Protein AF-A0A9Q3IML1-F1 (afdb_monomer_lite)

Organism: NCBI:txid1389203

InterPro domains:
  IPR059307 Domain of unknown function DUF8263 [PF26792] (263-450)

Structure (mmCIF, N/CA/C/O backbone):
data_AF-A0A9Q3IML1-F1
#
_entry.id   AF-A0A9Q3IML1-F1
#
loop_
_atom_site.group_PDB
_atom_site.id
_atom_site.type_symbol
_atom_site.label_atom_id
_atom_site.label_alt_id
_atom_site.label_comp_id
_atom_site.label_asym_id
_atom_site.label_entity_id
_atom_site.label_seq_id
_atom_site.pdbx_PDB_ins_code
_atom_site.Cartn_x
_atom_site.Cartn_y
_atom_site.Cartn_z
_atom_site.occupancy
_atom_site.B_iso_or_equiv
_atom_site.auth_seq_id
_atom_site.auth_comp_id
_atom_site.auth_asym_id
_atom_site.auth_atom_id
_atom_site.pdbx_PDB_model_num
ATOM 1 N N . MET A 1 1 ? -61.468 70.254 42.974 1.00 38.19 1 MET A N 1
ATOM 2 C CA . MET A 1 1 ? -60.629 69.589 43.991 1.00 38.19 1 MET A CA 1
ATOM 3 C C . MET A 1 1 ? -59.184 69.895 43.642 1.00 38.19 1 MET A C 1
ATOM 5 O O . MET A 1 1 ? -58.714 69.401 42.629 1.00 38.19 1 MET A O 1
ATOM 9 N N . SER A 1 2 ? -58.545 70.761 44.425 1.00 35.97 2 SER A N 1
ATOM 10 C CA . SER A 1 2 ? -57.135 71.150 44.307 1.00 35.97 2 SER A CA 1
ATOM 11 C C . SER A 1 2 ? -56.574 71.303 45.726 1.00 35.97 2 SER A C 1
ATOM 13 O O . SER A 1 2 ? -57.287 71.857 46.557 1.00 35.97 2 SER A O 1
ATOM 15 N N . PHE A 1 3 ? -55.372 70.738 45.934 1.00 40.06 3 PHE A N 1
ATOM 16 C CA . PHE A 1 3 ? -54.290 70.907 46.946 1.00 40.06 3 PHE A CA 1
ATOM 17 C C . PHE A 1 3 ? -54.450 71.975 48.057 1.00 40.06 3 PHE A C 1
ATOM 19 O O . PHE A 1 3 ? -55.163 72.941 47.800 1.00 40.06 3 PHE A O 1
ATOM 26 N N . PRO A 1 4 ? -53.734 71.943 49.222 1.00 53.44 4 PRO A N 1
ATOM 27 C CA . PRO A 1 4 ? -52.329 71.500 49.458 1.00 53.44 4 PRO A CA 1
ATOM 28 C C . PRO A 1 4 ? -52.099 70.728 50.799 1.00 53.44 4 PRO A C 1
ATOM 30 O O . PRO A 1 4 ? -53.018 70.613 51.599 1.00 53.44 4 PRO A O 1
ATOM 33 N N . ASN A 1 5 ? -51.020 69.956 51.007 1.00 37.47 5 ASN A N 1
ATOM 34 C CA . ASN A 1 5 ? -49.595 70.252 51.309 1.00 37.47 5 ASN A CA 1
ATOM 35 C C . ASN A 1 5 ? -49.279 70.618 52.784 1.00 37.47 5 ASN A C 1
ATOM 37 O O . ASN A 1 5 ? -50.067 71.290 53.437 1.00 37.47 5 ASN A O 1
ATOM 41 N N . ASP A 1 6 ? -48.076 70.201 53.210 1.00 36.59 6 ASP A N 1
ATOM 42 C CA . ASP A 1 6 ? -47.298 70.492 54.436 1.00 36.59 6 ASP A CA 1
ATOM 43 C C . ASP A 1 6 ? -47.338 69.461 55.585 1.00 36.59 6 ASP A C 1
ATOM 45 O O . ASP A 1 6 ? -48.346 69.235 56.244 1.00 36.59 6 ASP A O 1
ATOM 49 N N . ASN A 1 7 ? -46.281 68.650 55.731 1.00 37.94 7 ASN A N 1
ATOM 50 C CA . ASN A 1 7 ? -44.973 68.936 56.359 1.00 37.94 7 ASN A CA 1
ATOM 51 C C . ASN A 1 7 ? -45.023 68.906 57.893 1.00 37.94 7 ASN A C 1
ATOM 53 O O . ASN A 1 7 ? -45.487 69.845 58.529 1.00 37.94 7 ASN A O 1
ATOM 57 N N . ASN A 1 8 ? -44.407 67.877 58.487 1.00 34.22 8 ASN A N 1
ATOM 58 C CA . ASN A 1 8 ? -43.388 68.113 59.510 1.00 34.22 8 ASN A CA 1
ATOM 59 C C . ASN A 1 8 ? -42.542 66.864 59.782 1.00 34.22 8 ASN A C 1
ATOM 61 O O . ASN A 1 8 ? -42.963 65.911 60.433 1.00 34.22 8 ASN A O 1
ATOM 65 N N . TYR A 1 9 ? -41.307 66.939 59.296 1.00 34.50 9 TYR A N 1
ATOM 66 C CA . TYR A 1 9 ? -40.163 66.156 59.739 1.00 34.50 9 TYR A CA 1
ATOM 67 C C . TYR A 1 9 ? -39.601 66.759 61.038 1.00 34.50 9 TYR A C 1
ATOM 69 O O . TYR A 1 9 ? -39.461 67.977 61.153 1.00 34.50 9 TYR A O 1
ATOM 77 N N . ARG A 1 10 ? -39.163 65.908 61.972 1.00 32.69 10 ARG A N 1
ATOM 78 C CA . ARG A 1 10 ? -38.077 66.224 62.916 1.00 32.69 10 ARG A CA 1
ATOM 79 C C . ARG A 1 10 ? -37.003 65.130 62.822 1.00 32.69 10 ARG A C 1
ATOM 81 O O . ARG A 1 10 ? -37.369 63.957 62.826 1.00 32.69 10 ARG A O 1
ATOM 88 N N . PRO A 1 11 ? -35.708 65.487 62.740 1.00 46.69 11 PRO A N 1
ATOM 89 C CA . PRO A 1 11 ? -34.611 64.542 62.550 1.00 46.69 11 PRO A CA 1
ATOM 90 C C . PRO A 1 11 ? -33.907 64.191 63.871 1.00 46.69 11 PRO A C 1
ATOM 92 O O . PRO A 1 11 ? -33.795 65.036 64.760 1.00 46.69 11 PRO A O 1
ATOM 95 N N . ILE A 1 12 ? -33.353 62.977 63.957 1.00 36.59 12 ILE A N 1
ATOM 96 C CA . ILE A 1 12 ? -32.268 62.631 64.886 1.00 36.59 12 ILE A CA 1
ATOM 97 C C . ILE A 1 12 ? -31.167 61.903 64.111 1.00 36.59 12 ILE A C 1
ATOM 99 O O . ILE A 1 12 ? -31.418 61.075 63.240 1.00 36.59 12 ILE A O 1
ATOM 103 N N . GLN A 1 13 ? -29.953 62.327 64.439 1.00 41.16 13 GLN A N 1
ATOM 104 C CA . GLN A 1 13 ? -28.650 62.027 63.873 1.00 41.16 13 GLN A CA 1
ATOM 105 C C . GLN A 1 13 ? -28.185 60.583 64.108 1.00 41.16 13 GLN A C 1
ATOM 107 O O . GLN A 1 13 ? -28.523 59.964 65.113 1.00 41.16 13 GLN A O 1
ATOM 112 N N . GLY A 1 14 ? -27.307 60.115 63.220 1.00 33.94 14 GLY A N 1
ATOM 113 C CA . GLY A 1 14 ? -26.513 58.899 63.373 1.00 33.94 14 GLY A CA 1
ATOM 114 C C . GLY A 1 14 ? -25.362 58.881 62.370 1.00 33.94 14 GLY A C 1
ATOM 115 O O . GLY A 1 14 ? -25.514 58.422 61.247 1.00 33.94 14 GLY A O 1
ATOM 116 N N . SER A 1 15 ? -24.239 59.464 62.771 1.00 39.59 15 SER A N 1
ATOM 117 C CA . SER A 1 15 ? -22.941 59.491 62.092 1.00 39.59 15 SER A CA 1
ATOM 118 C C . SER A 1 15 ? -22.225 58.133 62.085 1.00 39.59 15 SER A C 1
ATOM 120 O O . SER A 1 15 ? -22.270 57.456 63.108 1.00 39.59 15 SER A O 1
ATOM 122 N N . SER A 1 16 ? -21.458 57.866 61.016 1.00 37.94 16 SER A N 1
ATOM 123 C CA . SER A 1 16 ? -20.074 57.314 60.966 1.00 37.94 16 SER A CA 1
ATOM 124 C C . SER A 1 16 ? -19.919 56.350 59.761 1.00 37.94 16 SER A C 1
ATOM 126 O O . SER A 1 16 ? -20.656 55.389 59.606 1.00 37.94 16 SER A O 1
ATOM 128 N N . SER A 1 17 ? -19.233 56.765 58.689 1.00 48.88 17 SER A N 1
ATOM 129 C CA . SER A 1 17 ? -17.786 56.623 58.418 1.00 48.88 17 SER A CA 1
ATOM 130 C C . SER A 1 17 ? -17.379 55.287 57.771 1.00 48.88 17 SER A C 1
ATOM 132 O O . SER A 1 17 ? -17.042 54.346 58.480 1.00 48.88 17 SER A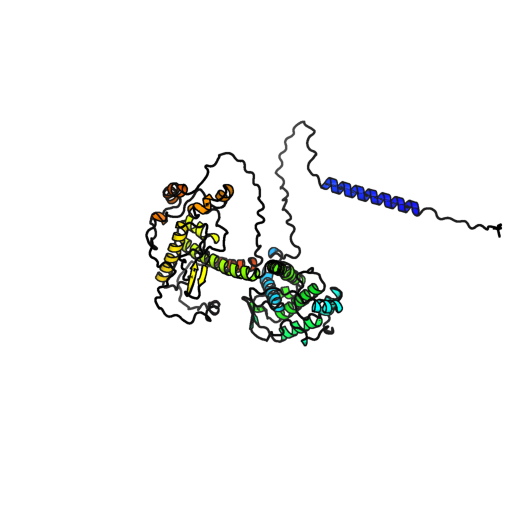 O 1
ATOM 134 N N . HIS A 1 18 ? -17.281 55.263 56.435 1.00 45.72 18 HIS A N 1
ATOM 135 C CA . HIS A 1 18 ? -16.340 54.424 55.671 1.00 45.72 18 HIS A CA 1
ATOM 136 C C . HIS A 1 18 ? -15.991 55.123 54.342 1.00 45.72 18 HIS A C 1
ATOM 138 O O . HIS A 1 18 ? -16.825 55.159 53.438 1.00 45.72 18 HIS A O 1
ATOM 144 N N . PRO A 1 19 ? -14.798 55.727 54.207 1.00 51.66 19 PRO A N 1
ATOM 145 C CA . PRO A 1 19 ? -14.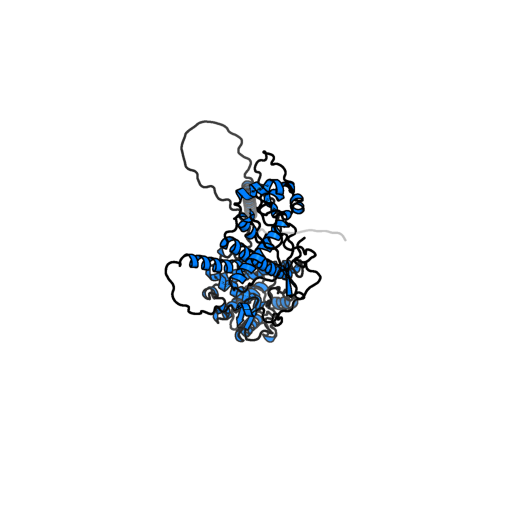236 56.083 52.913 1.00 51.66 19 PRO A CA 1
ATOM 146 C C . PRO A 1 19 ? -13.274 54.982 52.428 1.00 51.66 19 PRO A C 1
ATOM 14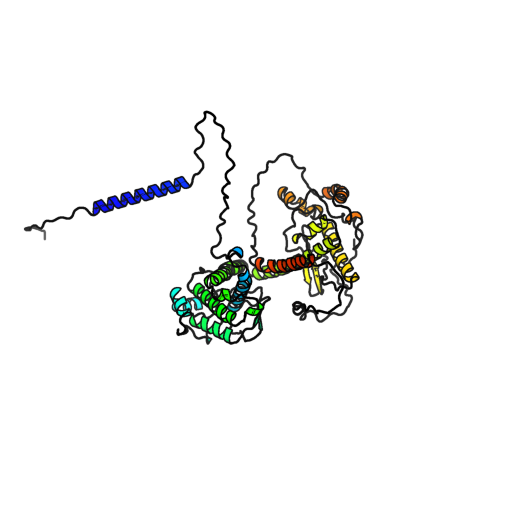8 O O . PRO A 1 19 ? -12.557 54.402 53.238 1.00 51.66 19 PRO A O 1
ATOM 151 N N . ASN A 1 20 ? -13.188 54.816 51.101 1.00 59.81 20 ASN A N 1
ATOM 152 C CA . ASN A 1 20 ? -11.983 54.402 50.352 1.00 59.81 20 ASN A CA 1
ATOM 153 C C . ASN A 1 20 ? -11.921 53.039 49.613 1.00 59.81 20 ASN A C 1
ATOM 155 O O . ASN A 1 20 ? -10.837 52.666 49.191 1.00 59.81 20 ASN A O 1
ATOM 159 N N . GLU A 1 21 ? -13.026 52.343 49.320 1.00 54.59 21 GLU A N 1
ATOM 160 C CA . GLU A 1 21 ? -12.967 51.153 48.426 1.00 54.59 21 GLU A CA 1
ATOM 161 C C . GLU A 1 21 ? -12.997 51.498 46.923 1.00 54.59 21 GLU A C 1
ATOM 163 O O . GLU A 1 21 ? -12.450 50.779 46.087 1.00 54.59 21 GLU A O 1
ATOM 168 N N . TYR A 1 22 ? -13.610 52.622 46.545 1.00 56.69 22 TYR A N 1
ATOM 169 C CA . TYR A 1 22 ? -13.810 52.954 45.128 1.00 56.69 22 TYR A CA 1
ATOM 170 C C . TYR A 1 22 ? -12.526 53.450 44.439 1.00 56.69 22 TYR A C 1
ATOM 172 O O . TYR A 1 22 ? -12.294 53.177 43.263 1.00 56.69 22 TYR A O 1
ATOM 180 N N . THR A 1 23 ? -11.662 54.144 45.182 1.00 66.25 23 THR A N 1
ATOM 181 C CA . THR A 1 23 ? -10.391 54.685 44.679 1.00 66.25 23 THR A CA 1
ATOM 182 C C . THR A 1 23 ? -9.349 53.583 44.466 1.00 66.25 23 THR A C 1
ATOM 184 O O . THR A 1 23 ? -8.604 53.609 43.489 1.00 66.25 23 THR A O 1
ATOM 187 N N . GLU A 1 24 ? -9.318 52.579 45.347 1.00 67.69 24 GLU A N 1
ATOM 188 C CA . GLU A 1 24 ? -8.410 51.431 45.228 1.00 67.69 24 GLU A CA 1
ATOM 189 C C . GLU A 1 24 ? -8.765 50.553 44.024 1.00 67.69 24 GLU A C 1
ATOM 191 O O . GLU A 1 24 ? -7.880 50.123 43.284 1.00 67.69 24 GLU A O 1
ATOM 196 N N . MET A 1 25 ? -10.062 50.376 43.756 1.00 68.25 25 MET A N 1
ATOM 197 C CA . MET A 1 25 ? -10.539 49.633 42.591 1.00 68.25 25 MET A CA 1
ATOM 198 C C . MET A 1 25 ? -10.165 50.319 41.270 1.00 68.25 25 MET A C 1
ATOM 200 O O . MET A 1 25 ? -9.746 49.648 40.328 1.00 68.25 25 MET A O 1
ATOM 204 N N . GLN A 1 26 ? -10.256 51.651 41.194 1.00 68.75 26 GLN A N 1
ATOM 205 C CA . GLN A 1 26 ? -9.860 52.384 39.986 1.00 68.75 26 GLN A CA 1
ATOM 206 C C . GLN A 1 26 ? -8.347 52.360 39.748 1.00 68.75 26 GLN A C 1
ATOM 208 O O . GLN A 1 26 ? -7.915 52.195 38.609 1.00 68.75 26 GLN A O 1
ATOM 213 N N . ASN A 1 27 ? -7.539 52.425 40.808 1.00 74.94 27 ASN A N 1
ATOM 214 C CA . ASN A 1 27 ? -6.087 52.301 40.683 1.00 74.94 27 ASN A CA 1
ATOM 215 C C . ASN A 1 27 ? -5.663 50.896 40.221 1.00 74.94 27 ASN A C 1
ATOM 217 O O . ASN A 1 27 ? -4.754 50.773 39.400 1.00 74.94 27 ASN A O 1
ATOM 221 N N . ALA A 1 28 ? -6.344 49.844 40.688 1.00 73.81 28 ALA A N 1
ATOM 222 C CA . ALA A 1 28 ? -6.086 48.473 40.249 1.00 73.81 28 ALA A CA 1
ATOM 223 C C . ALA A 1 28 ? -6.455 48.244 38.771 1.00 73.81 28 ALA A C 1
ATOM 225 O O . ALA A 1 28 ? -5.764 47.503 38.069 1.00 73.81 28 ALA A O 1
ATOM 226 N N . ILE A 1 29 ? -7.512 48.901 38.281 1.00 75.19 29 ILE A N 1
ATOM 227 C CA . ILE A 1 29 ? -7.908 48.846 36.866 1.00 75.19 29 ILE A CA 1
ATOM 228 C C . ILE A 1 29 ? -6.871 49.566 35.992 1.00 75.19 29 ILE A C 1
ATOM 230 O O . ILE A 1 29 ? -6.389 48.967 35.034 1.00 75.19 29 ILE A O 1
ATOM 234 N N . SER A 1 30 ? -6.431 50.773 36.369 1.00 81.38 30 SER A N 1
ATOM 235 C CA . SER A 1 30 ? -5.375 51.482 35.626 1.00 81.38 30 SER A CA 1
ATOM 236 C C . SER A 1 30 ? -4.058 50.702 35.568 1.00 81.38 30 SER A C 1
ATOM 238 O O . SER A 1 30 ? -3.443 50.623 34.508 1.00 81.38 30 SER A O 1
ATOM 240 N N . GLN A 1 31 ? -3.635 50.072 36.670 1.00 80.25 31 GLN A N 1
ATOM 241 C CA . GLN A 1 31 ? -2.412 49.258 36.678 1.00 80.25 31 GLN A CA 1
ATOM 242 C C . GLN A 1 31 ? -2.524 48.024 35.778 1.00 80.25 31 GLN A C 1
ATOM 244 O O . GLN A 1 31 ? -1.557 47.640 35.121 1.00 80.25 31 GLN A O 1
ATOM 249 N N . ARG A 1 32 ? -3.704 47.396 35.717 1.00 84.44 32 ARG A N 1
ATOM 250 C CA . ARG A 1 32 ? -3.949 46.269 34.812 1.00 84.44 32 ARG A CA 1
ATOM 251 C C . ARG A 1 32 ? -3.858 46.701 33.348 1.00 84.44 32 ARG A C 1
ATOM 253 O O . ARG A 1 32 ? -3.267 45.974 32.551 1.00 84.44 32 ARG A O 1
ATOM 260 N N . ASP A 1 33 ? -4.408 47.860 33.006 1.00 81.12 33 ASP A N 1
ATOM 261 C CA . ASP A 1 33 ? -4.412 48.361 31.631 1.00 81.12 33 ASP A CA 1
ATOM 262 C C . ASP A 1 33 ? -3.007 48.787 31.170 1.00 81.12 33 ASP A C 1
ATOM 264 O O . ASP A 1 33 ? -2.631 48.509 30.031 1.00 81.12 33 ASP A O 1
ATOM 268 N N . GLU A 1 34 ? -2.175 49.336 32.063 1.00 82.38 34 GLU A N 1
ATOM 269 C CA . GLU A 1 34 ? -0.752 49.597 31.784 1.00 82.38 34 GLU A CA 1
ATOM 270 C C . GLU A 1 34 ? 0.040 48.306 31.525 1.00 82.38 34 GLU A C 1
ATOM 272 O O . GLU A 1 34 ? 0.855 48.249 30.601 1.00 82.38 34 GLU A O 1
ATOM 277 N N . ILE A 1 35 ? -0.225 47.241 32.289 1.00 82.69 35 ILE A N 1
ATOM 278 C CA . ILE A 1 35 ? 0.427 45.937 32.093 1.00 82.69 35 ILE A CA 1
ATOM 279 C C . ILE A 1 35 ? -0.003 45.304 30.764 1.00 82.69 35 ILE A C 1
ATOM 281 O O . ILE A 1 35 ? 0.830 44.739 30.054 1.00 82.69 35 ILE A O 1
ATOM 285 N N . ILE A 1 36 ? -1.284 45.413 30.397 1.00 75.19 36 ILE A N 1
ATOM 286 C CA . ILE A 1 36 ? -1.789 44.921 29.109 1.00 75.19 36 ILE A CA 1
ATOM 287 C C . ILE A 1 36 ? -1.161 45.713 27.955 1.00 75.19 36 ILE A C 1
ATOM 289 O O . ILE A 1 36 ? -0.698 45.099 26.995 1.00 75.19 36 ILE A O 1
ATOM 293 N N . ALA A 1 37 ? -1.058 47.040 28.064 1.00 80.69 37 ALA A N 1
ATOM 294 C CA . ALA A 1 37 ? -0.407 47.874 27.054 1.00 80.69 37 ALA A CA 1
ATOM 295 C C . ALA A 1 37 ? 1.086 47.533 26.891 1.00 80.69 37 ALA A C 1
ATOM 297 O O . ALA A 1 37 ? 1.567 47.398 25.767 1.00 80.69 37 ALA A O 1
ATOM 298 N N . ALA A 1 38 ? 1.811 47.303 27.991 1.00 79.12 38 ALA A N 1
ATOM 299 C CA . ALA A 1 38 ? 3.219 46.905 27.952 1.00 79.12 38 ALA A CA 1
ATOM 300 C C . ALA A 1 38 ? 3.429 45.510 27.331 1.00 79.12 38 ALA A C 1
ATOM 302 O O . ALA A 1 38 ? 4.390 45.300 26.588 1.00 79.12 38 ALA A O 1
ATOM 303 N N . LEU A 1 39 ? 2.520 44.564 27.592 1.00 70.81 39 LEU A N 1
ATOM 304 C CA . LEU A 1 39 ? 2.550 43.229 26.985 1.00 70.81 39 LEU A CA 1
ATOM 305 C C . LEU A 1 39 ? 2.213 43.264 25.490 1.00 70.81 39 LEU A C 1
ATOM 307 O O . LEU A 1 39 ? 2.813 42.517 24.718 1.00 70.81 39 LEU A O 1
ATOM 311 N N . MET A 1 40 ? 1.297 44.140 25.067 1.00 73.31 40 MET A N 1
ATOM 312 C CA . MET A 1 40 ? 1.007 44.349 23.646 1.00 73.31 40 MET A CA 1
ATOM 313 C C . MET A 1 40 ? 2.191 45.002 22.923 1.00 73.31 40 MET A C 1
ATOM 315 O O . MET A 1 40 ? 2.548 44.545 21.841 1.00 73.31 40 MET A O 1
ATOM 319 N N . GLN A 1 41 ? 2.878 45.961 23.554 1.00 69.88 41 GLN A N 1
ATOM 320 C CA . GLN A 1 41 ? 4.086 46.574 22.991 1.00 69.88 41 GLN A CA 1
ATOM 321 C C . GLN A 1 41 ? 5.237 45.561 22.853 1.00 69.88 41 GLN A C 1
ATOM 323 O O . GLN A 1 41 ? 5.877 45.492 21.808 1.00 69.88 41 GLN A O 1
ATOM 328 N N . GLN A 1 42 ? 5.450 44.695 23.853 1.00 66.75 42 GLN A N 1
ATOM 329 C CA . GLN A 1 42 ? 6.433 43.605 23.755 1.00 66.75 42 GLN A CA 1
ATOM 330 C C . GLN A 1 42 ? 6.089 42.578 22.667 1.00 66.75 42 GLN A C 1
ATOM 332 O O . GLN A 1 42 ? 6.994 42.003 22.061 1.00 66.75 42 GLN A O 1
ATOM 337 N N . ALA A 1 43 ? 4.801 42.339 22.410 1.00 58.62 43 ALA A N 1
ATOM 338 C CA . ALA A 1 43 ? 4.355 41.451 21.340 1.00 58.62 43 ALA A CA 1
ATOM 339 C C . ALA A 1 43 ? 4.528 42.074 19.941 1.00 58.62 43 ALA A C 1
ATOM 341 O O . ALA A 1 43 ? 4.810 41.345 18.988 1.00 58.62 43 ALA A O 1
ATOM 342 N N . GLU A 1 44 ? 4.407 43.397 19.812 1.00 61.09 44 GLU A N 1
ATOM 343 C CA . GLU A 1 44 ? 4.680 44.125 18.566 1.00 61.09 44 GLU A CA 1
ATOM 344 C C . GLU A 1 44 ? 6.186 44.219 18.275 1.00 61.09 44 GLU A C 1
ATOM 346 O O . GLU A 1 44 ? 6.613 43.931 17.153 1.00 61.09 44 GLU A O 1
ATOM 351 N N . ASP A 1 45 ? 7.008 44.483 19.294 1.00 56.41 45 ASP A N 1
ATOM 352 C CA . ASP A 1 45 ? 8.471 44.554 19.168 1.00 56.41 45 ASP A CA 1
ATOM 353 C C . ASP A 1 45 ? 9.102 43.184 18.839 1.00 56.41 45 ASP A C 1
ATOM 355 O O . ASP A 1 45 ? 10.153 43.104 18.200 1.00 56.41 45 ASP A O 1
ATOM 359 N N . ALA A 1 46 ? 8.444 42.080 19.213 1.00 50.12 46 ALA A N 1
ATOM 360 C CA . ALA A 1 46 ? 8.883 40.722 18.886 1.00 50.12 46 ALA A CA 1
ATOM 361 C C . ALA A 1 46 ? 8.583 40.296 17.432 1.00 50.12 46 ALA A C 1
ATOM 363 O O . ALA A 1 46 ? 9.120 39.282 16.979 1.00 50.12 46 ALA A O 1
ATOM 364 N N . ASN A 1 47 ? 7.759 41.048 16.689 1.00 45.62 47 ASN A N 1
ATOM 365 C CA . ASN A 1 47 ? 7.253 40.651 15.367 1.00 45.62 47 ASN A CA 1
ATOM 366 C C . ASN A 1 47 ? 7.859 41.420 14.172 1.00 45.62 47 ASN A C 1
ATOM 368 O O . ASN A 1 47 ? 7.452 41.169 13.039 1.00 45.62 47 ASN A O 1
ATOM 372 N N . ASN A 1 48 ? 8.854 42.296 14.377 1.00 43.84 48 ASN A N 1
ATOM 373 C CA . ASN A 1 48 ? 9.495 43.067 13.296 1.00 43.84 48 ASN A CA 1
ATOM 374 C C . ASN A 1 48 ? 11.043 43.058 13.380 1.00 43.84 48 ASN A C 1
ATOM 376 O O . ASN A 1 48 ? 11.638 43.951 13.979 1.00 43.84 48 ASN A O 1
ATOM 380 N N . PRO A 1 49 ? 11.754 42.084 12.769 1.00 39.16 49 PRO A N 1
ATOM 381 C CA . PRO A 1 49 ? 13.212 41.988 12.895 1.00 39.16 49 PRO A CA 1
ATOM 382 C C . PRO A 1 49 ? 14.014 42.705 11.788 1.00 39.16 49 PRO A C 1
ATOM 384 O O . PRO A 1 49 ? 15.201 42.423 11.621 1.00 39.16 49 PRO A O 1
ATOM 387 N N . TRP A 1 50 ? 13.419 43.634 11.033 1.00 35.19 50 TRP A N 1
ATOM 388 C CA . TRP A 1 50 ? 14.094 44.314 9.920 1.00 35.19 50 TRP A CA 1
ATOM 389 C C . TRP A 1 50 ? 13.741 45.798 9.845 1.00 35.19 50 TRP A C 1
ATOM 391 O O . TRP A 1 50 ? 12.925 46.152 9.011 1.00 35.19 50 TRP A O 1
ATOM 401 N N . ASP A 1 51 ? 14.347 46.659 10.675 1.00 35.09 51 ASP A N 1
ATOM 402 C CA . ASP A 1 51 ? 14.478 48.083 10.292 1.00 35.09 51 ASP A CA 1
ATOM 403 C C . ASP A 1 51 ? 15.444 48.943 11.127 1.00 35.09 51 ASP A C 1
ATOM 405 O O . ASP A 1 51 ? 15.219 50.132 11.334 1.00 35.09 51 ASP A O 1
ATOM 409 N N . ASN A 1 52 ? 16.572 48.401 11.612 1.00 34.72 52 ASN A N 1
ATOM 410 C CA . ASN A 1 52 ? 17.551 49.292 12.252 1.00 34.72 52 ASN A CA 1
ATOM 411 C C . ASN A 1 52 ? 19.014 48.851 12.145 1.00 34.72 52 ASN A C 1
ATOM 413 O O . ASN A 1 52 ? 19.659 48.511 13.133 1.00 34.72 52 ASN A O 1
ATOM 417 N N . ARG A 1 53 ? 19.564 48.880 10.925 1.00 33.84 53 ARG A N 1
ATOM 418 C CA . ARG A 1 53 ? 21.017 49.004 10.701 1.00 33.84 53 ARG A CA 1
ATOM 419 C C . ARG A 1 53 ? 21.298 49.806 9.439 1.00 33.84 53 ARG A C 1
ATOM 421 O O . ARG A 1 53 ? 21.626 49.235 8.410 1.00 33.84 53 ARG A O 1
ATOM 428 N N . ASN A 1 54 ? 21.176 51.125 9.535 1.00 31.02 54 ASN A N 1
ATOM 429 C CA . ASN A 1 54 ? 21.846 52.068 8.638 1.00 31.02 54 ASN A CA 1
ATOM 430 C C . ASN A 1 54 ? 21.935 53.449 9.302 1.00 31.02 54 ASN A C 1
ATOM 432 O O . ASN A 1 54 ? 21.261 54.385 8.895 1.00 31.02 54 ASN A O 1
ATOM 436 N N . ASN A 1 55 ? 22.766 53.568 10.339 1.00 29.83 55 ASN A N 1
ATOM 437 C CA . ASN A 1 55 ? 23.509 54.797 10.626 1.00 29.83 55 ASN A CA 1
ATOM 438 C C . ASN A 1 55 ? 24.491 54.552 11.775 1.00 29.83 55 ASN A C 1
ATOM 440 O O . ASN A 1 55 ? 24.089 54.487 12.926 1.00 29.83 55 ASN A O 1
ATOM 444 N N . GLU A 1 56 ? 25.761 54.340 11.433 1.00 30.81 56 GLU A N 1
ATOM 445 C CA . GLU A 1 56 ? 26.914 55.102 11.942 1.00 30.81 56 GLU A CA 1
ATOM 446 C C . GLU A 1 56 ? 28.213 54.376 11.562 1.00 30.81 56 GLU A C 1
ATOM 448 O O . GLU A 1 56 ? 28.428 53.194 11.832 1.00 30.81 56 GLU A O 1
ATOM 453 N N . ARG A 1 57 ? 29.051 55.099 10.820 1.00 31.11 57 ARG A N 1
ATOM 454 C CA . ARG A 1 57 ? 30.333 54.667 10.264 1.00 31.11 57 ARG A CA 1
ATOM 455 C C . ARG A 1 57 ? 31.482 55.103 11.181 1.00 31.11 57 ARG A C 1
ATOM 457 O O . ARG A 1 57 ? 31.472 56.243 11.626 1.00 31.11 57 ARG A O 1
ATOM 464 N N . ASN A 1 58 ? 32.520 54.256 11.221 1.00 27.55 58 ASN A N 1
ATOM 465 C CA . ASN A 1 58 ? 33.949 54.542 11.481 1.00 27.55 58 ASN A CA 1
ATOM 466 C C . ASN A 1 58 ? 34.313 54.902 12.944 1.00 27.55 58 ASN A C 1
ATOM 468 O O . ASN A 1 58 ? 33.730 55.797 13.529 1.00 27.55 58 ASN A O 1
ATOM 472 N N . ASP A 1 59 ? 35.275 54.258 13.622 1.00 29.61 59 ASP A N 1
ATOM 473 C CA . ASP A 1 59 ? 36.677 54.093 13.213 1.00 29.61 59 ASP A CA 1
ATOM 474 C C . ASP A 1 59 ? 37.463 53.047 14.071 1.00 29.61 59 ASP A C 1
ATOM 476 O O . ASP A 1 59 ? 37.306 52.984 15.285 1.00 29.61 59 ASP A O 1
ATOM 480 N N . LYS A 1 60 ? 38.413 52.344 13.423 1.00 29.98 60 LYS A N 1
ATOM 481 C CA . LYS A 1 60 ? 39.730 51.834 13.912 1.00 29.98 60 LYS A CA 1
ATOM 482 C C . LYS A 1 60 ? 39.869 50.558 14.788 1.00 29.98 60 LYS A C 1
ATOM 484 O O . LYS A 1 60 ? 39.841 50.581 16.007 1.00 29.98 60 LYS A O 1
ATOM 489 N N . VAL A 1 61 ? 40.237 49.478 14.076 1.00 30.19 61 VAL A N 1
ATOM 490 C CA . VAL A 1 61 ? 41.369 48.525 14.266 1.00 30.19 61 VAL A CA 1
ATOM 491 C C . VAL A 1 61 ? 41.739 48.042 15.683 1.00 30.19 61 VAL A C 1
ATOM 493 O O . VAL A 1 61 ? 42.441 48.760 16.379 1.00 30.19 61 VAL A O 1
ATOM 496 N N . VAL A 1 62 ? 41.520 46.742 15.969 1.00 28.02 62 VAL A N 1
ATOM 497 C CA . VAL A 1 62 ? 42.513 45.799 16.558 1.00 28.02 62 VAL A CA 1
ATOM 498 C C . VAL A 1 62 ? 42.181 44.355 16.120 1.00 28.02 62 VAL A C 1
ATOM 500 O O . VAL A 1 62 ? 41.037 43.918 16.178 1.00 28.02 62 VAL A O 1
ATOM 503 N N . LYS A 1 63 ? 43.199 43.605 15.670 1.00 34.09 63 LYS A N 1
ATOM 504 C CA . LYS A 1 63 ? 43.148 42.174 15.308 1.00 34.09 63 LYS A CA 1
ATOM 505 C C . LYS A 1 63 ? 42.901 41.283 16.535 1.00 34.09 63 LYS A C 1
ATOM 507 O O . LYS A 1 63 ? 43.638 41.387 17.509 1.00 34.09 63 LYS A O 1
ATOM 512 N N . THR A 1 64 ? 42.001 40.305 16.438 1.00 26.56 64 THR A N 1
ATOM 513 C CA . THR A 1 64 ? 42.110 39.038 17.192 1.00 26.56 64 THR A CA 1
ATOM 514 C C . THR A 1 64 ? 41.325 37.920 16.503 1.00 26.56 64 THR A C 1
ATOM 516 O O . THR A 1 64 ? 40.150 38.064 16.185 1.00 26.56 64 THR A O 1
ATOM 519 N N . GLN A 1 65 ? 42.012 36.807 16.242 1.00 36.69 65 GLN A N 1
ATOM 520 C CA . GLN A 1 65 ? 41.464 35.560 15.706 1.00 36.69 65 GLN A CA 1
ATOM 521 C C . GLN A 1 65 ? 40.536 34.902 16.737 1.00 36.69 65 GLN A C 1
ATOM 523 O O . GLN A 1 65 ? 40.984 34.653 17.854 1.00 36.69 65 GLN A O 1
ATOM 528 N N . LYS A 1 66 ? 39.297 34.553 16.362 1.00 29.48 66 LYS A N 1
ATOM 529 C CA . LYS A 1 66 ? 38.479 33.542 17.055 1.00 29.48 66 LYS A CA 1
ATOM 530 C C . LYS A 1 66 ? 37.608 32.772 16.055 1.00 29.48 66 LYS A C 1
ATOM 532 O O . LYS A 1 66 ? 36.986 33.356 15.176 1.00 29.48 66 LYS A O 1
ATOM 537 N N . SER A 1 67 ? 37.651 31.454 16.211 1.00 29.23 67 SER A N 1
ATOM 538 C CA . SER A 1 67 ? 37.015 30.385 15.436 1.00 29.23 67 SER A CA 1
ATOM 539 C C . SER A 1 67 ? 35.494 30.551 15.261 1.00 29.23 67 SER A C 1
ATOM 541 O O . SER A 1 67 ? 34.859 31.186 16.104 1.00 29.23 67 SER A O 1
ATOM 543 N N . PRO A 1 68 ? 34.886 29.964 14.209 1.00 32.88 68 PRO A N 1
ATOM 544 C CA . PRO A 1 68 ? 33.467 30.151 13.923 1.00 32.88 68 PRO A CA 1
ATOM 545 C C . PRO A 1 68 ? 32.592 29.416 14.945 1.00 32.88 68 PRO A C 1
ATOM 547 O O . PRO A 1 68 ? 32.756 28.219 15.182 1.00 32.88 68 PRO A O 1
ATOM 550 N N . ALA A 1 69 ? 31.654 30.153 15.542 1.00 31.88 69 ALA A N 1
ATOM 551 C CA . ALA A 1 69 ? 30.580 29.595 16.352 1.00 31.88 69 ALA A CA 1
ATOM 552 C C . ALA A 1 69 ? 29.530 28.896 15.456 1.00 31.88 69 ALA A C 1
ATOM 554 O O . ALA A 1 69 ? 29.357 29.297 14.301 1.00 31.88 69 ALA A O 1
ATOM 555 N N . PRO A 1 70 ? 28.821 27.868 15.960 1.00 34.62 70 PRO A N 1
ATOM 556 C CA . PRO A 1 70 ? 27.856 27.105 15.175 1.00 34.62 70 PRO A CA 1
ATOM 557 C C . PRO A 1 70 ? 26.612 27.941 14.861 1.00 34.62 70 PRO A C 1
ATOM 559 O O . PRO A 1 70 ? 26.066 28.618 15.732 1.00 34.62 70 PRO A O 1
ATOM 562 N N . ILE A 1 71 ? 26.146 27.853 13.618 1.00 35.62 71 ILE A N 1
ATOM 563 C CA . ILE A 1 71 ? 24.887 28.440 13.151 1.00 35.62 71 ILE A CA 1
ATOM 564 C C . ILE A 1 71 ? 23.723 27.705 13.850 1.00 35.62 71 ILE A C 1
ATOM 566 O O . ILE A 1 71 ? 23.695 26.471 13.809 1.00 35.62 71 ILE A O 1
ATOM 570 N N . PRO A 1 72 ? 22.753 28.398 14.476 1.00 32.81 72 PRO A N 1
ATOM 571 C CA . PRO A 1 72 ? 21.550 27.753 14.987 1.00 32.81 72 PRO A CA 1
ATOM 572 C C . PRO A 1 72 ? 20.719 27.231 13.812 1.00 32.81 72 PRO A C 1
ATOM 574 O O . PRO A 1 72 ? 20.308 27.997 12.940 1.00 32.81 72 PRO A O 1
ATOM 577 N N . ASN A 1 73 ? 20.468 25.923 13.793 1.00 29.84 73 ASN A N 1
ATOM 578 C CA . ASN A 1 73 ? 19.524 25.299 12.873 1.00 29.84 73 ASN A CA 1
ATOM 579 C C . ASN A 1 73 ? 18.122 25.886 13.099 1.00 29.84 73 ASN A C 1
ATOM 581 O O . ASN A 1 73 ? 17.443 25.519 14.056 1.00 29.84 73 ASN A O 1
ATOM 585 N N . LEU A 1 74 ? 17.662 26.747 12.190 1.00 34.81 74 LEU A N 1
ATOM 586 C CA . LEU A 1 74 ? 16.235 26.966 11.970 1.00 34.81 74 LEU A CA 1
ATOM 587 C C . LEU A 1 74 ? 15.675 25.726 11.265 1.00 34.81 74 LEU A C 1
ATOM 589 O O . LEU A 1 74 ? 15.543 25.680 10.044 1.00 34.81 74 LEU A O 1
ATOM 593 N N . THR A 1 75 ? 15.370 24.683 12.033 1.00 34.19 75 THR A N 1
ATOM 594 C CA . THR A 1 75 ? 14.469 23.634 11.564 1.00 34.19 75 THR A CA 1
ATOM 595 C C . THR A 1 75 ? 13.069 24.226 11.506 1.00 34.19 75 THR A C 1
ATOM 597 O O . THR A 1 75 ? 12.495 24.614 12.522 1.00 34.19 75 THR A O 1
ATOM 600 N N . SER A 1 76 ? 12.513 24.303 10.299 1.00 34.16 76 SER A N 1
ATOM 601 C CA . SER A 1 76 ? 11.099 24.571 10.086 1.00 34.16 76 SER A CA 1
ATOM 602 C C . SER A 1 76 ? 10.273 23.581 10.914 1.00 34.16 76 SER A C 1
ATOM 604 O O . SER A 1 76 ? 10.232 22.375 10.660 1.00 34.16 76 SER A O 1
ATOM 606 N N . THR A 1 77 ? 9.621 24.080 11.957 1.00 38.44 77 THR A N 1
ATOM 607 C CA . THR A 1 77 ? 8.597 23.351 12.698 1.00 38.44 77 THR A CA 1
ATOM 608 C C . THR A 1 77 ? 7.382 23.199 11.791 1.00 38.44 77 THR A C 1
ATOM 610 O O . THR A 1 77 ? 6.422 23.962 11.852 1.00 38.44 77 THR A O 1
ATOM 613 N N . ILE A 1 78 ? 7.420 22.192 10.915 1.00 45.91 78 ILE A N 1
ATOM 614 C CA . ILE A 1 78 ? 6.212 21.648 10.297 1.00 45.91 78 ILE A CA 1
ATOM 615 C C . ILE A 1 78 ? 5.278 21.298 11.459 1.00 45.91 78 ILE A C 1
ATOM 617 O O . ILE A 1 78 ? 5.620 20.446 12.284 1.00 45.91 78 ILE A O 1
ATOM 621 N N . ARG A 1 79 ? 4.143 22.000 11.569 1.00 47.66 79 ARG A N 1
ATOM 622 C CA . ARG A 1 79 ? 3.104 21.720 12.570 1.00 47.66 79 ARG A CA 1
ATOM 623 C C . ARG A 1 79 ? 2.671 20.265 12.394 1.00 47.66 79 ARG A C 1
ATOM 625 O O . ARG A 1 79 ? 2.047 19.923 11.394 1.00 47.66 79 ARG A O 1
ATOM 632 N N . ARG A 1 80 ? 3.071 19.401 13.328 1.00 62.88 80 ARG A N 1
ATOM 633 C CA . ARG A 1 80 ? 2.738 17.972 13.307 1.00 62.88 80 ARG A CA 1
ATOM 634 C C . ARG A 1 80 ? 1.311 17.787 13.803 1.00 62.88 80 ARG A C 1
ATOM 636 O O . ARG A 1 80 ? 0.884 18.501 14.708 1.00 62.88 80 ARG A O 1
ATOM 643 N N . ASN A 1 81 ? 0.587 16.836 13.220 1.00 73.75 81 ASN A N 1
ATOM 644 C CA . ASN A 1 81 ? -0.705 16.441 13.766 1.00 73.75 81 ASN A CA 1
ATOM 645 C C . ASN A 1 81 ? -0.466 15.711 15.100 1.00 73.75 81 ASN A C 1
ATOM 647 O O . ASN A 1 81 ? 0.321 14.770 15.141 1.00 73.75 81 ASN A O 1
ATOM 651 N N . LEU A 1 82 ? -1.122 16.158 16.174 1.00 78.75 82 LEU A N 1
ATOM 652 C CA . LEU A 1 82 ? -0.930 15.641 17.537 1.00 78.75 82 LEU A CA 1
ATOM 653 C C . LEU A 1 82 ? -1.316 14.161 17.692 1.00 78.75 82 LEU A C 1
ATOM 655 O O . LEU A 1 82 ? -0.823 13.498 18.595 1.00 78.75 82 LEU A O 1
ATOM 659 N N . ILE A 1 83 ? -2.172 13.647 16.806 1.00 84.56 83 ILE A N 1
ATOM 660 C CA . ILE A 1 83 ? -2.685 12.270 16.832 1.00 84.56 83 ILE A CA 1
ATOM 661 C C . ILE A 1 83 ? -1.804 11.327 15.992 1.00 84.56 83 ILE A C 1
ATOM 663 O O . ILE A 1 83 ? -1.928 10.105 16.050 1.00 84.56 83 ILE A O 1
ATOM 667 N N . GLN A 1 84 ? -0.893 11.872 15.184 1.00 88.62 84 GLN A N 1
ATOM 668 C CA . GLN A 1 84 ? -0.030 11.062 14.338 1.00 88.62 84 GLN A CA 1
ATOM 669 C C . GLN A 1 84 ? 1.114 10.455 15.156 1.00 88.62 84 GLN A C 1
ATOM 671 O O . GLN A 1 84 ? 2.028 11.158 15.582 1.00 88.62 84 GLN A O 1
ATOM 676 N N . MET A 1 85 ? 1.102 9.131 15.295 1.00 86.38 85 MET A N 1
ATOM 677 C CA . MET A 1 85 ? 2.214 8.376 15.864 1.00 86.38 85 MET A CA 1
ATOM 678 C C . MET A 1 85 ? 3.237 8.064 14.769 1.00 86.38 85 MET A C 1
ATOM 680 O O . MET A 1 85 ? 2.906 7.408 13.781 1.00 86.38 85 MET A O 1
ATOM 684 N N . LEU A 1 86 ? 4.485 8.510 14.929 1.00 79.62 86 LEU A N 1
ATOM 685 C CA . LEU A 1 86 ? 5.576 8.130 14.030 1.00 79.62 86 LEU A CA 1
ATOM 686 C C . LEU A 1 86 ? 6.337 6.942 14.615 1.00 79.62 86 LEU A C 1
ATOM 688 O O . LEU A 1 86 ? 6.526 6.844 15.824 1.00 79.62 86 LEU A O 1
ATOM 692 N N . MET A 1 87 ? 6.859 6.066 13.757 1.00 70.56 87 MET A N 1
ATOM 693 C CA . MET A 1 87 ? 7.614 4.888 14.209 1.00 70.56 87 MET A CA 1
ATOM 694 C C . MET A 1 87 ? 8.857 5.227 15.042 1.00 70.56 87 MET A C 1
ATOM 696 O O . MET A 1 87 ? 9.273 4.418 15.862 1.00 70.56 87 MET A O 1
ATOM 700 N N . ARG A 1 88 ? 9.432 6.425 14.875 1.00 76.38 88 ARG A N 1
ATOM 701 C CA . ARG A 1 88 ? 10.547 6.912 15.706 1.00 76.38 88 ARG A CA 1
ATOM 702 C C . ARG A 1 88 ? 10.144 7.260 17.144 1.00 76.38 88 ARG A C 1
ATOM 704 O O . ARG A 1 88 ? 11.015 7.334 18.001 1.00 76.38 88 ARG A O 1
ATOM 711 N N . ASP A 1 89 ? 8.855 7.498 17.377 1.00 74.00 89 ASP A N 1
ATOM 712 C CA . ASP A 1 89 ? 8.296 7.845 18.686 1.00 74.00 89 ASP A CA 1
ATOM 713 C C . ASP A 1 89 ? 7.892 6.575 19.466 1.00 74.00 89 ASP A C 1
ATOM 715 O O . ASP A 1 89 ? 7.473 6.650 20.618 1.00 74.00 89 ASP A O 1
ATOM 719 N N . ALA A 1 90 ? 8.030 5.400 18.841 1.00 83.38 90 ALA A N 1
ATOM 720 C CA . ALA A 1 90 ? 7.680 4.102 19.395 1.00 83.38 90 ALA A CA 1
ATOM 721 C C . ALA A 1 90 ? 8.929 3.238 19.635 1.00 83.38 90 ALA A C 1
ATOM 723 O O . ALA A 1 90 ? 9.890 3.314 18.862 1.00 83.38 90 ALA A O 1
ATOM 724 N N . PRO A 1 91 ? 8.917 2.345 20.640 1.00 88.25 91 PRO A N 1
ATOM 725 C CA . PRO A 1 91 ? 9.945 1.320 20.769 1.00 88.25 91 PRO A CA 1
ATOM 726 C C . PRO A 1 91 ? 10.042 0.454 19.494 1.00 88.25 91 PRO A C 1
ATOM 728 O O . PRO A 1 91 ? 9.003 0.071 18.946 1.00 88.25 91 PRO A O 1
ATOM 731 N N . PRO A 1 92 ? 11.248 0.091 19.011 1.00 83.50 92 PRO A N 1
ATOM 732 C CA . PRO A 1 92 ? 11.407 -0.670 17.765 1.00 83.50 92 PRO A CA 1
ATOM 733 C C . PRO A 1 92 ? 10.645 -2.005 17.724 1.00 83.50 92 PRO A C 1
ATOM 735 O O . PRO A 1 92 ? 10.153 -2.420 16.675 1.00 83.50 92 PRO A O 1
ATOM 738 N N . ASP A 1 93 ? 10.511 -2.678 18.864 1.00 88.31 93 ASP A N 1
ATOM 739 C CA . ASP A 1 93 ? 9.812 -3.956 19.010 1.00 88.31 93 ASP A CA 1
ATOM 740 C C . ASP A 1 93 ? 8.291 -3.808 19.226 1.00 88.31 93 ASP A C 1
ATOM 742 O O . ASP A 1 93 ? 7.566 -4.803 19.165 1.00 88.31 93 ASP A O 1
ATOM 746 N N . PHE A 1 94 ? 7.771 -2.583 19.390 1.00 91.38 94 PHE A N 1
ATOM 747 C CA . PHE A 1 94 ? 6.328 -2.317 19.490 1.00 91.38 94 PHE A CA 1
ATOM 748 C C . PHE A 1 94 ? 5.588 -2.571 18.174 1.00 91.38 94 PHE A C 1
ATOM 750 O O . PHE A 1 94 ? 4.384 -2.837 18.177 1.00 91.38 94 PHE A O 1
ATOM 757 N N . LYS A 1 95 ? 6.298 -2.534 17.040 1.00 90.94 95 LYS A N 1
ATOM 758 C CA . LYS A 1 95 ? 5.724 -2.676 15.697 1.00 90.94 95 LYS A CA 1
ATOM 759 C C . LYS A 1 95 ? 4.730 -3.838 15.598 1.00 90.94 95 LYS A C 1
ATOM 761 O O . LYS A 1 95 ? 3.622 -3.651 15.115 1.00 90.94 95 LYS A O 1
ATOM 766 N N . TYR A 1 96 ? 5.095 -5.025 16.075 1.00 91.25 96 TYR A N 1
ATOM 767 C CA . TYR A 1 96 ? 4.237 -6.209 15.965 1.00 91.25 96 TYR A CA 1
ATOM 768 C C . TYR A 1 96 ? 2.981 -6.125 16.843 1.00 91.25 96 TYR A C 1
ATOM 770 O O . TYR A 1 96 ? 1.908 -6.567 16.433 1.00 91.25 96 TYR A O 1
ATOM 778 N N . THR A 1 97 ? 3.087 -5.520 18.028 1.00 93.56 97 THR A N 1
ATOM 779 C CA . THR A 1 97 ? 1.933 -5.256 18.901 1.00 93.56 97 THR A CA 1
ATOM 780 C C . THR A 1 97 ? 0.998 -4.228 18.271 1.00 93.56 97 THR A C 1
ATOM 782 O O . THR A 1 97 ? -0.215 -4.435 18.267 1.00 93.56 97 THR A O 1
ATOM 785 N N . LYS A 1 98 ? 1.554 -3.172 17.665 1.00 93.50 98 LYS A N 1
ATOM 786 C CA . LYS A 1 98 ? 0.807 -2.171 16.893 1.00 93.50 98 LYS A CA 1
ATOM 787 C C . LYS A 1 98 ? 0.003 -2.821 15.762 1.00 93.50 98 LYS A C 1
ATOM 789 O O . LYS A 1 98 ? -1.203 -2.613 15.667 1.00 93.50 98 LYS A O 1
ATOM 794 N N . GLU A 1 99 ? 0.639 -3.674 14.955 1.00 92.06 99 GLU A N 1
ATOM 795 C CA . GLU A 1 99 ? -0.050 -4.405 13.881 1.00 92.06 99 GLU A CA 1
ATOM 796 C C . GLU A 1 99 ? -1.178 -5.299 14.412 1.00 92.06 99 GLU A C 1
ATOM 798 O O . GLU A 1 99 ? -2.258 -5.361 13.820 1.00 92.06 99 GLU A O 1
ATOM 803 N N . ALA A 1 100 ? -0.948 -5.991 15.532 1.00 93.31 100 ALA A N 1
ATOM 804 C CA . ALA A 1 100 ? -1.961 -6.833 16.159 1.00 93.31 100 ALA A CA 1
ATOM 805 C C . ALA A 1 100 ? -3.165 -6.011 16.649 1.00 93.31 100 ALA A C 1
ATOM 807 O O . ALA A 1 100 ? -4.308 -6.426 16.445 1.00 93.31 100 ALA A O 1
ATOM 808 N N . LEU A 1 101 ? -2.927 -4.826 17.219 1.00 95.44 101 LEU A N 1
ATOM 809 C CA . LEU A 1 101 ? -3.986 -3.896 17.607 1.00 95.44 101 LEU A CA 1
ATOM 810 C C . LEU A 1 101 ? -4.795 -3.431 16.388 1.00 95.44 101 LEU A C 1
ATOM 812 O O . LEU A 1 101 ? -6.022 -3.430 16.433 1.00 95.44 101 LEU A O 1
ATOM 816 N N . TYR A 1 102 ? -4.150 -3.111 15.264 1.00 94.69 102 TYR A N 1
ATOM 817 C CA . TYR A 1 102 ? -4.856 -2.674 14.049 1.00 94.69 102 TYR A CA 1
ATOM 818 C C . TYR A 1 102 ? -5.733 -3.781 13.468 1.00 94.69 102 TYR A C 1
ATOM 820 O O . TYR A 1 102 ? -6.851 -3.542 13.013 1.00 94.69 102 TYR A O 1
ATOM 828 N N . VAL A 1 103 ? -5.237 -5.018 13.497 1.00 92.62 103 VAL A N 1
ATOM 829 C CA . VAL A 1 103 ? -6.008 -6.203 13.112 1.00 92.62 103 VAL A CA 1
ATOM 830 C C . VAL A 1 103 ? -7.207 -6.404 14.040 1.00 92.62 103 VAL A C 1
ATOM 832 O O . VAL A 1 103 ? -8.296 -6.716 13.556 1.00 92.62 103 VAL A O 1
ATOM 835 N N . HIS A 1 104 ? -7.035 -6.177 15.342 1.00 94.31 104 HIS A N 1
ATOM 836 C CA . HIS A 1 104 ? -8.127 -6.231 16.308 1.00 94.31 104 HIS A CA 1
ATOM 837 C C . HIS A 1 104 ? -9.190 -5.154 16.052 1.00 94.31 104 HIS A C 1
ATOM 839 O O . HIS A 1 104 ? -10.376 -5.464 16.020 1.00 94.31 104 HIS A O 1
ATOM 845 N N . ILE A 1 105 ? -8.780 -3.916 15.770 1.00 95.94 105 ILE A N 1
ATOM 846 C CA . ILE A 1 105 ? -9.687 -2.812 15.421 1.00 95.94 105 ILE A CA 1
ATOM 847 C C . ILE A 1 105 ? -10.497 -3.143 14.159 1.00 95.94 105 ILE A C 1
ATOM 849 O O . ILE A 1 105 ? -11.717 -2.997 14.148 1.00 95.94 105 ILE A O 1
ATOM 853 N N . LYS A 1 106 ? -9.851 -3.669 13.109 1.00 93.19 106 LYS A N 1
ATOM 854 C CA . LYS A 1 106 ? -10.553 -4.127 11.894 1.00 93.19 106 LYS A CA 1
ATOM 855 C C . LYS A 1 106 ? -11.561 -5.232 12.186 1.00 93.19 106 LYS A C 1
ATOM 857 O O . LYS A 1 106 ? -12.622 -5.256 11.568 1.00 93.19 106 LYS A O 1
ATOM 862 N N . LEU A 1 107 ? -11.229 -6.151 13.096 1.00 91.81 107 LEU A N 1
ATOM 863 C CA . LEU A 1 107 ? -12.142 -7.206 13.524 1.00 91.81 107 LEU A CA 1
ATOM 864 C C . LEU A 1 107 ? -13.384 -6.609 14.196 1.00 91.81 107 LEU A C 1
ATOM 866 O O . LEU A 1 107 ? -14.489 -6.966 13.798 1.00 91.81 107 LEU A O 1
ATOM 870 N N . LEU A 1 108 ? -13.209 -5.694 15.157 1.00 94.44 108 LEU A N 1
ATOM 871 C CA . LEU A 1 108 ? -14.323 -5.028 15.843 1.00 94.44 108 LEU A CA 1
ATOM 872 C C . LEU A 1 108 ? -15.223 -4.270 14.859 1.00 94.44 108 LEU A C 1
ATOM 874 O O . LEU A 1 108 ? -16.441 -4.366 14.954 1.00 94.44 108 LEU A O 1
ATOM 878 N N . TRP A 1 109 ? -14.637 -3.604 13.863 1.00 93.69 109 TRP A N 1
ATOM 879 C CA . TRP A 1 109 ? -15.388 -2.892 12.823 1.00 93.69 109 TRP A CA 1
ATOM 880 C C . TRP A 1 109 ? -16.020 -3.813 11.760 1.00 93.69 109 TRP A C 1
ATOM 882 O O . TRP A 1 109 ? -16.735 -3.349 10.878 1.00 93.69 109 TRP A O 1
ATOM 892 N N . GLY A 1 110 ? -15.724 -5.118 11.762 1.00 89.69 110 GLY A N 1
ATOM 893 C CA . GLY A 1 110 ? -16.178 -6.042 10.714 1.00 89.69 110 GLY A CA 1
ATOM 894 C C . GLY A 1 110 ? -15.495 -5.848 9.348 1.00 89.69 110 GLY A C 1
ATOM 895 O O . GLY A 1 110 ? -15.974 -6.350 8.330 1.00 89.69 110 GLY A O 1
ATOM 896 N N . MET A 1 111 ? -14.351 -5.162 9.297 1.00 89.88 111 MET A N 1
ATOM 897 C CA . MET A 1 111 ? -13.582 -4.885 8.077 1.00 89.88 111 MET A CA 1
ATOM 898 C C . MET A 1 111 ? -12.731 -6.095 7.651 1.00 89.88 111 MET A C 1
ATOM 900 O O . MET A 1 111 ? -11.501 -6.096 7.743 1.00 89.88 111 MET A O 1
ATOM 904 N N . LEU A 1 112 ? -13.388 -7.158 7.179 1.00 82.44 112 LEU A N 1
ATOM 905 C CA . LEU A 1 112 ? -12.729 -8.431 6.846 1.00 82.44 112 LEU A CA 1
ATOM 906 C C . LEU A 1 112 ? -12.017 -8.423 5.481 1.00 82.44 112 LEU A C 1
ATOM 908 O O . LEU A 1 112 ? -11.070 -9.186 5.262 1.00 82.44 112 LEU A O 1
ATOM 912 N N . THR A 1 113 ? -12.448 -7.557 4.561 1.00 81.75 113 THR A N 1
ATOM 913 C CA . THR A 1 113 ? -11.874 -7.437 3.212 1.00 81.75 113 THR A CA 1
ATOM 914 C C . THR A 1 113 ? -10.939 -6.230 3.091 1.00 81.75 113 THR A C 1
ATOM 916 O O . THR A 1 113 ? -11.204 -5.210 3.721 1.00 81.75 113 THR A O 1
ATOM 919 N N . PRO A 1 114 ? -9.903 -6.271 2.229 1.00 76.94 114 PRO A N 1
ATOM 920 C CA . PRO A 1 114 ? -8.961 -5.156 2.063 1.00 76.94 114 PRO A CA 1
ATOM 921 C C . PRO A 1 114 ? -9.600 -3.817 1.669 1.00 76.94 114 PRO A C 1
ATOM 923 O O . PRO A 1 114 ? -9.106 -2.774 2.075 1.00 76.94 114 PRO A O 1
ATOM 926 N N . ALA A 1 115 ? -10.693 -3.854 0.903 1.00 84.38 115 ALA A N 1
ATOM 927 C CA . ALA A 1 115 ? -11.409 -2.663 0.450 1.00 84.38 115 ALA A CA 1
ATOM 928 C C . ALA A 1 115 ? -12.569 -2.248 1.377 1.00 84.38 115 ALA A C 1
ATOM 930 O O . ALA A 1 115 ? -13.299 -1.312 1.051 1.00 84.38 115 ALA A O 1
ATOM 931 N N . ALA A 1 116 ? -12.760 -2.940 2.509 1.00 87.12 116 ALA A N 1
ATOM 932 C CA . ALA A 1 116 ? -13.781 -2.555 3.479 1.00 87.12 116 ALA A CA 1
ATOM 933 C C . ALA A 1 116 ? -13.465 -1.168 4.044 1.00 87.12 116 ALA A C 1
ATOM 935 O O . ALA A 1 116 ? -12.298 -0.819 4.226 1.00 87.12 116 ALA A O 1
ATOM 936 N N . MET A 1 117 ? -14.516 -0.408 4.335 1.00 88.00 117 MET A N 1
ATOM 937 C CA . MET A 1 117 ? -14.424 0.937 4.884 1.00 88.00 117 MET A CA 1
ATOM 938 C C . MET A 1 117 ? -15.084 1.005 6.260 1.00 88.00 117 MET A C 1
ATOM 940 O O . MET A 1 117 ? -16.044 0.265 6.491 1.00 88.00 117 MET A O 1
ATOM 944 N N . PRO A 1 118 ? -14.594 1.882 7.156 1.00 91.12 118 PRO A N 1
ATOM 945 C CA . PRO A 1 118 ? -15.277 2.184 8.404 1.00 91.12 118 PRO A CA 1
ATOM 946 C C . PRO A 1 118 ? -16.722 2.612 8.134 1.00 91.12 118 PRO A C 1
ATOM 948 O O . PRO A 1 118 ? -16.978 3.468 7.285 1.00 91.12 118 PRO A O 1
ATOM 951 N N . THR A 1 119 ? -17.668 2.010 8.845 1.00 89.44 119 THR A N 1
ATOM 952 C CA . THR A 1 119 ? -19.063 2.456 8.874 1.00 89.44 119 THR A CA 1
ATOM 953 C C . THR A 1 119 ? -19.243 3.524 9.941 1.00 89.44 119 THR A C 1
ATOM 955 O O . THR A 1 119 ? -18.752 3.349 11.056 1.00 89.44 119 THR A O 1
ATOM 958 N N . ALA A 1 120 ? -19.976 4.589 9.616 1.00 90.38 120 ALA A N 1
ATOM 959 C CA . ALA A 1 120 ? -20.381 5.587 10.598 1.00 90.38 120 ALA A CA 1
ATOM 960 C C . ALA A 1 120 ? -21.363 4.984 11.624 1.00 90.38 120 ALA A C 1
ATOM 962 O O . ALA A 1 120 ? -22.132 4.080 11.265 1.00 90.38 120 ALA A O 1
ATOM 963 N N . PRO A 1 121 ? -21.358 5.466 12.876 1.00 93.88 121 PRO A N 1
ATOM 964 C CA . PRO A 1 121 ? -22.329 5.050 13.880 1.00 93.88 121 PRO A CA 1
ATOM 965 C C . PRO A 1 121 ? -23.764 5.442 13.491 1.00 93.88 121 PRO A C 1
ATOM 967 O O . PRO A 1 121 ? -24.013 6.465 12.850 1.00 93.88 121 PRO A O 1
ATOM 970 N N . ASP A 1 122 ? -24.733 4.620 13.900 1.00 94.00 122 ASP A N 1
ATOM 971 C CA . ASP A 1 122 ? -26.148 4.939 13.717 1.00 94.00 122 ASP A CA 1
ATOM 972 C C . ASP A 1 122 ? -26.579 6.064 14.670 1.00 94.00 122 ASP A C 1
ATOM 974 O O . ASP A 1 122 ? -26.342 6.017 15.878 1.00 94.00 122 ASP A O 1
ATOM 978 N N . LYS A 1 123 ? -27.258 7.078 14.124 1.00 93.81 123 LYS A N 1
ATOM 979 C CA . LYS A 1 123 ? -27.630 8.287 14.873 1.00 93.81 123 LYS A CA 1
ATOM 980 C C . LYS A 1 123 ? -28.640 8.027 15.989 1.00 93.81 123 LYS A C 1
ATOM 982 O O . LYS A 1 123 ? -28.691 8.805 16.938 1.00 93.81 123 LYS A O 1
ATOM 987 N N . GLN A 1 124 ? -29.482 7.002 15.869 1.00 94.94 124 GLN A N 1
ATOM 988 C CA . GLN A 1 124 ? -30.445 6.647 16.907 1.00 94.94 124 GLN A CA 1
ATOM 989 C C . GLN A 1 124 ? -29.743 5.912 18.052 1.00 94.94 124 GLN A C 1
ATOM 991 O O . GLN A 1 124 ? -29.943 6.277 19.209 1.00 94.94 124 GLN A O 1
ATOM 996 N N . LEU A 1 125 ? -28.850 4.974 17.732 1.00 93.88 125 LEU A N 1
ATOM 997 C CA . LEU A 1 125 ? -28.034 4.274 18.730 1.00 93.88 125 LEU A CA 1
ATOM 998 C C . LEU A 1 125 ? -27.103 5.233 19.491 1.00 93.88 125 LEU A C 1
ATOM 1000 O O . LEU A 1 125 ? -26.950 5.102 20.702 1.00 93.88 125 LEU A O 1
ATOM 1004 N N . LEU A 1 126 ? -26.544 6.246 18.817 1.00 93.88 126 LEU A N 1
ATOM 1005 C CA . LEU A 1 126 ? -25.775 7.306 19.481 1.00 93.88 126 LEU A CA 1
ATOM 1006 C C . LEU A 1 126 ? -26.614 8.094 20.489 1.00 93.88 126 LEU A C 1
ATOM 1008 O O . LEU A 1 126 ? -26.151 8.376 21.590 1.00 93.88 126 LEU A O 1
ATOM 1012 N N . LYS A 1 127 ? -27.859 8.444 20.143 1.00 93.69 127 LYS A N 1
ATOM 1013 C CA . LYS A 1 127 ? -28.755 9.145 21.077 1.00 93.69 127 LYS A CA 1
ATOM 1014 C C . LYS A 1 127 ? -29.053 8.304 22.312 1.00 93.69 127 LYS A C 1
ATOM 1016 O O . LYS A 1 127 ? -29.096 8.855 23.405 1.00 93.69 127 LYS A O 1
ATOM 1021 N N . GLU A 1 128 ? -29.263 7.003 22.140 1.00 93.75 128 GLU A N 1
ATOM 1022 C CA . GLU A 1 128 ? -29.481 6.071 23.252 1.00 93.75 128 GLU A CA 1
ATOM 1023 C C . GLU A 1 128 ? -28.240 5.977 24.148 1.00 93.75 128 GLU A C 1
ATOM 1025 O O . GLU A 1 128 ? -28.366 6.052 25.368 1.00 93.75 128 GLU A O 1
ATOM 1030 N N . PHE A 1 129 ? -27.041 5.924 23.561 1.00 94.69 129 PHE A N 1
ATOM 1031 C CA . PHE A 1 129 ? -25.783 5.957 24.310 1.00 94.69 129 PHE A CA 1
ATOM 1032 C C . PHE A 1 129 ? -25.636 7.243 25.142 1.00 94.69 129 PHE A C 1
ATOM 1034 O O . PHE A 1 129 ? -25.397 7.181 26.348 1.00 94.69 129 PHE A O 1
ATOM 1041 N N . TYR A 1 130 ? -25.852 8.412 24.532 1.00 94.38 130 TYR A N 1
ATOM 1042 C CA . TYR A 1 130 ? -25.735 9.706 25.217 1.00 94.38 130 TYR A CA 1
ATOM 1043 C C . TYR A 1 130 ? -26.814 9.950 26.286 1.00 94.38 130 TYR A C 1
ATOM 1045 O O . TYR A 1 130 ? -26.671 10.854 27.105 1.00 94.38 130 TYR A O 1
ATOM 1053 N N . GLN A 1 131 ? -27.892 9.160 26.313 1.00 92.75 131 GLN A N 1
ATOM 1054 C CA . GLN A 1 131 ? -28.860 9.170 27.418 1.00 92.75 131 GLN A CA 1
ATOM 1055 C C . GLN A 1 131 ? -28.376 8.376 28.638 1.00 92.75 131 GLN A C 1
ATOM 1057 O O . GLN A 1 131 ? -28.880 8.596 29.738 1.00 92.75 131 GLN A O 1
ATOM 1062 N N . GLN A 1 132 ? -27.442 7.440 28.447 1.00 90.88 132 GLN A N 1
ATOM 1063 C CA . GLN A 1 132 ? -26.947 6.549 29.495 1.00 90.88 132 GLN A CA 1
ATOM 1064 C C . GLN A 1 132 ? -25.663 7.056 30.151 1.00 90.88 132 GLN A C 1
ATOM 1066 O O . GLN A 1 132 ? -25.477 6.817 31.338 1.00 90.88 132 GLN A O 1
ATOM 1071 N N . LEU A 1 133 ? -24.788 7.721 29.390 1.00 91.12 133 LEU A N 1
ATOM 1072 C CA . LEU A 1 133 ? -23.480 8.190 29.851 1.00 91.12 133 LEU A CA 1
ATOM 1073 C C . LEU A 1 133 ? -23.266 9.653 29.456 1.00 91.12 133 LEU A C 1
ATOM 1075 O O . LEU A 1 133 ? -23.507 10.037 28.312 1.00 91.12 133 LEU A O 1
ATOM 1079 N N . SER A 1 134 ? -22.790 10.462 30.403 1.00 89.94 134 SER A N 1
ATOM 1080 C CA . SER A 1 134 ? -22.672 11.921 30.264 1.00 89.94 134 SER A CA 1
ATOM 1081 C C . SER A 1 134 ? -21.238 12.454 30.353 1.00 89.94 134 SER A C 1
ATOM 1083 O O . SER A 1 134 ? -21.016 13.630 30.064 1.00 89.94 134 SER A O 1
ATOM 1085 N N . SER A 1 135 ? -20.251 11.639 30.744 1.00 92.12 135 SER A N 1
ATOM 1086 C CA . SER A 1 135 ? -18.843 12.064 30.804 1.00 92.12 135 SER A CA 1
ATOM 1087 C C . SER A 1 135 ? -17.849 10.930 30.534 1.00 92.12 135 SER A C 1
ATOM 1089 O O . SER A 1 135 ? -18.150 9.753 30.726 1.00 92.12 135 SER A O 1
ATOM 1091 N N . ALA A 1 136 ? -16.626 11.286 30.128 1.00 89.12 136 ALA A N 1
ATOM 1092 C CA . ALA A 1 136 ? -15.534 10.326 29.938 1.00 89.12 136 ALA A CA 1
ATOM 1093 C C . ALA A 1 136 ? -15.137 9.609 31.246 1.00 89.12 136 ALA A C 1
ATOM 1095 O O . ALA A 1 136 ? -14.807 8.423 31.236 1.00 89.12 136 ALA A O 1
ATOM 1096 N N . GLU A 1 137 ? -15.226 10.298 32.388 1.00 89.94 137 GLU A N 1
ATOM 1097 C CA . GLU A 1 137 ? -14.988 9.697 33.706 1.00 89.94 137 GLU A CA 1
ATOM 1098 C C . GLU A 1 137 ? -16.032 8.620 34.025 1.00 89.94 137 GLU A C 1
ATOM 1100 O O . GLU A 1 137 ? -15.695 7.550 34.531 1.00 89.94 137 GLU A O 1
ATOM 1105 N N . GLU A 1 138 ? -17.299 8.870 33.689 1.00 91.75 138 GLU A N 1
ATOM 1106 C CA . GLU A 1 138 ? -18.379 7.901 33.867 1.00 91.75 138 GLU A CA 1
ATOM 1107 C C . GLU A 1 138 ? -18.156 6.655 33.004 1.00 91.75 138 GLU A C 1
ATOM 1109 O O . GLU A 1 138 ? -18.228 5.534 33.511 1.00 91.75 138 GLU A O 1
ATOM 1114 N N . VAL A 1 139 ? -17.779 6.842 31.734 1.00 92.50 139 VAL A N 1
ATOM 1115 C CA . VAL A 1 139 ? -17.394 5.750 30.824 1.00 92.50 139 VAL A CA 1
ATOM 1116 C C . VAL A 1 139 ? -16.278 4.903 31.444 1.00 92.50 139 VAL A C 1
ATOM 1118 O O . VAL A 1 139 ? -16.376 3.673 31.487 1.00 92.50 139 VAL A O 1
ATOM 1121 N N . GLN A 1 140 ? -15.222 5.539 31.956 1.00 91.06 140 GLN A N 1
ATOM 1122 C CA . GLN A 1 140 ? -14.091 4.839 32.558 1.00 91.06 140 GLN A CA 1
ATOM 1123 C C . GLN A 1 140 ? -14.497 4.077 33.828 1.00 91.06 140 GLN A C 1
ATOM 1125 O O . GLN A 1 140 ? -14.125 2.911 33.992 1.00 91.06 140 GLN A O 1
ATOM 1130 N N . ASN A 1 141 ? -15.305 4.693 34.691 1.00 90.75 141 ASN A N 1
ATOM 1131 C CA . ASN A 1 141 ? -15.821 4.070 35.910 1.00 90.75 141 ASN A CA 1
ATOM 1132 C C . ASN A 1 141 ? -16.675 2.837 35.593 1.00 90.75 141 ASN A C 1
ATOM 1134 O O . ASN A 1 141 ? -16.478 1.771 36.186 1.00 90.75 141 ASN A O 1
ATOM 1138 N N . VAL A 1 142 ? -17.580 2.943 34.616 1.00 91.94 142 VAL A N 1
ATOM 1139 C CA . VAL A 1 142 ? -18.399 1.817 34.154 1.00 91.94 142 VAL A CA 1
ATOM 1140 C C . VAL A 1 142 ? -17.510 0.724 33.570 1.00 91.94 142 VAL A C 1
ATOM 1142 O O . VAL A 1 142 ? -17.638 -0.438 33.957 1.00 91.94 142 VAL A O 1
ATOM 1145 N N . ALA A 1 143 ? -16.546 1.062 32.712 1.00 89.75 143 ALA A N 1
ATOM 1146 C CA . ALA A 1 143 ? -15.636 0.085 32.122 1.00 89.75 143 ALA A CA 1
ATOM 1147 C C . ALA A 1 143 ? -14.824 -0.688 33.175 1.00 89.75 143 ALA A C 1
ATOM 1149 O O . ALA A 1 143 ? -14.703 -1.911 33.070 1.00 89.75 143 ALA A O 1
ATOM 1150 N N . GLN A 1 144 ? -14.339 -0.022 34.225 1.00 88.56 144 GLN A N 1
ATOM 1151 C CA . GLN A 1 144 ? -13.500 -0.631 35.264 1.00 88.56 144 GLN A CA 1
ATOM 1152 C C . GLN A 1 144 ? -14.286 -1.390 36.344 1.00 88.56 144 GLN A C 1
ATOM 1154 O O . GLN A 1 144 ? -13.745 -2.306 36.963 1.00 88.56 144 GLN A O 1
ATOM 1159 N N . ASN A 1 145 ? -15.565 -1.076 36.564 1.00 88.56 145 ASN A N 1
ATOM 1160 C CA . ASN A 1 145 ? -16.348 -1.704 37.628 1.00 88.56 145 ASN A CA 1
ATOM 1161 C C . ASN A 1 145 ? -16.725 -3.158 37.289 1.00 88.56 145 ASN A C 1
ATOM 1163 O O . ASN A 1 145 ? -17.706 -3.403 36.587 1.00 88.56 145 ASN A O 1
ATOM 1167 N N . SER A 1 146 ? -15.977 -4.143 37.785 1.00 77.00 146 SER A N 1
ATOM 1168 C CA . SER A 1 146 ? -16.233 -5.573 37.530 1.00 77.00 146 SER A CA 1
ATOM 1169 C C . SER A 1 146 ? -17.605 -6.076 38.005 1.00 77.00 146 SER A C 1
ATOM 1171 O O . SER A 1 146 ? -18.050 -7.117 37.532 1.00 77.00 146 SER A O 1
ATOM 1173 N N . GLN A 1 147 ? -18.271 -5.356 38.914 1.00 78.44 147 GLN A N 1
ATOM 1174 C CA . GLN A 1 147 ? -19.613 -5.669 39.424 1.00 78.44 147 GLN A CA 1
ATOM 1175 C C . GLN A 1 147 ? -20.705 -4.781 38.799 1.00 78.44 147 GLN A C 1
ATOM 1177 O O . GLN A 1 147 ? -21.858 -4.824 39.222 1.00 78.44 147 GLN A O 1
ATOM 1182 N N . GLY A 1 148 ? -20.348 -3.945 37.819 1.00 78.06 148 GLY A N 1
ATOM 1183 C CA . GLY A 1 148 ? -21.275 -3.028 37.164 1.00 78.06 148 GLY A CA 1
ATOM 1184 C C . GLY A 1 148 ? -22.373 -3.762 36.394 1.00 78.06 148 GLY A C 1
ATOM 1185 O O . GLY A 1 148 ? -22.117 -4.764 35.721 1.00 78.06 148 GLY A O 1
ATOM 1186 N N . VAL A 1 149 ? -23.597 -3.237 36.475 1.00 84.56 149 VAL A N 1
ATOM 1187 C CA . VAL A 1 149 ? -24.728 -3.709 35.666 1.00 84.56 149 VAL A CA 1
ATOM 1188 C C . VAL A 1 149 ? -24.456 -3.382 34.198 1.00 84.56 149 VAL A C 1
ATOM 1190 O O . VAL A 1 149 ? -23.952 -2.307 33.880 1.00 84.56 149 VAL A O 1
ATOM 1193 N N . LYS A 1 150 ? -24.779 -4.315 33.298 1.00 89.94 150 LYS A N 1
ATOM 1194 C CA . LYS A 1 150 ? -24.694 -4.064 31.856 1.00 89.94 150 LYS A CA 1
ATOM 1195 C C . LYS A 1 150 ? -25.781 -3.069 31.459 1.00 89.94 150 LYS A C 1
ATOM 1197 O O . LYS A 1 150 ? -26.947 -3.304 31.769 1.00 89.94 150 LYS A O 1
ATOM 1202 N N . LEU A 1 151 ? -25.399 -1.987 30.782 1.00 92.12 151 LEU A N 1
ATOM 1203 C CA . LEU A 1 151 ? -26.329 -0.938 30.357 1.00 92.12 151 LEU A CA 1
ATOM 1204 C C . LEU A 1 151 ? -27.332 -1.438 29.308 1.00 92.12 151 LEU A C 1
ATOM 1206 O O . LEU A 1 151 ? -28.473 -0.986 29.278 1.00 92.12 151 LEU A O 1
ATOM 1210 N N . ILE A 1 152 ? -26.926 -2.412 28.491 1.00 94.56 152 ILE A N 1
ATOM 1211 C CA . ILE A 1 152 ? -27.798 -3.118 27.546 1.00 94.56 152 ILE A CA 1
ATOM 1212 C C . ILE A 1 152 ? -27.631 -4.636 27.680 1.00 94.56 152 ILE A C 1
ATOM 1214 O O . ILE A 1 152 ? -26.674 -5.139 28.273 1.00 94.56 152 ILE A O 1
ATOM 1218 N N . SER A 1 153 ? -28.559 -5.400 27.107 1.00 92.56 153 SER A N 1
ATOM 1219 C CA . SER A 1 153 ? -28.430 -6.856 27.011 1.00 92.56 153 SER A CA 1
ATOM 1220 C C . SER A 1 153 ? -27.393 -7.246 25.953 1.00 92.56 153 SER A C 1
ATOM 1222 O O . SER A 1 153 ? -27.363 -6.674 24.866 1.00 92.56 153 SER A O 1
ATOM 1224 N N . GLU A 1 154 ? -26.597 -8.292 26.207 1.00 90.31 154 GLU A N 1
ATOM 1225 C CA . GLU A 1 154 ? -25.665 -8.844 25.205 1.00 90.31 154 GLU A CA 1
ATOM 1226 C C . GLU A 1 154 ? -26.372 -9.298 23.920 1.00 90.31 154 GLU A C 1
ATOM 1228 O O . GLU A 1 154 ? -25.781 -9.262 22.845 1.00 90.31 154 GLU A O 1
ATOM 1233 N N . ALA A 1 155 ? -27.652 -9.678 24.005 1.00 91.38 155 ALA A N 1
ATOM 1234 C CA . ALA A 1 155 ? -28.452 -10.040 22.835 1.00 91.38 155 ALA A CA 1
ATOM 1235 C C . ALA A 1 155 ? -28.714 -8.850 21.891 1.00 91.38 155 ALA A C 1
ATOM 1237 O O . ALA A 1 155 ? -29.088 -9.056 20.736 1.00 91.38 155 ALA A O 1
ATOM 1238 N N . GLN A 1 156 ? -28.540 -7.617 22.379 1.00 92.81 156 GLN A N 1
ATOM 1239 C CA . GLN A 1 156 ? -28.698 -6.388 21.602 1.00 92.81 156 GLN A CA 1
ATOM 1240 C C . GLN A 1 156 ? -27.397 -5.947 20.911 1.00 92.81 156 GLN A C 1
ATOM 1242 O O . GLN A 1 156 ? -27.448 -5.040 20.076 1.00 92.81 156 GLN A O 1
ATOM 1247 N N . VAL A 1 157 ? -26.256 -6.576 21.226 1.00 93.94 157 VAL A N 1
ATOM 1248 C CA . VAL A 1 157 ? -24.965 -6.305 20.581 1.00 93.94 157 VAL A CA 1
ATOM 1249 C C . VAL A 1 157 ? -24.938 -6.959 19.198 1.00 93.94 157 VAL A C 1
ATOM 1251 O O . VAL A 1 157 ? -25.184 -8.157 19.050 1.00 93.94 157 VAL A O 1
ATOM 1254 N N . GLN A 1 158 ? -24.645 -6.164 18.169 1.00 93.12 158 GLN A N 1
ATOM 1255 C CA . GLN A 1 158 ? -24.572 -6.617 16.776 1.00 93.12 158 GLN A CA 1
ATOM 1256 C C . GLN A 1 158 ? -23.129 -6.770 16.278 1.00 93.12 158 GLN A C 1
ATOM 1258 O O . GLN A 1 158 ? -22.883 -7.522 15.333 1.00 93.12 158 GLN A O 1
ATOM 1263 N N . THR A 1 159 ? -22.166 -6.099 16.917 1.00 91.81 159 THR A N 1
ATOM 1264 C CA . THR A 1 159 ? -20.731 -6.295 16.662 1.00 91.81 159 THR A CA 1
ATOM 1265 C C . THR A 1 159 ? -20.376 -7.768 16.785 1.00 91.81 159 THR A C 1
ATOM 1267 O O . THR A 1 159 ? -20.650 -8.363 17.817 1.00 91.81 159 THR A O 1
ATOM 1270 N N . LEU A 1 160 ? -19.759 -8.357 15.756 1.00 88.38 160 LEU A N 1
ATOM 1271 C CA . LEU A 1 160 ? -19.379 -9.778 15.738 1.00 88.38 160 LEU A CA 1
ATOM 1272 C C . LEU A 1 160 ? -20.542 -10.771 15.962 1.00 88.38 160 LEU A C 1
ATOM 1274 O O . LEU A 1 160 ? -20.287 -11.942 16.228 1.00 88.38 160 LEU A O 1
ATOM 1278 N N . ARG A 1 161 ? -21.808 -10.372 15.770 1.00 84.94 161 ARG A N 1
ATOM 1279 C CA . ARG A 1 161 ? -22.978 -11.243 16.004 1.00 84.94 161 ARG A CA 1
ATOM 1280 C C . ARG A 1 161 ? -22.962 -12.540 15.190 1.00 84.94 161 ARG A C 1
ATOM 1282 O O . ARG A 1 161 ? -23.329 -13.592 15.704 1.00 84.94 161 ARG A O 1
ATOM 1289 N N . ASP A 1 162 ? -22.505 -12.464 13.942 1.00 80.19 162 ASP A N 1
ATOM 1290 C CA . ASP A 1 162 ? -22.369 -13.623 13.046 1.00 80.19 162 ASP A CA 1
ATOM 1291 C C . ASP A 1 162 ? -20.971 -14.269 13.114 1.00 80.19 162 ASP A C 1
ATOM 1293 O O . ASP A 1 162 ? -20.646 -15.211 12.372 1.00 80.19 162 ASP A O 1
ATOM 1297 N N . ALA A 1 163 ? -20.098 -13.772 13.997 1.00 79.88 163 ALA A N 1
ATOM 1298 C CA . ALA A 1 163 ? -18.829 -14.421 14.260 1.00 79.88 163 ALA A CA 1
ATOM 1299 C C . ALA A 1 163 ? -19.088 -15.775 14.929 1.00 79.88 163 ALA A C 1
ATOM 1301 O O . ALA A 1 163 ? -19.936 -15.931 15.801 1.00 79.88 163 ALA A O 1
ATOM 1302 N N . ARG A 1 164 ? -18.336 -16.782 14.495 1.00 75.62 164 ARG A N 1
ATOM 1303 C CA . ARG A 1 164 ? -18.302 -18.094 15.135 1.00 75.62 164 ARG A CA 1
ATOM 1304 C C . ARG A 1 164 ? -16.863 -18.415 15.471 1.00 75.62 164 ARG A C 1
ATOM 1306 O O . ARG A 1 164 ? -15.960 -17.911 14.793 1.00 75.62 164 ARG A O 1
ATOM 1313 N N . SER A 1 165 ? -16.679 -19.279 16.463 1.00 75.25 165 SER A N 1
ATOM 1314 C CA . SER A 1 165 ? -15.372 -19.849 16.751 1.00 75.25 165 SER A CA 1
ATOM 1315 C C . SER A 1 165 ? -14.703 -20.430 15.513 1.00 75.25 165 SER A C 1
ATOM 1317 O O . SER A 1 165 ? -15.349 -21.004 14.632 1.00 75.25 165 SER A O 1
ATOM 1319 N N . GLY A 1 166 ? -13.383 -20.294 15.475 1.00 77.38 166 GLY A N 1
ATOM 1320 C CA . GLY A 1 166 ? -12.512 -20.832 14.448 1.00 77.38 166 GLY A CA 1
ATOM 1321 C C . GLY A 1 166 ? -11.666 -19.776 13.747 1.00 77.38 166 GLY A C 1
ATOM 1322 O O . GLY A 1 166 ? -11.605 -18.601 14.114 1.00 77.38 166 GLY A O 1
ATOM 1323 N N . LYS A 1 167 ? -10.980 -20.229 12.696 1.00 74.38 167 LYS A N 1
ATOM 1324 C CA . LYS A 1 167 ? -10.063 -19.403 11.909 1.00 74.38 167 LYS A CA 1
ATOM 1325 C C . LYS A 1 167 ? -10.838 -18.419 11.036 1.00 74.38 167 LYS A C 1
ATOM 1327 O O . LYS A 1 167 ? -11.694 -18.808 10.240 1.00 74.38 167 LYS A O 1
ATOM 1332 N N . ARG A 1 168 ? -10.504 -17.138 11.154 1.00 75.62 168 ARG A N 1
ATOM 1333 C CA . ARG A 1 168 ? -11.101 -16.037 10.396 1.00 75.62 168 ARG A CA 1
ATOM 1334 C C . ARG A 1 168 ? -10.008 -15.225 9.728 1.00 75.62 168 ARG A C 1
ATOM 1336 O O . ARG A 1 168 ? -9.044 -14.815 10.368 1.00 75.62 168 ARG A O 1
ATOM 1343 N N . LYS A 1 169 ? -10.155 -15.028 8.420 1.00 77.25 169 LYS A N 1
ATOM 1344 C CA . LYS A 1 169 ? -9.201 -14.277 7.610 1.00 77.25 169 LYS A CA 1
ATOM 1345 C C . LYS A 1 169 ? -9.562 -12.795 7.621 1.00 77.25 169 LYS A C 1
ATOM 1347 O O . LYS A 1 169 ? -10.696 -12.444 7.315 1.00 77.25 169 LYS A O 1
ATOM 1352 N N . ILE A 1 170 ? -8.588 -11.952 7.945 1.00 75.44 170 ILE A N 1
ATOM 1353 C CA . ILE A 1 170 ? -8.680 -10.491 7.916 1.00 75.44 170 ILE A CA 1
ATOM 1354 C C . ILE A 1 170 ? -7.525 -9.976 7.065 1.00 75.44 170 ILE A C 1
ATOM 1356 O O . ILE A 1 170 ? -6.370 -9.935 7.499 1.00 75.44 170 ILE A O 1
ATOM 1360 N N . GLY A 1 171 ? -7.820 -9.633 5.811 1.00 72.81 171 GLY A N 1
ATOM 1361 C CA . GLY A 1 171 ? -6.785 -9.326 4.824 1.00 72.81 171 GLY A CA 1
ATOM 1362 C C . GLY A 1 171 ? -5.801 -10.493 4.651 1.00 72.81 171 GLY A C 1
ATOM 1363 O O . GLY A 1 171 ? -6.175 -11.558 4.157 1.00 72.81 171 GLY A O 1
ATOM 1364 N N . LYS A 1 172 ? -4.538 -10.292 5.049 1.00 71.69 172 LYS A N 1
ATOM 1365 C CA . LYS A 1 172 ? -3.483 -11.324 5.015 1.00 71.69 172 LYS A CA 1
ATOM 1366 C C . LYS A 1 172 ? -3.410 -12.168 6.298 1.00 71.69 172 LYS A C 1
ATOM 1368 O O . LYS A 1 172 ? -2.796 -13.226 6.278 1.00 71.69 172 LYS A O 1
ATOM 1373 N N . ASN A 1 173 ? -4.041 -11.727 7.387 1.00 77.25 173 ASN A N 1
ATOM 1374 C CA . ASN A 1 173 ? -3.905 -12.334 8.711 1.00 77.25 173 ASN A CA 1
ATOM 1375 C C . ASN A 1 173 ? -5.023 -13.346 8.984 1.00 77.25 173 ASN A C 1
ATOM 1377 O O . ASN A 1 173 ? -6.140 -13.189 8.489 1.00 77.25 173 ASN A O 1
ATOM 1381 N N . ILE A 1 174 ? -4.737 -14.376 9.781 1.00 75.38 174 ILE A N 1
ATOM 1382 C CA . ILE A 1 174 ? -5.725 -15.366 10.224 1.00 75.38 174 ILE A CA 1
ATOM 1383 C C . ILE A 1 174 ? -5.796 -15.317 11.746 1.00 75.38 174 ILE A C 1
ATOM 1385 O O . ILE A 1 174 ? -4.862 -15.729 12.424 1.00 75.38 174 ILE A O 1
ATOM 1389 N N . ILE A 1 175 ? -6.922 -14.854 12.282 1.00 75.81 175 ILE A N 1
ATOM 1390 C CA . ILE A 1 175 ? -7.187 -14.880 13.720 1.00 75.81 175 ILE A CA 1
ATOM 1391 C C . ILE A 1 175 ? -7.937 -16.167 14.040 1.00 75.81 175 ILE A C 1
ATOM 1393 O O . ILE A 1 175 ? -8.964 -16.462 13.426 1.00 75.81 175 ILE A O 1
ATOM 1397 N N . ASN A 1 176 ? -7.444 -16.932 15.008 1.00 78.00 176 ASN A N 1
ATOM 1398 C CA . ASN A 1 176 ? -8.214 -18.024 15.588 1.00 78.00 176 ASN A CA 1
ATOM 1399 C C . ASN A 1 176 ? -9.146 -17.454 16.661 1.00 78.00 176 ASN A C 1
ATOM 1401 O O . ASN A 1 176 ? -8.696 -17.198 17.773 1.00 78.00 176 ASN A O 1
ATOM 1405 N N . MET A 1 177 ? -10.413 -17.206 16.328 1.00 78.62 177 MET A N 1
ATOM 1406 C CA . MET A 1 177 ? -11.376 -16.687 17.295 1.00 78.62 177 MET A CA 1
ATOM 1407 C C . MET A 1 177 ? -11.909 -17.816 18.171 1.00 78.62 177 MET A C 1
ATOM 1409 O O . MET A 1 177 ? -12.465 -18.778 17.655 1.00 78.62 177 MET A O 1
ATOM 1413 N N . GLN A 1 178 ? -11.746 -17.699 19.486 1.00 82.81 178 GLN A N 1
ATOM 1414 C CA . GLN A 1 178 ? -12.359 -18.609 20.453 1.00 82.81 178 GLN A CA 1
ATOM 1415 C C . GLN A 1 178 ? -13.691 -18.026 20.950 1.00 82.81 178 GLN A C 1
ATOM 1417 O O . GLN A 1 178 ? -13.855 -16.806 20.964 1.00 82.81 178 GLN A O 1
ATOM 1422 N N . ASP A 1 179 ? -14.628 -18.869 21.397 1.00 85.38 179 ASP A N 1
ATOM 1423 C CA . ASP A 1 179 ? -15.974 -18.430 21.819 1.00 85.38 179 ASP A CA 1
ATOM 1424 C C . ASP A 1 179 ? -15.913 -17.391 22.943 1.00 85.38 179 ASP A C 1
ATOM 1426 O O . ASP A 1 179 ? -16.695 -16.436 22.982 1.00 85.38 179 ASP A O 1
ATOM 1430 N N . PHE A 1 180 ? -14.925 -17.521 23.830 1.00 86.94 180 PHE A N 1
ATOM 1431 C CA . PHE A 1 180 ? -14.738 -16.562 24.908 1.00 86.94 180 PHE A CA 1
ATOM 1432 C C . PHE A 1 180 ? -14.306 -15.173 24.414 1.00 86.94 180 PHE A C 1
ATOM 1434 O O . PHE A 1 180 ? -14.567 -14.199 25.110 1.00 86.94 180 PHE A O 1
ATOM 1441 N N . TYR A 1 181 ? -13.695 -15.038 23.227 1.00 89.06 181 TYR A N 1
ATOM 1442 C CA . TYR A 1 181 ? -13.369 -13.725 22.647 1.00 89.06 181 TYR A CA 1
ATOM 1443 C C . TYR A 1 181 ? -14.632 -12.965 22.296 1.00 89.06 181 TYR A C 1
ATOM 1445 O O . TYR A 1 181 ? -14.788 -11.814 22.690 1.00 89.06 181 TYR A O 1
ATOM 1453 N N . ILE A 1 182 ? -15.533 -13.634 21.577 1.00 90.00 182 ILE A N 1
ATOM 1454 C CA . ILE A 1 182 ? -16.809 -13.060 21.153 1.00 90.00 182 ILE A CA 1
ATOM 1455 C C . ILE A 1 182 ? -17.614 -12.691 22.400 1.00 90.00 182 ILE A C 1
ATOM 1457 O O . ILE A 1 182 ? -18.059 -11.555 22.531 1.00 90.00 182 ILE A O 1
ATOM 1461 N N . THR A 1 183 ? -17.685 -13.610 23.367 1.00 91.88 183 THR A N 1
ATOM 1462 C CA . THR A 1 183 ? -18.372 -13.386 24.647 1.00 91.88 183 THR A CA 1
ATOM 1463 C C . THR A 1 183 ? -17.787 -12.195 25.410 1.00 91.88 183 THR A C 1
ATOM 1465 O O . THR A 1 183 ? -18.532 -11.354 25.899 1.00 91.88 183 THR A O 1
ATOM 1468 N N . TYR A 1 184 ? -16.457 -12.070 25.484 1.00 93.25 184 TYR A N 1
ATOM 1469 C CA . TYR A 1 184 ? -15.810 -10.958 26.185 1.00 93.25 184 TYR A CA 1
ATOM 1470 C C . TYR A 1 184 ? -16.049 -9.611 25.491 1.00 93.25 184 TYR A C 1
ATOM 1472 O O . TYR A 1 184 ? -16.353 -8.624 26.158 1.00 93.25 184 TYR A O 1
ATOM 1480 N N . VAL A 1 185 ? -15.971 -9.567 24.156 1.00 94.38 185 VAL A N 1
ATOM 1481 C CA . VAL A 1 185 ? -16.291 -8.362 23.374 1.00 94.38 185 VAL A CA 1
ATOM 1482 C C . VAL A 1 185 ? -17.752 -7.959 23.581 1.00 94.38 185 VAL A C 1
ATOM 1484 O O . VAL A 1 185 ? -18.022 -6.797 23.875 1.00 94.38 185 VAL A O 1
ATOM 1487 N N . HIS A 1 186 ? -18.687 -8.910 23.498 1.00 94.62 186 HIS A N 1
ATOM 1488 C CA . HIS A 1 186 ? -20.111 -8.653 23.723 1.00 94.62 186 HIS A CA 1
ATOM 1489 C C . HIS A 1 186 ? -20.375 -8.153 25.143 1.00 94.62 186 HIS A C 1
ATOM 1491 O O . HIS A 1 186 ? -21.097 -7.175 25.313 1.00 94.62 186 HIS A O 1
ATOM 1497 N N . ALA A 1 187 ? -19.755 -8.764 26.155 1.00 94.06 187 ALA A N 1
ATOM 1498 C CA . ALA A 1 187 ? -19.884 -8.329 27.539 1.00 94.06 187 ALA A CA 1
ATOM 1499 C C . ALA A 1 187 ? -19.371 -6.894 27.738 1.00 94.06 187 ALA A C 1
ATOM 1501 O O . ALA A 1 187 ? -20.041 -6.105 28.400 1.00 94.06 187 ALA A O 1
ATOM 1502 N N . MET A 1 188 ? -18.227 -6.535 27.144 1.00 95.00 188 MET A N 1
ATOM 1503 C CA . MET A 1 188 ? -17.661 -5.182 27.228 1.00 95.00 188 MET A CA 1
ATOM 1504 C C . MET A 1 188 ? -18.524 -4.135 26.518 1.00 95.00 188 MET A C 1
ATOM 1506 O O . MET A 1 188 ? -18.764 -3.064 27.071 1.00 95.00 188 MET A O 1
ATOM 1510 N N . LEU A 1 189 ? -19.024 -4.449 25.324 1.00 96.50 189 LEU A N 1
ATOM 1511 C CA . LEU A 1 189 ? -19.929 -3.578 24.572 1.00 96.50 189 LEU A CA 1
ATOM 1512 C C . LEU A 1 189 ? -21.258 -3.381 25.305 1.00 96.50 189 LEU A C 1
ATOM 1514 O O . LEU A 1 189 ? -21.698 -2.249 25.491 1.00 96.50 189 LEU A O 1
ATOM 1518 N N . ALA A 1 190 ? -21.846 -4.470 25.805 1.00 95.44 190 ALA A N 1
ATOM 1519 C CA . ALA A 1 190 ? -23.085 -4.434 26.571 1.00 95.44 190 ALA A CA 1
ATOM 1520 C C . ALA A 1 190 ? -22.940 -3.632 27.871 1.00 95.44 190 ALA A C 1
ATOM 1522 O O . ALA A 1 190 ? -23.852 -2.915 28.282 1.00 95.44 190 ALA A O 1
ATOM 1523 N N . LYS A 1 191 ? -21.767 -3.722 28.507 1.00 94.56 191 LYS A N 1
ATOM 1524 C CA . LYS A 1 191 ? -21.432 -2.950 29.702 1.00 94.56 191 LYS A CA 1
ATOM 1525 C C . LYS A 1 191 ? -21.432 -1.448 29.446 1.00 94.56 191 LYS A C 1
ATOM 1527 O O . LYS A 1 191 ? -21.896 -0.710 30.300 1.00 94.56 191 LYS A O 1
ATOM 1532 N N . LEU A 1 192 ? -20.945 -1.018 28.286 1.00 94.94 192 LEU A N 1
ATOM 1533 C CA . LEU A 1 192 ? -20.861 0.393 27.902 1.00 94.94 192 LEU A CA 1
ATOM 1534 C C . LEU A 1 192 ? -22.060 0.885 27.079 1.00 94.94 192 LEU A C 1
ATOM 1536 O O . LEU A 1 192 ? -22.034 2.012 26.604 1.00 94.94 192 LEU A O 1
ATOM 1540 N N . GLY A 1 193 ? -23.103 0.070 26.901 1.00 95.12 193 GLY A N 1
ATOM 1541 C CA . GLY A 1 193 ? -24.295 0.483 26.153 1.00 95.12 193 GLY A CA 1
ATOM 1542 C C . GLY A 1 193 ? -24.084 0.579 24.638 1.00 95.12 193 GLY A C 1
ATOM 1543 O O . GLY A 1 193 ? -24.867 1.214 23.940 1.00 95.12 193 GLY A O 1
ATOM 1544 N N . ILE A 1 194 ? -23.030 -0.043 24.102 1.00 96.12 194 ILE A N 1
ATOM 1545 C CA . ILE A 1 194 ? -22.684 0.042 22.680 1.00 96.12 194 ILE A CA 1
ATOM 1546 C C . ILE A 1 194 ? -23.276 -1.156 21.935 1.00 96.12 194 ILE A C 1
ATOM 1548 O O . ILE A 1 194 ? -22.855 -2.298 22.106 1.00 96.12 194 ILE A O 1
ATOM 1552 N N . HIS A 1 195 ? -24.230 -0.891 21.049 1.00 95.25 195 HIS A N 1
ATOM 1553 C CA . HIS A 1 195 ? -24.848 -1.918 20.207 1.00 95.25 195 HIS A CA 1
ATOM 1554 C C . HIS A 1 195 ? -23.946 -2.357 19.046 1.00 95.25 195 HIS A C 1
ATOM 1556 O O . HIS A 1 195 ? -23.853 -3.547 18.741 1.00 95.25 195 HIS A O 1
ATOM 1562 N N . ILE A 1 196 ? -23.291 -1.398 18.388 1.00 95.12 196 ILE A N 1
ATOM 1563 C CA . ILE A 1 196 ? -22.407 -1.611 17.238 1.00 95.12 196 ILE A CA 1
ATOM 1564 C C . ILE A 1 196 ? -21.131 -0.822 17.494 1.00 95.12 196 ILE A C 1
ATOM 1566 O O . ILE A 1 196 ? -21.191 0.374 17.753 1.00 95.12 196 ILE A O 1
ATOM 1570 N N . TRP A 1 197 ? -19.979 -1.482 17.430 1.00 96.88 197 TRP A N 1
ATOM 1571 C CA . TRP A 1 197 ? -18.693 -0.828 17.597 1.00 96.88 197 TRP A CA 1
ATOM 1572 C C . TRP A 1 197 ? -18.343 -0.110 16.296 1.00 96.88 197 TRP A C 1
ATOM 1574 O O . TRP A 1 197 ? -18.010 -0.739 15.291 1.00 96.88 197 TRP A O 1
ATOM 1584 N N . ALA A 1 198 ? -18.486 1.207 16.317 1.00 96.06 198 ALA A N 1
ATOM 1585 C CA . ALA A 1 198 ? -18.213 2.080 15.190 1.00 96.06 198 ALA A CA 1
ATOM 1586 C C . ALA A 1 198 ? -17.862 3.465 15.742 1.00 96.06 198 ALA A C 1
ATOM 1588 O O . ALA A 1 198 ? -18.789 4.235 15.985 1.00 96.06 198 ALA A O 1
ATOM 1589 N N . PRO A 1 199 ? -16.574 3.759 16.009 1.00 97.19 199 PRO A N 1
ATOM 1590 C CA . PRO A 1 199 ? -16.136 5.096 16.394 1.00 97.19 199 PRO A CA 1
ATOM 1591 C C . PRO A 1 199 ? -16.675 6.173 15.447 1.00 97.19 199 PRO A C 1
ATOM 1593 O O . PRO A 1 199 ? -16.750 5.965 14.231 1.00 97.19 199 PRO A O 1
ATOM 1596 N N . ASP A 1 200 ? -17.028 7.327 16.002 1.00 96.12 200 ASP A N 1
ATOM 1597 C CA . ASP A 1 200 ? -17.473 8.477 15.231 1.00 96.12 200 ASP A CA 1
ATOM 1598 C C . ASP A 1 200 ? -16.256 9.223 14.667 1.00 96.12 200 ASP A C 1
ATOM 1600 O O . ASP A 1 200 ? -15.508 9.886 15.387 1.00 96.12 200 ASP A O 1
ATOM 1604 N N . LEU A 1 201 ? -16.039 9.080 13.360 1.00 95.19 201 LEU A N 1
ATOM 1605 C CA . LEU A 1 201 ? -14.923 9.709 12.650 1.00 95.19 201 LEU A CA 1
ATOM 1606 C C . LEU A 1 201 ? -15.192 11.180 12.285 1.00 95.19 201 LEU A C 1
ATOM 1608 O O . LEU A 1 201 ? -14.300 11.828 11.732 1.00 95.19 201 LEU A O 1
ATOM 1612 N N . GLU A 1 202 ? -16.398 11.692 12.545 1.00 92.19 202 GLU A N 1
ATOM 1613 C CA . GLU A 1 202 ? -16.780 13.095 12.345 1.00 92.19 202 GLU A CA 1
ATOM 1614 C C . GLU A 1 202 ? -16.658 13.919 13.641 1.00 92.19 202 GLU A C 1
ATOM 1616 O O . GLU A 1 202 ? -16.502 15.140 13.576 1.00 92.19 202 GLU A O 1
ATOM 1621 N N . GLU A 1 203 ? -16.677 13.267 14.807 1.00 92.75 203 GLU A N 1
ATOM 1622 C CA . GLU A 1 203 ? -16.422 13.887 16.110 1.00 92.75 203 GLU A CA 1
ATOM 1623 C C . GLU A 1 203 ? -14.931 13.912 16.490 1.00 92.75 203 GLU A C 1
ATOM 1625 O O . GLU A 1 203 ? -14.070 13.271 15.880 1.00 92.75 203 GLU A O 1
ATOM 1630 N N . ALA A 1 204 ? -14.613 14.679 17.537 1.00 91.94 204 ALA A N 1
ATOM 1631 C CA . ALA A 1 204 ? -13.273 14.713 18.104 1.00 91.94 204 ALA A CA 1
ATOM 1632 C C . ALA A 1 204 ? -12.896 13.351 18.740 1.00 91.94 204 ALA A C 1
ATOM 1634 O O . ALA A 1 204 ? -13.774 12.653 19.258 1.00 91.94 204 ALA A O 1
ATOM 1635 N N . PRO A 1 205 ? -11.607 12.955 18.733 1.00 92.44 205 PRO A N 1
ATOM 1636 C CA . PRO A 1 205 ? -11.158 11.683 19.320 1.00 92.44 205 PRO A CA 1
ATOM 1637 C C . PRO A 1 205 ? -11.478 11.527 20.811 1.00 92.44 205 PRO A C 1
ATOM 1639 O O . PRO A 1 205 ? -11.621 10.413 21.298 1.00 92.44 205 PRO A O 1
ATOM 1642 N N . ASP A 1 206 ? -11.580 12.643 21.529 1.00 91.56 206 ASP A N 1
ATOM 1643 C CA . ASP A 1 206 ? -11.892 12.737 22.955 1.00 91.56 206 ASP A CA 1
ATOM 1644 C C . ASP A 1 206 ? -13.393 12.916 23.243 1.00 91.56 206 ASP A C 1
ATOM 1646 O O . ASP A 1 206 ? -13.775 13.171 24.388 1.00 91.56 206 ASP A O 1
ATOM 1650 N N . SER A 1 207 ? -14.267 12.767 22.238 1.00 94.81 207 SER A N 1
ATOM 1651 C CA . SER A 1 207 ? -15.707 12.715 22.490 1.00 94.81 207 SER A CA 1
ATOM 1652 C C . SER A 1 207 ? -16.059 11.502 23.359 1.00 94.81 207 SER A C 1
ATOM 1654 O O . SER A 1 207 ? -15.393 10.467 23.322 1.00 94.81 207 SER A O 1
ATOM 1656 N N . ILE A 1 208 ? -17.124 11.614 24.158 1.00 95.75 208 ILE A N 1
ATOM 1657 C CA . ILE A 1 208 ? -17.494 10.595 25.159 1.00 95.75 208 ILE A CA 1
ATOM 1658 C C . ILE A 1 208 ? -17.694 9.220 24.504 1.00 95.75 208 ILE A C 1
ATOM 1660 O O . ILE A 1 208 ? -17.245 8.200 25.032 1.00 95.75 208 ILE A O 1
ATOM 1664 N N . TYR A 1 209 ? -18.345 9.184 23.339 1.00 96.62 209 TYR A N 1
ATOM 1665 C CA . TYR A 1 209 ? -18.581 7.943 22.608 1.00 96.62 209 TYR A CA 1
ATOM 1666 C C . TYR A 1 209 ? -17.292 7.364 22.004 1.00 96.62 209 TYR A C 1
ATOM 1668 O O . TYR A 1 209 ? -17.065 6.151 22.068 1.00 96.62 209 TYR A O 1
ATOM 1676 N N . ASN A 1 210 ? -16.408 8.216 21.477 1.00 96.50 210 ASN A N 1
ATOM 1677 C CA . ASN A 1 210 ? -15.105 7.793 20.966 1.00 96.50 210 ASN A CA 1
ATOM 1678 C C . ASN A 1 210 ? -14.184 7.268 22.073 1.00 96.50 210 ASN A C 1
ATOM 1680 O O . ASN A 1 210 ? -13.532 6.238 21.883 1.00 96.50 210 ASN A O 1
ATOM 1684 N N . GLU A 1 211 ? -14.212 7.880 23.257 1.00 95.62 211 GLU A N 1
ATOM 1685 C CA . GLU A 1 211 ? -13.497 7.388 24.436 1.00 95.62 211 GLU A CA 1
ATOM 1686 C C . GLU A 1 211 ? -14.017 6.006 24.859 1.00 95.62 211 GLU A C 1
ATOM 1688 O O . GLU A 1 211 ? -13.231 5.091 25.115 1.00 95.62 211 GLU A O 1
ATOM 1693 N N . ALA A 1 212 ? -15.340 5.800 24.849 1.00 96.75 212 ALA A N 1
ATOM 1694 C CA . ALA A 1 212 ? -15.938 4.494 25.119 1.00 96.75 212 ALA A CA 1
ATOM 1695 C C . ALA A 1 212 ? -15.500 3.441 24.089 1.00 96.75 212 ALA A C 1
ATOM 1697 O O . ALA A 1 212 ? -15.118 2.327 24.463 1.00 96.75 212 ALA A O 1
ATOM 1698 N N . CYS A 1 213 ? -15.476 3.791 22.801 1.00 97.56 213 CYS A N 1
ATOM 1699 C CA . CYS A 1 213 ? -14.990 2.904 21.746 1.00 97.56 213 CYS A CA 1
ATOM 1700 C C . CYS A 1 213 ? -13.503 2.559 21.907 1.00 97.56 213 CYS A C 1
ATOM 1702 O O . CYS A 1 213 ? -13.138 1.389 21.742 1.00 97.56 213 CYS A O 1
ATOM 1704 N N . CYS A 1 214 ? -12.670 3.541 22.266 1.00 97.06 214 CYS A N 1
ATOM 1705 C CA . CYS A 1 214 ? -11.251 3.359 22.562 1.00 97.06 214 CYS A CA 1
ATOM 1706 C C . CYS A 1 214 ? -11.063 2.384 23.729 1.00 97.06 214 CYS A C 1
ATOM 1708 O O . CYS A 1 214 ? -10.375 1.371 23.592 1.00 97.06 214 CYS A O 1
ATOM 1710 N N . ILE A 1 215 ? -11.762 2.604 24.846 1.00 95.94 215 ILE A N 1
ATOM 1711 C CA . ILE A 1 215 ? -11.711 1.721 26.017 1.00 95.94 215 ILE A CA 1
ATOM 1712 C C . ILE A 1 215 ? -12.111 0.288 25.651 1.00 95.94 215 ILE A C 1
ATOM 1714 O O . ILE A 1 215 ? -11.405 -0.650 26.033 1.00 95.94 215 ILE A O 1
ATOM 1718 N N . VAL A 1 216 ? -13.190 0.092 24.880 1.00 97.12 216 VAL A N 1
ATOM 1719 C CA . VAL A 1 216 ? -13.575 -1.245 24.393 1.00 97.12 216 VAL A CA 1
ATOM 1720 C C . VAL A 1 216 ? -12.437 -1.875 23.602 1.00 97.12 216 VAL A C 1
ATOM 1722 O O . VAL A 1 216 ? -12.043 -3.000 23.918 1.00 97.12 216 VAL A O 1
ATOM 1725 N N . ALA A 1 217 ? -11.892 -1.169 22.609 1.00 97.69 217 ALA A N 1
ATOM 1726 C CA . ALA A 1 217 ? -10.844 -1.696 21.741 1.00 97.69 217 ALA A CA 1
ATOM 1727 C C . ALA A 1 217 ? -9.590 -2.088 22.531 1.00 97.69 217 ALA A C 1
ATOM 1729 O O . ALA A 1 217 ? -9.056 -3.179 22.338 1.00 97.69 217 ALA A O 1
ATOM 1730 N N . LEU A 1 218 ? -9.148 -1.246 23.467 1.00 97.06 218 LEU A N 1
ATOM 1731 C CA . LEU A 1 218 ? -7.950 -1.506 24.261 1.00 97.06 218 LEU A CA 1
ATOM 1732 C C . LEU A 1 218 ? -8.155 -2.639 25.272 1.00 97.06 218 LEU A C 1
ATOM 1734 O O . LEU A 1 218 ? -7.302 -3.519 25.387 1.00 97.06 218 LEU A O 1
ATOM 1738 N N . MET A 1 219 ? -9.274 -2.663 25.999 1.00 95.19 219 MET A N 1
ATOM 1739 C CA . MET A 1 219 ? -9.528 -3.707 27.002 1.00 95.19 219 MET A CA 1
ATOM 1740 C C . MET A 1 219 ? -9.711 -5.081 26.356 1.00 95.19 219 MET A C 1
ATOM 1742 O O . MET A 1 219 ? -9.129 -6.069 26.811 1.00 95.19 219 MET A O 1
ATOM 1746 N N . THR A 1 220 ? -10.471 -5.147 25.262 1.00 95.44 220 THR A N 1
ATOM 1747 C CA . THR A 1 220 ? -10.681 -6.398 24.524 1.00 95.44 220 THR A CA 1
ATOM 1748 C C . THR A 1 220 ? -9.406 -6.864 23.830 1.00 95.44 220 THR A C 1
ATOM 1750 O O . THR A 1 220 ? -9.070 -8.045 23.949 1.00 95.44 220 THR A O 1
ATOM 1753 N N . PHE A 1 221 ? -8.617 -5.959 23.240 1.00 95.38 221 PHE A N 1
ATOM 1754 C CA . PHE A 1 221 ? -7.303 -6.296 22.692 1.00 95.38 221 PHE A CA 1
ATOM 1755 C C . PHE A 1 221 ? -6.401 -6.939 23.743 1.00 95.38 221 PHE A C 1
ATOM 1757 O O . PHE A 1 221 ? -5.875 -8.021 23.498 1.00 95.38 221 PHE A O 1
ATOM 1764 N N . ARG A 1 222 ? -6.254 -6.318 24.919 1.00 94.31 222 ARG A N 1
ATOM 1765 C CA . ARG A 1 222 ? -5.389 -6.822 25.998 1.00 94.31 222 ARG A CA 1
ATOM 1766 C C . ARG A 1 222 ? -5.793 -8.215 26.448 1.00 94.31 222 ARG A C 1
ATOM 1768 O O . ARG A 1 222 ? -4.954 -9.111 26.484 1.00 94.31 222 ARG A O 1
ATOM 1775 N N . GLN A 1 223 ? -7.075 -8.409 26.754 1.00 91.94 223 GLN A N 1
ATOM 1776 C CA . GLN A 1 223 ? -7.571 -9.695 27.237 1.00 91.94 223 GLN A CA 1
ATOM 1777 C C . GLN A 1 223 ? -7.337 -10.805 26.204 1.00 91.94 223 GLN A C 1
ATOM 1779 O O . GLN A 1 223 ? -6.894 -11.906 26.534 1.00 91.94 223 GLN A O 1
ATOM 1784 N N . ILE A 1 224 ? -7.599 -10.500 24.935 1.00 91.25 224 ILE A N 1
ATOM 1785 C CA . ILE A 1 224 ? -7.469 -11.447 23.830 1.00 91.25 224 ILE A CA 1
ATOM 1786 C C . ILE A 1 224 ? -5.987 -11.699 23.503 1.00 91.25 224 ILE A C 1
ATOM 1788 O O . ILE A 1 224 ? -5.592 -12.848 23.297 1.00 91.25 224 ILE A O 1
ATOM 1792 N N . ALA A 1 225 ? -5.133 -10.676 23.536 1.00 91.06 225 ALA A N 1
ATOM 1793 C CA . ALA A 1 225 ? -3.692 -10.807 23.337 1.00 91.06 225 ALA A CA 1
ATOM 1794 C C . ALA A 1 225 ? -3.037 -11.672 24.419 1.00 91.06 225 ALA A C 1
ATOM 1796 O O . ALA A 1 225 ? -2.319 -12.613 24.080 1.00 91.06 225 ALA A O 1
ATOM 1797 N N . CYS A 1 226 ? -3.356 -11.434 25.695 1.00 88.62 226 CYS A N 1
ATOM 1798 C CA . CYS A 1 226 ? -2.855 -12.225 26.824 1.00 88.62 226 CYS A CA 1
ATOM 1799 C C . CYS A 1 226 ? -3.250 -13.705 26.746 1.00 88.62 226 CYS A C 1
ATOM 1801 O O . CYS A 1 226 ? -2.561 -14.558 27.295 1.00 88.62 226 CYS A O 1
ATOM 1803 N N . SER A 1 227 ? -4.330 -14.031 26.036 1.00 86.81 227 SER A N 1
ATOM 1804 C CA . SER A 1 227 ? -4.739 -15.419 25.809 1.00 86.81 227 SER A CA 1
ATOM 1805 C C . SER A 1 227 ? -4.036 -16.125 24.639 1.00 86.81 227 SER A C 1
ATOM 1807 O O . SER A 1 227 ? -4.340 -17.280 24.345 1.00 86.81 227 SER A O 1
ATOM 1809 N N . GLY A 1 228 ? -3.134 -15.434 23.935 1.00 86.75 228 GLY A N 1
ATOM 1810 C CA . GLY A 1 228 ? -2.356 -15.990 22.825 1.00 86.75 228 GLY A CA 1
ATOM 1811 C C . GLY A 1 228 ? -2.970 -15.821 21.431 1.00 86.75 228 GLY A C 1
ATOM 1812 O O . GLY A 1 228 ? -2.388 -16.304 20.460 1.00 86.75 228 GLY A O 1
ATOM 1813 N N . ALA A 1 229 ? -4.089 -15.098 21.275 1.00 86.00 229 ALA A N 1
ATOM 1814 C CA . ALA A 1 229 ? -4.771 -14.933 19.980 1.00 86.00 229 ALA A CA 1
ATOM 1815 C C . ALA A 1 229 ? -3.873 -14.369 18.865 1.00 86.00 229 ALA A C 1
ATOM 1817 O O . ALA A 1 229 ? -4.051 -14.693 17.692 1.00 86.00 229 ALA A O 1
ATOM 1818 N N . TYR A 1 230 ? -2.915 -13.516 19.242 1.00 88.75 230 TYR A N 1
ATOM 1819 C CA . TYR A 1 230 ? -2.013 -12.802 18.334 1.00 88.75 230 TYR A CA 1
ATOM 1820 C C . TYR A 1 230 ? -0.575 -13.331 18.371 1.00 88.75 230 TYR A C 1
ATOM 1822 O O . TYR A 1 230 ? 0.332 -12.680 17.855 1.00 88.75 230 TYR A O 1
ATOM 1830 N N . GLN A 1 231 ? -0.335 -14.517 18.944 1.00 86.38 231 GLN A N 1
ATOM 1831 C CA . GLN A 1 231 ? 1.016 -15.083 19.048 1.00 86.38 231 GLN A CA 1
ATOM 1832 C C . GLN A 1 231 ? 1.673 -15.277 17.670 1.00 86.38 231 GLN A C 1
ATOM 1834 O O . GLN A 1 231 ? 2.863 -15.017 17.507 1.00 86.38 231 GLN A O 1
ATOM 1839 N N . TYR A 1 232 ? 0.888 -15.641 16.649 1.00 85.88 232 TYR A N 1
ATOM 1840 C CA . TYR A 1 232 ? 1.361 -15.773 15.264 1.00 85.88 232 TYR A CA 1
ATOM 1841 C C . TYR A 1 232 ? 1.867 -14.450 14.661 1.00 85.88 232 TYR A C 1
ATOM 1843 O O . TYR A 1 232 ? 2.693 -14.468 13.753 1.00 85.88 232 TYR A O 1
ATOM 1851 N N . MET A 1 233 ? 1.405 -13.305 15.178 1.00 89.44 233 MET A N 1
ATOM 1852 C CA . MET A 1 233 ? 1.845 -11.970 14.756 1.00 89.44 233 MET A CA 1
ATOM 1853 C C . MET A 1 233 ? 3.099 -11.498 15.494 1.00 89.44 233 MET A C 1
ATOM 1855 O O . MET A 1 233 ? 3.574 -10.402 15.214 1.00 89.44 233 MET A O 1
ATOM 1859 N N . ARG A 1 234 ? 3.637 -12.300 16.427 1.00 90.06 234 ARG A N 1
ATOM 1860 C CA . ARG A 1 234 ? 4.782 -11.942 17.280 1.00 90.06 234 ARG A CA 1
ATOM 1861 C C . ARG A 1 234 ? 4.536 -10.675 18.110 1.00 90.06 234 ARG A C 1
ATOM 1863 O O . ARG A 1 234 ? 5.469 -9.924 18.379 1.00 90.06 234 ARG A O 1
ATOM 1870 N N . ALA A 1 235 ? 3.283 -10.431 18.504 1.00 89.19 235 ALA A N 1
ATOM 1871 C CA . ALA A 1 235 ? 2.935 -9.308 19.368 1.00 89.19 235 ALA A CA 1
ATOM 1872 C C . ALA A 1 235 ? 3.688 -9.416 20.703 1.00 89.19 235 ALA A C 1
ATOM 1874 O O . ALA A 1 235 ? 3.613 -10.444 21.382 1.00 89.19 235 ALA A O 1
ATOM 1875 N N . ASN A 1 236 ? 4.404 -8.356 21.082 1.00 90.12 236 ASN A N 1
ATOM 1876 C CA . ASN A 1 236 ? 5.072 -8.291 22.371 1.00 90.12 236 ASN A CA 1
ATOM 1877 C C . ASN A 1 236 ? 4.042 -7.941 23.457 1.00 90.12 236 ASN A C 1
ATOM 1879 O O . ASN A 1 236 ? 3.477 -6.842 23.481 1.00 90.12 236 ASN A O 1
ATOM 1883 N N . LEU A 1 237 ? 3.789 -8.906 24.344 1.00 88.50 237 LEU A N 1
ATOM 1884 C CA . LEU A 1 237 ? 2.779 -8.809 25.396 1.00 88.50 237 LEU A CA 1
ATOM 1885 C C . LEU A 1 237 ? 3.172 -7.846 26.525 1.00 88.50 237 LEU A C 1
ATOM 1887 O O . LEU A 1 237 ? 2.291 -7.427 27.270 1.00 88.50 237 LEU A O 1
ATOM 1891 N N . THR A 1 238 ? 4.441 -7.436 26.645 1.00 91.19 238 THR A N 1
ATOM 1892 C CA . THR A 1 238 ? 4.851 -6.437 27.653 1.00 91.19 238 THR A CA 1
ATOM 1893 C C . THR A 1 238 ? 4.126 -5.107 27.448 1.00 91.19 238 THR A C 1
ATOM 1895 O O . THR A 1 238 ? 3.694 -4.477 28.412 1.00 91.19 238 THR A O 1
ATOM 1898 N N . TYR A 1 239 ? 3.888 -4.736 26.188 1.00 91.69 239 TYR A N 1
ATOM 1899 C CA . TYR A 1 239 ? 3.146 -3.534 25.814 1.00 91.69 239 TYR A CA 1
ATOM 1900 C C . TYR A 1 239 ? 1.640 -3.645 26.048 1.00 91.69 239 TYR A C 1
ATOM 1902 O O . TYR A 1 239 ? 0.950 -2.633 26.017 1.00 91.69 239 TYR A O 1
ATOM 1910 N N . CYS A 1 240 ? 1.103 -4.836 26.347 1.00 88.06 240 CYS A N 1
ATOM 1911 C CA . CYS A 1 240 ? -0.307 -4.959 26.720 1.00 88.06 240 CYS A CA 1
ATOM 1912 C C . CYS A 1 240 ? -0.617 -4.236 28.037 1.00 88.06 240 CYS A C 1
ATOM 1914 O O . CYS A 1 240 ? -1.776 -3.940 28.295 1.00 88.06 240 CYS A O 1
ATOM 1916 N N . SER A 1 241 ? 0.373 -3.939 28.879 1.00 88.44 241 SER A N 1
ATOM 1917 C CA . SER A 1 241 ? 0.168 -3.163 30.110 1.00 88.44 241 SER A CA 1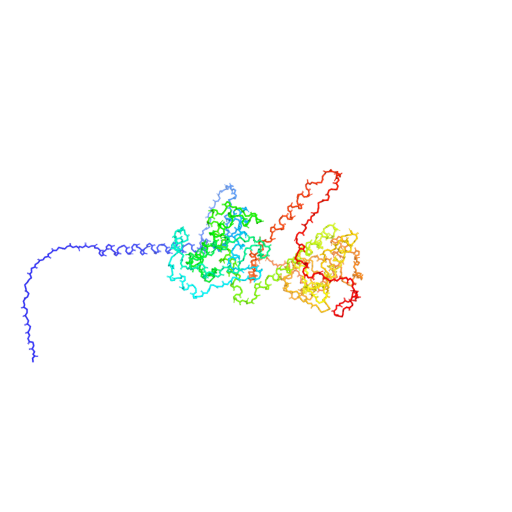
ATOM 1918 C C . SER A 1 241 ? 0.339 -1.654 29.918 1.00 88.44 241 SER A C 1
ATOM 1920 O O . SER A 1 241 ? -0.101 -0.892 30.775 1.00 88.44 241 SER A O 1
ATOM 1922 N N . ASP A 1 242 ? 0.927 -1.217 28.802 1.00 92.81 242 ASP A N 1
ATOM 1923 C CA . ASP A 1 242 ? 1.146 0.195 28.488 1.00 92.81 242 ASP A CA 1
ATOM 1924 C C . ASP A 1 242 ? -0.064 0.774 27.742 1.00 92.81 242 ASP A C 1
ATOM 1926 O O . ASP A 1 242 ? -0.125 0.823 26.511 1.00 92.81 242 ASP A O 1
ATOM 1930 N N . LEU A 1 243 ? -1.074 1.187 28.510 1.00 91.56 243 LEU A N 1
ATOM 1931 C CA . LEU A 1 243 ? -2.298 1.766 27.953 1.00 91.56 243 LEU A CA 1
ATOM 1932 C C . LEU A 1 243 ? -2.055 3.088 27.223 1.00 91.56 243 LEU A C 1
ATOM 1934 O O . LEU A 1 243 ? -2.795 3.383 26.289 1.00 91.56 243 LEU A O 1
ATOM 1938 N N . GLY A 1 244 ? -1.039 3.861 27.616 1.00 92.75 244 GLY A N 1
ATOM 1939 C CA . GLY A 1 244 ? -0.706 5.123 26.958 1.00 92.75 244 GLY A CA 1
ATOM 1940 C C . GLY A 1 244 ? -0.215 4.881 25.535 1.00 92.75 244 GLY A C 1
ATOM 1941 O O . GLY A 1 244 ? -0.762 5.440 24.588 1.00 92.75 244 GLY A O 1
ATOM 1942 N N . LEU A 1 245 ? 0.744 3.966 25.374 1.00 93.31 245 LEU A N 1
ATOM 1943 C CA . LEU A 1 245 ? 1.281 3.601 24.064 1.00 93.31 245 LEU A CA 1
ATOM 1944 C C . LEU A 1 245 ? 0.223 2.948 23.164 1.00 93.31 245 LEU A C 1
ATOM 1946 O O . LEU A 1 245 ? 0.128 3.270 21.978 1.00 93.31 245 LEU A O 1
ATOM 1950 N N . LEU A 1 246 ? -0.602 2.053 23.720 1.00 94.94 246 LEU A N 1
ATOM 1951 C CA . LEU A 1 246 ? -1.710 1.447 22.978 1.00 94.94 246 LEU A CA 1
ATOM 1952 C C . LEU A 1 246 ? -2.761 2.482 22.562 1.00 94.94 246 LEU A C 1
ATOM 1954 O O . LEU A 1 246 ? -3.275 2.392 21.448 1.00 94.94 246 LEU A O 1
ATOM 1958 N N . ARG A 1 247 ? -3.059 3.468 23.416 1.00 95.12 247 ARG A N 1
ATOM 1959 C CA . ARG A 1 247 ? -3.969 4.568 23.086 1.00 95.12 247 ARG A CA 1
ATOM 1960 C C . ARG A 1 247 ? -3.407 5.439 21.968 1.00 95.12 247 ARG A C 1
ATOM 1962 O O . ARG A 1 247 ? -4.113 5.666 20.998 1.00 95.12 247 ARG A O 1
ATOM 1969 N N . SER A 1 248 ? -2.130 5.822 22.016 1.00 94.38 248 SER A N 1
ATOM 1970 C CA . SER A 1 248 ? -1.498 6.563 20.912 1.00 94.38 248 SER A CA 1
ATOM 1971 C C . SER A 1 248 ? -1.554 5.796 19.586 1.00 94.38 248 SER A C 1
ATOM 1973 O O . SER A 1 248 ? -1.829 6.384 18.540 1.00 94.38 248 SER A O 1
ATOM 1975 N N . ALA A 1 249 ? -1.348 4.476 19.617 1.00 95.38 249 ALA A N 1
ATOM 1976 C CA . ALA A 1 249 ? -1.487 3.630 18.434 1.00 95.38 249 ALA A CA 1
ATOM 1977 C C . ALA A 1 249 ? -2.941 3.550 17.937 1.00 95.38 249 ALA A C 1
ATOM 1979 O O . ALA A 1 249 ? -3.178 3.594 16.729 1.00 95.38 249 ALA A O 1
ATOM 1980 N N . TYR A 1 250 ? -3.910 3.447 18.850 1.00 96.69 250 TYR A N 1
ATOM 1981 C CA . TYR A 1 250 ? -5.335 3.486 18.529 1.00 96.69 250 TYR A CA 1
ATOM 1982 C C . TYR A 1 250 ? -5.724 4.819 17.882 1.00 96.69 250 TYR A C 1
ATOM 1984 O O . TYR A 1 250 ? -6.288 4.810 16.788 1.00 96.69 250 TYR A O 1
ATOM 1992 N N . ASP A 1 251 ? -5.374 5.947 18.505 1.00 95.44 251 ASP A N 1
ATOM 1993 C CA . ASP A 1 251 ? -5.738 7.285 18.036 1.00 95.44 251 ASP A CA 1
ATOM 1994 C C . ASP A 1 251 ? -5.142 7.544 16.648 1.00 95.44 251 ASP A C 1
ATOM 1996 O O . ASP A 1 251 ? -5.847 7.965 15.727 1.00 95.44 251 ASP A O 1
ATOM 2000 N N . HIS A 1 252 ? -3.870 7.184 16.449 1.00 94.56 252 HIS A N 1
ATOM 2001 C CA . HIS A 1 252 ? -3.230 7.250 15.141 1.00 94.56 252 HIS A CA 1
ATOM 2002 C C . HIS A 1 252 ? -3.971 6.404 14.095 1.00 94.56 252 HIS A C 1
ATOM 2004 O O . HIS A 1 252 ? -4.203 6.854 12.971 1.00 94.56 252 HIS A O 1
ATOM 2010 N N . TYR A 1 253 ? -4.377 5.182 14.431 1.00 95.69 253 TYR A N 1
ATOM 2011 C CA . TYR A 1 253 ? -5.022 4.312 13.456 1.00 95.69 253 TYR A CA 1
ATOM 2012 C C . TYR A 1 253 ? -6.458 4.725 13.132 1.00 95.69 253 TYR A C 1
ATOM 2014 O O . TYR A 1 253 ? -6.822 4.833 11.962 1.00 95.69 253 TYR A O 1
ATOM 2022 N N . VAL A 1 254 ? -7.279 4.969 14.149 1.00 96.25 254 VAL A N 1
ATOM 2023 C CA . VAL A 1 254 ? -8.705 5.273 13.990 1.00 96.25 254 VAL A CA 1
ATOM 2024 C C . VAL A 1 254 ? -8.903 6.713 13.534 1.00 96.25 254 VAL A C 1
ATOM 2026 O O . VAL A 1 254 ? -9.511 6.958 12.492 1.00 96.25 254 VAL A O 1
ATOM 2029 N N . HIS A 1 255 ? -8.344 7.670 14.271 1.00 95.25 255 HIS A N 1
ATOM 2030 C CA . HIS A 1 255 ? -8.651 9.087 14.095 1.00 95.25 255 HIS A CA 1
ATOM 2031 C C . HIS A 1 255 ? -7.703 9.820 13.144 1.00 95.25 255 HIS A C 1
ATOM 2033 O O . HIS A 1 255 ? -8.010 10.945 12.749 1.00 95.25 255 HIS A O 1
ATOM 2039 N N . TYR A 1 256 ? -6.605 9.196 12.709 1.00 93.19 256 TYR A N 1
ATOM 2040 C CA . TYR A 1 256 ? -5.743 9.738 11.655 1.00 93.19 256 TYR A CA 1
ATOM 2041 C C . TYR A 1 256 ? -5.773 8.890 10.371 1.00 93.19 256 TYR A C 1
ATOM 2043 O O . TYR A 1 256 ? -6.167 9.398 9.323 1.00 93.19 256 TYR A O 1
ATOM 2051 N N . VAL A 1 257 ? -5.439 7.593 10.422 1.00 93.25 257 VAL A N 1
ATOM 2052 C CA . VAL A 1 257 ? -5.388 6.751 9.206 1.00 93.25 257 VAL A CA 1
ATOM 2053 C C . VAL A 1 257 ? -6.786 6.457 8.644 1.00 93.25 257 VAL A C 1
ATOM 2055 O O . VAL A 1 257 ? -7.041 6.676 7.456 1.00 93.25 257 VAL A O 1
ATOM 2058 N N . LEU A 1 258 ? -7.697 5.921 9.461 1.00 93.69 258 LEU A N 1
ATOM 2059 C CA . LEU A 1 258 ? -9.031 5.519 9.004 1.00 93.69 258 LEU A CA 1
ATOM 2060 C C . LEU A 1 258 ? -9.944 6.720 8.743 1.00 93.69 258 LEU A C 1
ATOM 2062 O O . LEU A 1 258 ? -10.689 6.686 7.764 1.00 93.69 258 LEU A O 1
ATOM 2066 N N . SER A 1 259 ? -9.851 7.788 9.538 1.00 93.12 259 SER A N 1
ATOM 2067 C CA . SER A 1 259 ? -10.587 9.038 9.300 1.00 93.12 259 SER A CA 1
ATOM 2068 C C . SER A 1 259 ? -10.223 9.679 7.955 1.00 93.12 259 SER A C 1
ATOM 2070 O O . SER A 1 259 ? -11.110 10.112 7.217 1.00 93.12 259 SER A O 1
ATOM 2072 N N . GLU A 1 260 ? -8.943 9.677 7.563 1.00 92.06 260 GLU A N 1
ATOM 2073 C CA . GLU A 1 260 ? -8.528 10.215 6.268 1.00 92.06 260 GLU A CA 1
ATOM 2074 C C . GLU A 1 260 ? -9.083 9.374 5.113 1.00 92.06 260 GLU A C 1
ATOM 2076 O O . GLU A 1 260 ? -9.612 9.931 4.144 1.00 92.06 260 GLU A O 1
ATOM 2081 N N . LYS A 1 261 ? -9.016 8.041 5.228 1.00 91.50 261 LYS A N 1
ATOM 2082 C CA . LYS A 1 261 ? -9.619 7.125 4.248 1.00 91.50 261 LYS A CA 1
ATOM 2083 C C . LYS A 1 261 ? -11.127 7.341 4.152 1.00 91.50 261 LYS A C 1
ATOM 2085 O O . LYS A 1 261 ? -11.645 7.478 3.047 1.00 91.50 261 LYS A O 1
ATOM 2090 N N . PHE A 1 262 ? -11.814 7.426 5.290 1.00 92.75 262 PHE A N 1
ATOM 2091 C CA . PHE A 1 262 ? -13.252 7.677 5.365 1.00 92.75 262 PHE A CA 1
ATOM 2092 C C . PHE A 1 262 ? -13.618 8.998 4.686 1.00 92.75 262 PHE A C 1
ATOM 2094 O O . PHE A 1 262 ? -14.460 9.019 3.796 1.00 92.75 262 PHE A O 1
ATOM 2101 N N . ARG A 1 263 ? -12.905 10.087 4.991 1.00 92.88 263 ARG A N 1
ATOM 2102 C CA . ARG A 1 263 ? -13.123 11.398 4.367 1.00 92.88 263 ARG A CA 1
ATOM 2103 C C . ARG A 1 263 ? -12.933 11.368 2.847 1.00 92.88 263 ARG A C 1
ATOM 2105 O O . ARG A 1 263 ? -13.666 12.053 2.131 1.00 92.88 263 ARG A O 1
ATOM 2112 N N . LYS A 1 264 ? -11.943 10.622 2.342 1.00 93.06 264 LYS A N 1
ATOM 2113 C CA . LYS A 1 264 ? -11.721 10.460 0.894 1.00 93.06 264 LYS A CA 1
ATOM 2114 C C . LYS A 1 264 ? -12.856 9.669 0.241 1.00 93.06 264 LYS A C 1
ATOM 2116 O O . LYS A 1 264 ? -13.381 10.127 -0.766 1.00 93.06 264 LYS A O 1
ATOM 2121 N N . GLU A 1 265 ? -13.296 8.571 0.851 1.00 92.88 265 GLU A N 1
ATOM 2122 C CA . GLU A 1 265 ? -14.428 7.765 0.369 1.00 92.88 265 GLU A CA 1
ATOM 2123 C C . GLU A 1 265 ? -15.759 8.537 0.393 1.00 92.88 265 GLU A C 1
ATOM 2125 O O . GLU A 1 265 ? -16.546 8.443 -0.548 1.00 92.88 265 GLU A O 1
ATOM 2130 N N . THR A 1 266 ? -15.999 9.353 1.423 1.00 91.38 266 THR A N 1
ATOM 2131 C CA . THR A 1 266 ? -17.191 10.212 1.516 1.00 91.38 266 THR A CA 1
ATOM 2132 C C . THR A 1 266 ? -17.192 11.297 0.439 1.00 91.38 266 THR A C 1
ATOM 2134 O O . THR A 1 266 ? -18.245 11.638 -0.096 1.00 91.38 266 THR A O 1
ATOM 2137 N N . ARG A 1 267 ? -16.017 11.835 0.084 1.00 93.56 267 ARG A N 1
ATOM 2138 C CA . ARG A 1 267 ? -15.876 12.812 -1.007 1.00 93.56 267 ARG A CA 1
ATOM 2139 C C . ARG A 1 267 ? -16.037 12.165 -2.380 1.00 93.56 267 ARG A C 1
ATOM 2141 O O . ARG A 1 267 ? -16.649 12.756 -3.264 1.00 93.56 267 ARG A O 1
ATOM 2148 N N . GLU A 1 268 ? -15.458 10.987 -2.566 1.00 93.12 268 GLU A N 1
ATOM 2149 C CA . GLU A 1 268 ? -15.440 10.272 -3.833 1.00 93.12 268 GLU A CA 1
ATOM 2150 C C . GLU A 1 268 ? -15.735 8.787 -3.597 1.00 93.12 268 GLU A C 1
ATOM 2152 O O . GLU A 1 268 ? -14.866 7.999 -3.223 1.00 93.12 268 GLU A O 1
ATOM 2157 N N . ARG A 1 269 ? -16.986 8.390 -3.840 1.00 92.50 269 ARG A N 1
ATOM 2158 C CA . ARG A 1 269 ? -17.427 7.007 -3.638 1.00 92.50 269 ARG A CA 1
ATOM 2159 C C . ARG A 1 269 ? -16.611 6.035 -4.499 1.00 92.50 269 ARG A C 1
ATOM 2161 O O . ARG A 1 269 ? -16.414 6.256 -5.693 1.00 92.50 269 ARG A O 1
ATOM 2168 N N . GLY A 1 270 ? -16.178 4.926 -3.907 1.00 91.00 270 GLY A N 1
ATOM 2169 C CA . GLY A 1 270 ? -15.328 3.924 -4.546 1.00 91.00 270 GLY A CA 1
ATOM 2170 C C . GLY A 1 270 ? -13.862 4.346 -4.672 1.00 91.00 270 GLY A C 1
ATOM 2171 O O . GLY A 1 270 ? -13.123 3.738 -5.452 1.00 91.00 270 GLY A O 1
ATOM 2172 N N . TRP A 1 271 ? -13.427 5.389 -3.959 1.00 92.12 271 TRP A N 1
ATOM 2173 C CA . TRP A 1 271 ? -12.024 5.801 -3.918 1.00 92.12 271 TRP A CA 1
ATOM 2174 C C . TRP A 1 271 ? -11.145 4.712 -3.299 1.00 92.12 271 TRP A C 1
ATOM 2176 O O . TRP A 1 271 ? -10.147 4.329 -3.905 1.00 92.12 271 TRP A O 1
ATOM 2186 N N . ASN A 1 272 ? -11.540 4.138 -2.158 1.00 89.88 272 ASN A N 1
ATOM 2187 C CA . ASN A 1 272 ? -10.734 3.129 -1.465 1.00 89.88 272 ASN A CA 1
ATOM 2188 C C . ASN A 1 272 ? -10.573 1.851 -2.299 1.00 89.88 272 ASN A C 1
ATOM 2190 O O . ASN A 1 272 ? -9.487 1.285 -2.362 1.00 89.88 272 ASN A O 1
ATOM 2194 N N . VAL A 1 273 ? -11.636 1.419 -2.988 1.00 90.44 273 VAL A N 1
ATOM 2195 C CA . VAL A 1 273 ? -11.577 0.262 -3.898 1.00 90.44 273 VAL A CA 1
ATOM 2196 C C . VAL A 1 273 ? -10.549 0.509 -5.003 1.00 90.44 273 VAL A C 1
ATOM 2198 O O . VAL A 1 273 ? -9.652 -0.312 -5.192 1.00 90.44 273 VAL A O 1
ATOM 2201 N N . ARG A 1 274 ? -10.622 1.666 -5.674 1.00 90.38 274 ARG A N 1
ATOM 2202 C CA . ARG A 1 274 ? -9.668 2.037 -6.730 1.00 90.38 274 ARG A CA 1
ATOM 2203 C C . ARG A 1 274 ? -8.243 2.178 -6.207 1.00 90.38 274 ARG A C 1
ATOM 2205 O O . ARG A 1 274 ? -7.318 1.748 -6.888 1.00 90.38 274 ARG A O 1
ATOM 2212 N N . ASP A 1 275 ? -8.045 2.743 -5.017 1.00 90.44 275 ASP A N 1
ATOM 2213 C CA . ASP A 1 275 ? -6.716 2.854 -4.404 1.00 90.44 275 ASP A CA 1
ATOM 2214 C C . ASP A 1 275 ? -6.118 1.471 -4.109 1.00 90.44 275 ASP A C 1
ATOM 2216 O O . ASP A 1 275 ? -4.972 1.192 -4.471 1.00 90.44 275 ASP A O 1
ATOM 2220 N N . VAL A 1 276 ? -6.911 0.560 -3.537 1.00 89.19 276 VAL A N 1
ATOM 2221 C CA . VAL A 1 276 ? -6.499 -0.826 -3.275 1.00 89.19 276 VAL A CA 1
ATOM 2222 C C . VAL A 1 276 ? -6.142 -1.551 -4.576 1.00 89.19 276 VAL A C 1
ATOM 2224 O O . VAL A 1 276 ? -5.084 -2.182 -4.655 1.00 89.19 276 VAL A O 1
ATOM 2227 N N . GLU A 1 277 ? -6.969 -1.442 -5.616 1.00 89.88 277 GLU A N 1
ATOM 2228 C CA . GLU A 1 277 ? -6.698 -2.033 -6.934 1.00 89.88 277 GLU A CA 1
ATOM 2229 C C . GLU A 1 277 ? -5.428 -1.446 -7.565 1.00 89.88 277 GLU A C 1
ATOM 2231 O O . GLU A 1 277 ? -4.542 -2.183 -8.011 1.00 89.88 277 GLU A O 1
ATOM 2236 N N . ARG A 1 278 ? -5.268 -0.121 -7.511 1.00 90.50 278 ARG A N 1
ATOM 2237 C CA . ARG A 1 278 ? -4.073 0.582 -7.989 1.00 90.50 278 ARG A CA 1
ATOM 2238 C C . ARG A 1 278 ? -2.814 0.121 -7.257 1.00 90.50 278 ARG A C 1
ATOM 2240 O O . ARG A 1 278 ? -1.789 -0.109 -7.901 1.00 90.50 278 ARG A O 1
ATOM 2247 N N . LYS A 1 279 ? -2.868 -0.078 -5.937 1.00 90.88 279 LYS A N 1
ATOM 2248 C CA . LYS A 1 279 ? -1.749 -0.599 -5.129 1.00 90.88 279 LYS A CA 1
ATOM 2249 C C . LYS A 1 279 ? -1.340 -2.011 -5.543 1.00 90.88 279 LYS A C 1
ATOM 2251 O O . LYS A 1 279 ? -0.143 -2.302 -5.617 1.00 90.88 279 LYS A O 1
ATOM 2256 N N . VAL A 1 280 ? -2.297 -2.882 -5.870 1.00 90.12 280 VAL A N 1
ATOM 2257 C CA . VAL A 1 280 ? -2.007 -4.232 -6.390 1.00 90.12 280 VAL A CA 1
ATOM 2258 C C . VAL A 1 280 ? -1.220 -4.150 -7.697 1.00 90.12 280 VAL A C 1
ATOM 2260 O O . VAL A 1 280 ? -0.205 -4.839 -7.855 1.00 90.12 280 VAL A O 1
ATOM 2263 N N . VAL A 1 281 ? -1.638 -3.272 -8.610 1.00 91.12 281 VAL A N 1
ATOM 2264 C CA . VAL A 1 281 ? -0.938 -3.049 -9.879 1.00 91.12 281 VAL A CA 1
ATOM 2265 C C . VAL A 1 281 ? 0.450 -2.444 -9.641 1.00 91.12 281 VAL A C 1
ATOM 2267 O O . VAL A 1 281 ? 1.439 -2.933 -10.189 1.00 91.12 281 VAL A O 1
ATOM 2270 N N . GLN A 1 282 ? 0.572 -1.455 -8.754 1.00 92.94 282 GLN A N 1
ATOM 2271 C CA . GLN A 1 282 ? 1.854 -0.836 -8.404 1.00 92.94 282 GLN A CA 1
ATOM 2272 C C . GLN A 1 282 ? 2.853 -1.856 -7.834 1.00 92.94 282 GLN A C 1
ATOM 2274 O O . GLN A 1 282 ? 4.014 -1.885 -8.248 1.00 92.94 282 GLN A O 1
ATOM 2279 N N . ARG A 1 283 ? 2.410 -2.754 -6.946 1.00 92.25 283 ARG A N 1
ATOM 2280 C CA . ARG A 1 283 ? 3.229 -3.867 -6.431 1.00 92.25 283 ARG A CA 1
ATOM 2281 C C . ARG A 1 283 ? 3.681 -4.808 -7.547 1.00 92.25 283 ARG A C 1
ATOM 2283 O O . ARG A 1 283 ? 4.824 -5.263 -7.541 1.00 92.25 283 ARG A O 1
ATOM 2290 N N . ALA A 1 284 ? 2.818 -5.109 -8.518 1.00 91.19 284 ALA A N 1
ATOM 2291 C CA . ALA A 1 284 ? 3.196 -5.926 -9.671 1.00 91.19 284 ALA A CA 1
ATOM 2292 C C . ALA A 1 284 ? 4.286 -5.248 -10.524 1.00 91.19 284 ALA A C 1
ATOM 2294 O O . ALA A 1 284 ? 5.256 -5.908 -10.905 1.00 91.19 284 ALA A O 1
ATOM 2295 N N . ARG A 1 285 ? 4.191 -3.928 -10.744 1.00 93.50 285 ARG A N 1
ATOM 2296 C CA . ARG A 1 285 ? 5.234 -3.137 -11.426 1.00 93.50 285 ARG A CA 1
ATOM 2297 C C . ARG A 1 285 ? 6.565 -3.174 -10.675 1.00 93.50 285 ARG A C 1
ATOM 2299 O O . ARG A 1 285 ? 7.600 -3.375 -11.303 1.00 93.50 285 ARG A O 1
ATOM 2306 N N . GLN A 1 286 ? 6.543 -3.033 -9.347 1.00 95.12 286 GLN A N 1
ATOM 2307 C CA . GLN A 1 286 ? 7.745 -3.110 -8.506 1.00 95.12 286 GLN A CA 1
ATOM 2308 C C . GLN A 1 286 ? 8.436 -4.473 -8.620 1.00 95.12 286 GLN A C 1
ATOM 2310 O O . GLN A 1 286 ? 9.639 -4.518 -8.859 1.00 95.12 286 GLN A O 1
ATOM 2315 N N . ARG A 1 287 ? 7.682 -5.578 -8.542 1.00 93.19 287 ARG A N 1
ATOM 2316 C CA . ARG A 1 287 ? 8.244 -6.929 -8.721 1.00 93.19 287 ARG A CA 1
ATOM 2317 C C . ARG A 1 287 ? 8.873 -7.101 -10.100 1.00 93.19 287 ARG A C 1
ATOM 2319 O O . ARG A 1 287 ? 9.980 -7.616 -10.213 1.00 93.19 287 ARG A O 1
ATOM 2326 N N . LEU A 1 288 ? 8.194 -6.637 -11.151 1.00 93.12 288 LEU A N 1
ATOM 2327 C CA . LEU A 1 288 ? 8.722 -6.686 -12.514 1.00 93.12 288 LEU A CA 1
ATOM 2328 C C . LEU A 1 288 ? 10.020 -5.878 -12.655 1.00 93.12 288 LEU A C 1
ATOM 2330 O O . LEU A 1 288 ? 10.961 -6.340 -13.303 1.00 93.12 288 LEU A O 1
ATOM 2334 N N . ARG A 1 289 ? 10.068 -4.685 -12.053 1.00 95.50 289 ARG A N 1
ATOM 2335 C CA . ARG A 1 289 ? 11.277 -3.864 -11.955 1.00 95.50 289 ARG A CA 1
ATOM 2336 C C . ARG A 1 289 ? 12.403 -4.637 -11.279 1.00 95.50 289 ARG A C 1
ATOM 2338 O O . ARG A 1 289 ? 13.460 -4.786 -11.880 1.00 95.50 289 ARG A O 1
ATOM 2345 N N . ASP A 1 290 ? 12.166 -5.190 -10.093 1.00 95.38 290 ASP A N 1
ATOM 2346 C CA . ASP A 1 290 ? 13.188 -5.925 -9.337 1.00 95.38 290 ASP A CA 1
ATOM 2347 C C . ASP A 1 290 ? 13.727 -7.130 -10.107 1.00 95.38 290 ASP A C 1
ATOM 2349 O O . ASP A 1 290 ? 14.941 -7.327 -10.182 1.00 95.38 290 ASP A O 1
ATOM 2353 N N . CYS A 1 291 ? 12.848 -7.902 -10.753 1.00 93.44 291 CYS A N 1
ATOM 2354 C CA . CYS A 1 291 ? 13.260 -9.031 -11.580 1.00 93.44 291 CYS A CA 1
ATOM 2355 C C . CYS A 1 291 ? 14.150 -8.593 -12.750 1.00 93.44 291 CYS A C 1
ATOM 2357 O O . CYS A 1 291 ? 15.208 -9.189 -12.963 1.00 93.44 291 CYS A O 1
ATOM 2359 N N . ARG A 1 292 ? 13.745 -7.559 -13.498 1.00 95.38 292 ARG A N 1
ATOM 2360 C CA . ARG A 1 292 ? 14.504 -7.045 -14.649 1.00 95.38 292 ARG A CA 1
ATOM 2361 C C . ARG A 1 292 ? 15.831 -6.430 -14.221 1.00 95.38 292 ARG A C 1
ATOM 2363 O O . ARG A 1 292 ? 16.860 -6.771 -14.794 1.00 95.38 292 ARG A O 1
ATOM 2370 N N . TYR A 1 293 ? 15.824 -5.576 -13.201 1.00 96.94 293 TYR A N 1
ATOM 2371 C CA . TYR A 1 293 ? 17.033 -4.953 -12.670 1.00 96.94 293 TYR A CA 1
ATOM 2372 C C . TYR A 1 293 ? 18.036 -6.006 -12.193 1.00 96.94 293 TYR A C 1
ATOM 2374 O O . TYR A 1 293 ? 19.190 -5.999 -12.621 1.00 96.94 293 TYR A O 1
ATOM 2382 N N . ARG A 1 294 ? 17.584 -6.982 -11.392 1.00 96.06 294 ARG A N 1
ATOM 2383 C CA . ARG A 1 294 ? 18.431 -8.090 -10.930 1.00 96.06 294 ARG A CA 1
ATOM 2384 C C . ARG A 1 294 ? 19.035 -8.853 -12.103 1.00 96.06 294 ARG A C 1
ATOM 2386 O O . ARG A 1 294 ? 20.233 -9.114 -12.099 1.00 96.06 294 ARG A O 1
ATOM 2393 N N . PHE A 1 295 ? 18.235 -9.169 -13.121 1.00 94.81 295 PHE A N 1
ATOM 2394 C CA . PHE A 1 295 ? 18.724 -9.863 -14.309 1.00 94.81 295 PHE A CA 1
ATOM 2395 C C . PHE A 1 295 ? 19.823 -9.073 -15.032 1.00 94.81 295 PHE A C 1
ATOM 2397 O O . PHE A 1 295 ? 20.863 -9.649 -15.353 1.00 94.81 295 PHE A O 1
ATOM 2404 N N . LEU A 1 296 ? 19.619 -7.769 -15.249 1.00 95.31 296 LEU A N 1
ATOM 2405 C CA . LEU A 1 296 ? 20.588 -6.892 -15.913 1.00 95.31 296 LEU A CA 1
ATOM 2406 C C . LEU A 1 296 ? 21.913 -6.819 -15.145 1.00 95.31 296 LEU A C 1
ATOM 2408 O O . LEU A 1 296 ? 22.976 -6.909 -15.759 1.00 95.31 296 LEU A O 1
ATOM 2412 N N . VAL A 1 297 ? 21.856 -6.711 -13.814 1.00 95.94 297 VAL A N 1
ATOM 2413 C CA . VAL A 1 297 ? 23.043 -6.708 -12.945 1.00 95.94 297 VAL A CA 1
ATOM 2414 C C . VAL A 1 297 ? 23.780 -8.046 -13.023 1.00 95.94 297 VAL A C 1
ATOM 2416 O O . VAL A 1 297 ? 24.983 -8.069 -13.277 1.00 95.94 297 VAL A O 1
ATOM 2419 N N . THR A 1 298 ? 23.070 -9.168 -12.861 1.00 95.44 298 THR A N 1
ATOM 2420 C CA . THR A 1 298 ? 23.662 -10.516 -12.904 1.00 95.44 298 THR A CA 1
ATOM 2421 C C . THR A 1 298 ? 24.351 -10.800 -14.238 1.00 95.44 298 THR A C 1
ATOM 2423 O O . THR A 1 298 ? 25.434 -11.378 -14.260 1.00 95.44 298 THR A O 1
ATOM 2426 N N . HIS A 1 299 ? 23.760 -10.352 -15.347 1.00 92.31 299 HIS A N 1
ATOM 2427 C CA . HIS A 1 299 ? 24.292 -10.567 -16.694 1.00 92.31 299 HIS A CA 1
ATOM 2428 C C . HIS A 1 299 ? 25.191 -9.423 -17.185 1.00 92.31 299 HIS A C 1
ATOM 2430 O O . HIS A 1 299 ? 25.543 -9.394 -18.361 1.00 92.31 299 HIS A O 1
ATOM 2436 N N . LYS A 1 300 ? 25.587 -8.500 -16.294 1.00 93.12 300 LYS A N 1
ATOM 2437 C CA . LYS A 1 300 ? 26.543 -7.414 -16.565 1.00 93.12 300 LYS A CA 1
ATOM 2438 C C . LYS A 1 300 ? 26.158 -6.525 -17.755 1.00 93.12 300 LYS A C 1
ATOM 2440 O O . LYS A 1 300 ? 27.023 -6.092 -18.512 1.00 93.12 300 LYS A O 1
ATOM 2445 N N . TYR A 1 301 ? 24.869 -6.229 -17.911 1.00 92.94 301 TYR A N 1
ATOM 2446 C CA . TYR A 1 301 ? 24.420 -5.256 -18.909 1.00 92.94 301 TYR A CA 1
ATOM 2447 C C . TYR A 1 301 ? 25.002 -3.863 -18.615 1.00 92.94 301 TYR A C 1
ATOM 2449 O O . TYR A 1 301 ? 25.250 -3.550 -17.445 1.00 92.94 301 TYR A O 1
ATOM 2457 N N . PRO A 1 302 ? 25.179 -2.999 -19.632 1.00 93.44 302 PRO A N 1
ATOM 2458 C CA . PRO A 1 302 ? 25.643 -1.627 -19.433 1.00 93.44 302 PRO A CA 1
ATOM 2459 C C . PRO A 1 302 ? 24.842 -0.836 -18.389 1.00 93.44 302 PRO A C 1
ATOM 2461 O O . PRO A 1 302 ? 23.633 -1.040 -18.227 1.00 93.44 302 PRO A O 1
ATOM 2464 N N . LYS A 1 303 ? 25.511 0.102 -17.699 1.00 92.00 303 LYS A N 1
ATOM 2465 C CA . LYS A 1 303 ? 24.924 0.866 -16.584 1.00 92.00 303 LYS A CA 1
ATOM 2466 C C . LYS A 1 303 ? 23.700 1.672 -17.009 1.00 92.00 303 LYS A C 1
ATOM 2468 O O . LYS A 1 303 ? 22.723 1.684 -16.265 1.00 92.00 303 LYS A O 1
ATOM 2473 N N . ARG A 1 304 ? 23.700 2.238 -18.220 1.00 93.31 304 ARG A N 1
ATOM 2474 C CA . ARG A 1 304 ? 22.544 2.956 -18.789 1.00 93.31 304 ARG A CA 1
ATOM 2475 C C . ARG A 1 304 ? 21.230 2.163 -18.709 1.00 93.31 304 ARG A C 1
ATOM 2477 O O . ARG A 1 304 ? 20.206 2.702 -18.299 1.00 93.31 304 ARG A O 1
ATOM 2484 N N . TYR A 1 305 ? 21.252 0.854 -18.986 1.00 95.00 305 TYR A N 1
ATOM 2485 C CA . TYR A 1 305 ? 20.055 0.008 -18.875 1.00 95.00 305 TYR A CA 1
ATOM 2486 C C . TYR A 1 305 ? 19.673 -0.303 -17.429 1.00 95.00 305 TYR A C 1
ATOM 2488 O O . TYR A 1 305 ? 18.487 -0.409 -17.119 1.00 95.00 305 TYR A O 1
ATOM 2496 N N . GLN A 1 306 ? 20.662 -0.451 -16.546 1.00 94.56 306 GLN A N 1
ATOM 2497 C CA . GLN A 1 306 ? 20.422 -0.681 -15.122 1.00 94.56 306 GLN A CA 1
ATOM 2498 C C . GLN A 1 306 ? 19.746 0.534 -14.476 1.00 94.56 306 GLN A C 1
ATOM 2500 O O . GLN A 1 306 ? 18.793 0.352 -13.725 1.00 94.56 306 GLN A O 1
ATOM 2505 N N . ILE A 1 307 ? 20.183 1.753 -14.819 1.00 94.19 307 ILE A N 1
ATOM 2506 C CA . ILE A 1 307 ? 19.572 3.008 -14.353 1.00 94.19 307 ILE A CA 1
ATOM 2507 C C . ILE A 1 307 ? 18.101 3.055 -14.773 1.00 94.19 307 ILE A C 1
ATOM 2509 O O . ILE A 1 307 ? 17.226 3.154 -13.914 1.00 94.19 307 ILE A O 1
ATOM 2513 N N . ILE A 1 308 ? 17.809 2.859 -16.063 1.00 96.00 308 ILE A N 1
ATOM 2514 C CA . ILE A 1 308 ? 16.431 2.862 -16.578 1.00 96.00 308 ILE A CA 1
ATOM 2515 C C . ILE A 1 308 ? 15.567 1.790 -15.896 1.00 96.00 308 ILE A C 1
ATOM 2517 O O . ILE A 1 308 ? 14.441 2.069 -15.495 1.00 96.00 308 ILE A O 1
ATOM 2521 N N . ALA A 1 309 ? 16.073 0.563 -15.741 1.00 96.19 309 ALA A N 1
ATOM 2522 C CA . ALA A 1 309 ? 15.322 -0.538 -15.134 1.00 96.19 309 ALA A CA 1
ATOM 2523 C C . ALA A 1 309 ? 15.201 -0.449 -13.602 1.00 96.19 309 ALA A C 1
ATOM 2525 O O . ALA A 1 309 ? 14.482 -1.249 -13.006 1.00 96.19 309 ALA A O 1
ATOM 2526 N N . SER A 1 310 ? 15.922 0.468 -12.953 1.00 95.62 310 SER A N 1
ATOM 2527 C CA . SER A 1 310 ? 15.838 0.681 -11.505 1.00 95.62 310 SER A CA 1
ATOM 2528 C C . SER A 1 310 ? 14.655 1.568 -11.099 1.00 95.62 310 SER A C 1
ATOM 2530 O O . SER A 1 310 ? 14.189 1.488 -9.961 1.00 95.62 310 SER A O 1
ATOM 2532 N N . ASP A 1 311 ? 14.116 2.366 -12.023 1.00 95.75 311 ASP A N 1
ATOM 2533 C CA . ASP A 1 311 ? 12.959 3.223 -11.770 1.00 95.75 311 ASP A CA 1
ATOM 2534 C C . ASP A 1 311 ? 11.658 2.473 -12.080 1.00 95.75 311 ASP A C 1
ATOM 2536 O O . ASP A 1 311 ? 11.420 2.052 -13.209 1.00 95.75 311 ASP A O 1
ATOM 2540 N N . VAL A 1 312 ? 10.765 2.341 -11.093 1.00 95.69 312 VAL A N 1
ATOM 2541 C CA . VAL A 1 312 ? 9.461 1.674 -11.265 1.00 95.69 312 VAL A CA 1
ATOM 2542 C C . VAL A 1 312 ? 8.601 2.324 -12.355 1.00 95.69 312 VAL A C 1
ATOM 2544 O O . VAL A 1 312 ? 7.830 1.632 -13.024 1.00 95.69 312 VAL A O 1
ATOM 2547 N N . ASN A 1 313 ? 8.752 3.630 -12.580 1.00 95.50 313 ASN A N 1
ATOM 2548 C CA . ASN A 1 313 ? 7.996 4.360 -13.586 1.00 95.50 313 ASN A CA 1
ATOM 2549 C C . ASN A 1 313 ? 8.410 3.972 -15.011 1.00 95.50 313 ASN A C 1
ATOM 2551 O O . ASN A 1 313 ? 7.602 4.078 -15.923 1.00 95.50 313 ASN A O 1
ATOM 2555 N N . ALA A 1 314 ? 9.596 3.393 -15.223 1.00 95.31 314 ALA A N 1
ATOM 2556 C CA . ALA A 1 314 ? 9.975 2.871 -16.536 1.00 95.31 314 ALA A CA 1
ATOM 2557 C C . ALA A 1 314 ? 9.185 1.603 -16.945 1.00 95.31 314 ALA A C 1
ATOM 2559 O O . ALA A 1 314 ? 9.143 1.220 -18.125 1.00 95.31 314 ALA A O 1
ATOM 2560 N N . HIS A 1 315 ? 8.532 0.939 -15.983 1.00 94.94 315 HIS A N 1
ATOM 2561 C CA . HIS A 1 315 ? 7.871 -0.348 -16.170 1.00 94.94 315 HIS A CA 1
ATOM 2562 C C . HIS A 1 315 ? 6.368 -0.188 -16.397 1.00 94.94 315 HIS A C 1
ATOM 2564 O O . HIS A 1 315 ? 5.659 0.453 -15.620 1.00 94.94 315 HIS A O 1
ATOM 2570 N N . SER A 1 316 ? 5.874 -0.833 -17.458 1.00 91.44 316 SER A N 1
ATOM 2571 C CA . SER A 1 316 ? 4.436 -0.937 -17.718 1.00 91.44 316 SER A CA 1
ATOM 2572 C C . SER A 1 316 ? 3.753 -1.815 -16.679 1.00 91.44 316 SER A C 1
ATOM 2574 O O . SER A 1 316 ? 4.245 -2.904 -16.363 1.00 91.44 316 SER A O 1
ATOM 2576 N N . ASP A 1 317 ? 2.585 -1.370 -16.247 1.00 92.06 317 ASP A N 1
ATOM 2577 C CA . ASP A 1 317 ? 1.546 -2.181 -15.635 1.00 92.06 317 ASP A CA 1
ATOM 2578 C C . ASP A 1 317 ? 0.905 -3.165 -16.620 1.00 92.06 317 ASP A C 1
ATOM 2580 O O . ASP A 1 317 ? 1.085 -3.105 -17.846 1.00 92.06 317 ASP A O 1
ATOM 2584 N N . ASP A 1 318 ? 0.197 -4.131 -16.049 1.00 88.44 318 ASP A N 1
ATOM 2585 C CA . ASP A 1 318 ? -0.581 -5.110 -16.776 1.00 88.44 318 ASP A CA 1
ATOM 2586 C C . ASP A 1 318 ? -1.872 -5.495 -16.050 1.00 88.44 318 ASP A C 1
ATOM 2588 O O . ASP A 1 318 ? -1.960 -5.460 -14.824 1.00 88.44 318 ASP A O 1
ATOM 2592 N N . GLU A 1 319 ? -2.876 -5.888 -16.829 1.00 86.25 319 GLU A N 1
ATOM 2593 C CA . GLU A 1 319 ? -4.173 -6.348 -16.330 1.00 86.25 319 GLU A CA 1
ATOM 2594 C C . GLU A 1 319 ? -4.479 -7.748 -16.840 1.00 86.25 319 GLU A C 1
ATOM 2596 O O . GLU A 1 319 ? -4.222 -8.072 -18.001 1.00 86.25 319 GLU A O 1
ATOM 2601 N N . TYR A 1 320 ? -5.031 -8.596 -15.976 1.00 88.75 320 TYR A N 1
ATOM 2602 C CA . TYR A 1 320 ? -5.377 -9.957 -16.359 1.00 88.75 320 TYR A CA 1
ATOM 2603 C C . TYR A 1 320 ? -6.645 -9.981 -17.216 1.00 88.75 320 TYR A C 1
ATOM 2605 O O . TYR A 1 320 ? -7.703 -9.516 -16.796 1.00 88.75 320 TYR A O 1
ATOM 2613 N N . ASN A 1 321 ? -6.561 -10.581 -18.401 1.00 86.69 321 ASN A N 1
ATOM 2614 C CA . ASN A 1 321 ? -7.712 -10.866 -19.242 1.00 86.69 321 ASN A CA 1
ATOM 2615 C C . ASN A 1 321 ? -8.090 -12.345 -19.113 1.00 86.69 321 ASN A C 1
ATOM 2617 O O . ASN A 1 321 ? -7.487 -13.209 -19.752 1.00 86.69 321 ASN A O 1
ATOM 2621 N N . ALA A 1 322 ? -9.139 -12.618 -18.336 1.00 85.75 322 ALA A N 1
ATOM 2622 C CA . ALA A 1 322 ? -9.627 -13.974 -18.085 1.00 85.75 322 ALA A CA 1
ATOM 2623 C C . ALA A 1 322 ? -10.085 -14.711 -19.355 1.00 85.75 322 ALA A C 1
ATOM 2625 O O . ALA A 1 322 ? -9.904 -15.920 -19.455 1.00 85.75 322 ALA A O 1
ATOM 2626 N N . LYS A 1 323 ? -10.635 -14.004 -20.354 1.00 86.31 323 LYS A N 1
ATOM 2627 C CA . LYS A 1 323 ? -11.094 -14.632 -21.608 1.00 86.31 323 LYS A CA 1
ATOM 2628 C C . LYS A 1 323 ? -9.932 -15.188 -22.425 1.00 86.31 323 LYS A C 1
ATOM 2630 O O . LYS A 1 323 ? -10.082 -16.205 -23.089 1.00 86.31 323 LYS A O 1
ATOM 2635 N N . ALA A 1 324 ? -8.800 -14.492 -22.398 1.00 82.31 324 ALA A N 1
ATOM 2636 C CA . ALA A 1 324 ? -7.611 -14.867 -23.151 1.00 82.31 324 ALA A CA 1
ATOM 2637 C C . ALA A 1 324 ? -6.571 -15.618 -22.299 1.00 82.31 324 ALA A C 1
ATOM 2639 O O . ALA A 1 324 ? -5.601 -16.124 -22.852 1.00 82.31 324 ALA A O 1
ATOM 2640 N N . GLY A 1 325 ? -6.751 -15.689 -20.975 1.00 86.81 325 GLY A N 1
ATOM 2641 C CA . GLY A 1 325 ? -5.805 -16.326 -20.054 1.00 86.81 325 GLY A CA 1
ATOM 2642 C C . GLY A 1 325 ? -4.434 -15.641 -20.007 1.00 86.81 325 GLY A C 1
ATOM 2643 O O . GLY A 1 325 ? -3.437 -16.282 -19.684 1.00 86.81 325 GLY A O 1
ATOM 2644 N N . ILE A 1 326 ? -4.359 -14.355 -20.362 1.00 88.69 326 ILE A N 1
ATOM 2645 C CA . ILE A 1 326 ? -3.107 -13.595 -20.505 1.00 88.69 326 ILE A CA 1
ATOM 2646 C C . ILE A 1 326 ? -3.203 -12.237 -19.822 1.00 88.69 326 ILE A C 1
ATOM 2648 O O . ILE A 1 326 ? -4.287 -11.679 -19.658 1.00 88.69 326 ILE A O 1
ATOM 2652 N N . TYR A 1 327 ? -2.050 -11.669 -19.488 1.00 90.81 327 TYR A N 1
ATOM 2653 C CA . TYR A 1 327 ? -1.948 -10.296 -19.010 1.00 90.81 327 TYR A CA 1
ATOM 2654 C C . TYR A 1 327 ? -1.777 -9.326 -20.184 1.00 90.81 327 TYR A C 1
ATOM 2656 O O . TYR A 1 327 ? -0.924 -9.519 -21.054 1.00 90.81 327 TYR A O 1
ATOM 2664 N N . ILE A 1 328 ? -2.579 -8.268 -20.218 1.00 90.62 328 ILE A N 1
ATOM 2665 C CA . ILE A 1 328 ? -2.512 -7.206 -21.219 1.00 90.62 328 ILE A CA 1
ATOM 2666 C C . ILE A 1 328 ? -1.595 -6.109 -20.700 1.00 90.62 328 ILE A C 1
ATOM 2668 O O . ILE A 1 328 ? -1.831 -5.549 -19.636 1.00 90.62 328 ILE A O 1
ATOM 2672 N N . ILE A 1 329 ? -0.558 -5.782 -21.465 1.00 91.88 329 ILE A N 1
ATOM 2673 C CA . ILE A 1 329 ? 0.374 -4.709 -21.114 1.00 91.88 329 ILE A CA 1
ATOM 2674 C C . ILE A 1 329 ? -0.204 -3.364 -21.520 1.00 91.88 329 ILE A C 1
ATOM 2676 O O . ILE A 1 329 ? -0.431 -3.119 -22.711 1.00 91.88 329 ILE A O 1
ATOM 2680 N N . LYS A 1 330 ? -0.346 -2.479 -20.534 1.00 92.94 330 LYS A N 1
ATOM 2681 C CA . LYS A 1 330 ? -0.703 -1.086 -20.766 1.00 92.94 330 LYS A CA 1
ATOM 2682 C C . LYS A 1 330 ? 0.510 -0.284 -21.251 1.00 92.94 330 LYS A C 1
ATOM 2684 O O . LYS A 1 330 ? 1.681 -0.558 -20.954 1.00 92.94 330 LYS A O 1
ATOM 2689 N N . THR A 1 331 ? 0.220 0.689 -22.098 1.00 91.88 331 THR A N 1
ATOM 2690 C CA . THR A 1 331 ? 1.188 1.538 -22.781 1.00 91.88 331 THR A CA 1
ATOM 2691 C C . THR A 1 331 ? 1.438 2.774 -21.933 1.00 91.88 331 THR A C 1
ATOM 2693 O O . THR A 1 331 ? 0.510 3.512 -21.615 1.00 91.88 331 THR A O 1
ATOM 2696 N N . LEU A 1 332 ? 2.704 3.010 -21.594 1.00 94.44 332 LEU A N 1
ATOM 2697 C CA . LEU A 1 332 ? 3.135 4.281 -21.020 1.00 94.44 332 LEU A CA 1
ATOM 2698 C C . LEU A 1 332 ? 3.150 5.314 -22.149 1.00 94.44 332 LEU A C 1
ATOM 2700 O O . LEU A 1 332 ? 3.900 5.144 -23.114 1.00 94.44 332 LEU A O 1
ATOM 2704 N N . SER A 1 333 ? 2.316 6.348 -22.048 1.00 92.88 333 SER A N 1
ATOM 2705 C CA . SER A 1 333 ? 2.131 7.364 -23.097 1.00 92.88 333 SER A CA 1
ATOM 2706 C C . SER A 1 333 ? 3.429 8.095 -23.451 1.00 92.88 333 SER A C 1
ATOM 2708 O O . SER A 1 333 ? 3.653 8.425 -24.610 1.00 92.88 333 SER A O 1
ATOM 2710 N N . TYR A 1 334 ? 4.315 8.267 -22.473 1.00 94.38 334 TYR A N 1
ATOM 2711 C CA . TYR A 1 334 ? 5.597 8.949 -22.617 1.00 94.38 334 TYR A CA 1
ATOM 2712 C C . TYR A 1 334 ? 6.734 8.069 -23.155 1.00 94.38 334 TYR A C 1
ATOM 2714 O O . TYR A 1 334 ? 7.744 8.606 -23.598 1.00 94.38 334 TYR A O 1
ATOM 2722 N N . ARG A 1 335 ? 6.623 6.731 -23.123 1.00 95.19 335 ARG A N 1
ATOM 2723 C CA . ARG A 1 335 ? 7.752 5.827 -23.423 1.00 95.19 335 ARG A CA 1
ATOM 2724 C C . ARG A 1 335 ? 7.938 5.605 -24.925 1.00 95.19 335 ARG A C 1
ATOM 2726 O O . ARG A 1 335 ? 6.989 5.220 -25.619 1.00 95.19 335 ARG A O 1
ATOM 2733 N N . SER A 1 336 ? 9.168 5.763 -25.409 1.00 94.75 336 SER A N 1
ATOM 2734 C CA . SER A 1 336 ? 9.568 5.583 -26.807 1.00 94.75 336 SER A CA 1
ATOM 2735 C C . SER A 1 336 ? 9.364 4.146 -27.303 1.00 94.75 336 SER A C 1
ATOM 2737 O O . SER A 1 336 ? 9.243 3.178 -26.534 1.00 94.75 336 SER A O 1
ATOM 2739 N N . ASN A 1 337 ? 9.302 3.989 -28.627 1.00 91.62 337 ASN A N 1
ATOM 2740 C CA . ASN A 1 337 ? 9.207 2.667 -29.248 1.00 91.62 337 ASN A CA 1
ATOM 2741 C C . ASN A 1 337 ? 10.503 1.865 -29.038 1.00 91.62 337 ASN A C 1
ATOM 2743 O O . ASN A 1 337 ? 10.424 0.671 -28.754 1.00 91.62 337 ASN A O 1
ATOM 2747 N N . SER A 1 338 ? 11.670 2.519 -29.065 1.00 92.50 338 SER A N 1
ATOM 2748 C CA . SER A 1 338 ? 12.971 1.897 -28.786 1.00 92.50 338 SER A CA 1
ATOM 2749 C C . SER A 1 338 ? 13.043 1.339 -27.360 1.00 92.50 338 SER A C 1
ATOM 2751 O O . SER A 1 338 ? 13.366 0.164 -27.174 1.00 92.50 338 SER A O 1
ATOM 2753 N N . ALA A 1 339 ? 12.624 2.118 -26.355 1.00 94.44 339 ALA A N 1
ATOM 2754 C CA . ALA A 1 339 ? 12.549 1.662 -24.965 1.00 94.44 339 ALA A CA 1
ATOM 2755 C C . ALA A 1 339 ? 11.542 0.515 -24.782 1.00 94.44 339 ALA A C 1
ATOM 2757 O O . ALA A 1 339 ? 11.791 -0.457 -24.063 1.00 94.44 339 ALA A O 1
ATOM 2758 N N . THR A 1 340 ? 10.398 0.595 -25.468 1.00 92.06 340 THR A N 1
ATOM 2759 C CA . THR A 1 340 ? 9.403 -0.485 -25.470 1.00 92.06 340 THR A CA 1
ATOM 2760 C C . THR A 1 340 ? 9.984 -1.766 -26.071 1.00 92.06 340 THR A C 1
ATOM 2762 O O . THR A 1 340 ? 9.847 -2.829 -25.466 1.00 92.06 340 THR A O 1
ATOM 2765 N N . SER A 1 341 ? 10.674 -1.675 -27.209 1.00 90.44 341 SER A N 1
ATOM 2766 C CA . SER A 1 341 ? 11.336 -2.808 -27.862 1.00 90.44 341 SER A CA 1
ATOM 2767 C C . SER A 1 341 ? 12.407 -3.431 -26.967 1.00 90.44 341 SER A C 1
ATOM 2769 O O . SER A 1 341 ? 12.472 -4.655 -26.849 1.00 90.44 341 SER A O 1
ATOM 2771 N N . PHE A 1 342 ? 13.212 -2.611 -26.288 1.00 92.81 342 PHE A N 1
ATOM 2772 C CA . PHE A 1 342 ? 14.228 -3.086 -25.351 1.00 92.81 342 PHE A CA 1
ATOM 2773 C C . PHE A 1 342 ? 13.625 -3.936 -24.227 1.00 92.81 342 PHE A C 1
ATOM 2775 O O . PHE A 1 342 ? 14.027 -5.085 -24.049 1.00 92.81 342 PHE A O 1
ATOM 2782 N N . PHE A 1 343 ? 12.615 -3.428 -23.508 1.00 93.12 343 PHE A N 1
ATOM 2783 C CA . PHE A 1 343 ? 11.998 -4.187 -22.414 1.00 93.12 343 PHE A CA 1
ATOM 2784 C C . PHE A 1 343 ? 11.347 -5.490 -22.886 1.00 93.12 343 PHE A C 1
ATOM 2786 O O . PHE A 1 343 ? 11.304 -6.456 -22.129 1.00 93.12 343 PHE A O 1
ATOM 2793 N N . ARG A 1 344 ? 10.860 -5.540 -24.130 1.00 89.44 344 ARG A N 1
ATOM 2794 C CA . ARG A 1 344 ? 10.324 -6.770 -24.725 1.00 89.44 344 ARG A CA 1
ATOM 2795 C C . ARG A 1 344 ? 11.406 -7.798 -24.997 1.00 89.44 344 ARG A C 1
ATOM 2797 O O . ARG A 1 344 ? 11.250 -8.946 -24.592 1.00 89.44 344 ARG A O 1
ATOM 2804 N N . ARG A 1 345 ? 12.505 -7.391 -25.635 1.00 90.69 345 ARG A N 1
ATOM 2805 C CA . ARG A 1 345 ? 13.650 -8.284 -25.847 1.00 90.69 345 ARG A CA 1
ATOM 2806 C C . ARG A 1 345 ? 14.231 -8.769 -24.523 1.00 90.69 345 ARG A C 1
ATOM 2808 O O . ARG A 1 345 ? 14.584 -9.938 -24.421 1.00 90.69 345 ARG A O 1
ATOM 2815 N N . LEU A 1 346 ? 14.267 -7.903 -23.509 1.00 91.50 346 LEU A N 1
ATOM 2816 C CA . LEU A 1 346 ? 14.700 -8.266 -22.163 1.00 91.50 346 LEU A CA 1
ATOM 2817 C C . LEU A 1 346 ? 13.808 -9.356 -21.558 1.00 91.50 346 LEU A C 1
ATOM 2819 O O . LEU A 1 346 ? 14.332 -10.372 -21.118 1.00 91.50 346 LEU A O 1
ATOM 2823 N N . ASP A 1 347 ? 12.482 -9.190 -21.587 1.00 91.44 347 ASP A N 1
ATOM 2824 C CA . ASP A 1 347 ? 11.549 -10.203 -21.071 1.00 91.44 347 ASP A CA 1
ATOM 2825 C C . ASP A 1 347 ? 11.706 -11.550 -21.801 1.00 91.44 347 ASP A C 1
ATOM 2827 O O . ASP A 1 347 ? 11.710 -12.603 -21.164 1.00 91.44 347 ASP A O 1
ATOM 2831 N N . ILE A 1 348 ? 11.877 -11.539 -23.130 1.00 89.88 348 ILE A N 1
ATOM 2832 C CA . ILE A 1 348 ? 12.116 -12.768 -23.907 1.00 89.88 348 ILE A CA 1
ATOM 2833 C C . ILE A 1 348 ? 13.426 -13.422 -23.465 1.00 89.88 348 ILE A C 1
ATOM 2835 O O . ILE A 1 348 ? 13.439 -14.600 -23.123 1.00 89.88 348 ILE A O 1
ATOM 2839 N N . LYS A 1 349 ? 14.509 -12.642 -23.373 1.00 90.06 349 LYS A N 1
ATOM 2840 C CA . LYS A 1 349 ? 15.819 -13.146 -22.958 1.00 90.06 349 LYS A CA 1
ATOM 2841 C C . LYS A 1 349 ? 15.795 -13.734 -21.546 1.00 90.06 349 LYS A C 1
ATOM 2843 O O . LYS A 1 349 ? 16.442 -14.750 -21.309 1.00 90.06 349 LYS A O 1
ATOM 2848 N N . MET A 1 350 ? 15.056 -13.120 -20.622 1.00 91.31 350 MET A N 1
ATOM 2849 C CA . MET A 1 350 ? 14.867 -13.650 -19.269 1.00 91.31 350 MET A CA 1
ATOM 2850 C C . MET A 1 350 ? 14.185 -15.022 -19.301 1.00 91.31 350 MET A C 1
ATOM 2852 O O . MET A 1 350 ? 14.664 -15.950 -18.654 1.00 91.31 350 MET A O 1
ATOM 2856 N N . ASN A 1 351 ? 13.120 -15.169 -20.095 1.00 89.62 351 ASN A N 1
ATOM 2857 C CA . ASN A 1 351 ? 12.420 -16.445 -20.244 1.00 89.62 351 ASN A CA 1
ATOM 2858 C C . ASN A 1 351 ? 13.282 -17.516 -20.926 1.00 89.62 351 ASN A C 1
ATOM 2860 O O . ASN A 1 351 ? 13.263 -18.667 -20.496 1.00 89.62 351 ASN A O 1
ATOM 2864 N N . ASP A 1 352 ? 14.070 -17.143 -21.936 1.00 89.31 352 ASP A N 1
ATOM 2865 C CA . ASP A 1 352 ? 14.999 -18.058 -22.606 1.00 89.31 352 ASP A CA 1
ATOM 2866 C C . ASP A 1 352 ? 16.057 -18.589 -21.632 1.00 89.31 352 ASP A C 1
ATOM 2868 O O . ASP A 1 352 ? 16.347 -19.783 -21.624 1.00 89.31 352 ASP A O 1
ATOM 2872 N N . VAL A 1 353 ? 16.618 -17.720 -20.783 1.00 89.56 353 VAL A N 1
ATOM 2873 C CA . VAL A 1 353 ? 17.604 -18.122 -19.767 1.00 89.56 353 VAL A CA 1
ATOM 2874 C C . VAL A 1 353 ? 16.977 -19.045 -18.724 1.00 89.56 353 VAL A C 1
ATOM 2876 O O . VAL A 1 353 ? 17.578 -20.065 -18.393 1.00 89.56 353 VAL A O 1
ATOM 2879 N N . ASP A 1 354 ? 15.771 -18.742 -18.237 1.00 89.25 354 ASP A N 1
ATOM 2880 C CA . ASP A 1 354 ? 15.068 -19.628 -17.302 1.00 89.25 354 ASP A CA 1
ATOM 2881 C C . ASP A 1 354 ? 14.810 -21.007 -17.930 1.00 89.25 354 ASP A C 1
ATOM 2883 O O . ASP A 1 354 ? 15.095 -22.031 -17.304 1.00 89.25 354 ASP A O 1
ATOM 2887 N N . ALA A 1 355 ? 14.374 -21.045 -19.195 1.00 88.31 355 ALA A N 1
ATOM 2888 C CA . ALA A 1 355 ? 14.163 -22.285 -19.938 1.00 88.31 355 ALA A CA 1
ATOM 2889 C C . ALA A 1 355 ? 15.463 -23.084 -20.135 1.00 88.31 355 ALA A C 1
ATOM 2891 O O . ALA A 1 355 ? 15.473 -24.295 -19.914 1.00 88.31 355 ALA A O 1
ATOM 2892 N N . MET A 1 356 ? 16.569 -22.421 -20.494 1.00 88.56 356 MET A N 1
ATOM 2893 C CA . MET A 1 356 ? 17.891 -23.051 -20.626 1.00 88.56 356 MET A CA 1
ATOM 2894 C C . MET A 1 356 ? 18.382 -23.650 -19.305 1.00 88.56 356 MET A C 1
ATOM 2896 O O . MET A 1 356 ? 19.011 -24.704 -19.301 1.00 88.56 356 MET A O 1
ATOM 2900 N N . MET A 1 357 ? 18.070 -23.004 -18.182 1.00 87.88 357 MET A N 1
ATOM 2901 C CA . MET A 1 357 ? 18.429 -23.466 -16.839 1.00 87.88 357 MET A CA 1
ATOM 2902 C C . MET A 1 357 ? 17.462 -24.526 -16.283 1.00 87.88 357 MET A C 1
ATOM 2904 O O . MET A 1 357 ? 17.578 -24.899 -15.116 1.00 87.88 357 MET A O 1
ATOM 2908 N N . GLY A 1 358 ? 16.477 -24.978 -17.069 1.00 86.25 358 GLY A N 1
ATOM 2909 C CA . GLY A 1 358 ? 15.442 -25.915 -16.622 1.00 86.25 358 GLY A CA 1
ATOM 2910 C C . GLY A 1 358 ? 14.537 -25.354 -15.520 1.00 86.25 358 GLY A C 1
ATOM 2911 O O . GLY A 1 358 ? 13.847 -26.110 -14.836 1.00 86.25 358 GLY A O 1
ATOM 2912 N N . ARG A 1 359 ? 14.540 -24.033 -15.315 1.00 86.88 359 ARG A N 1
ATOM 2913 C CA . ARG A 1 359 ? 13.717 -23.362 -14.310 1.00 86.88 359 ARG A CA 1
ATOM 2914 C C . ARG A 1 359 ? 12.345 -23.089 -14.899 1.00 86.88 359 ARG A C 1
ATOM 2916 O O . ARG A 1 359 ? 12.205 -22.626 -16.030 1.00 86.88 359 ARG A O 1
ATOM 2923 N N . ARG A 1 360 ? 11.304 -23.334 -14.106 1.00 79.00 360 ARG A N 1
ATOM 2924 C CA . ARG A 1 360 ? 9.961 -22.878 -14.463 1.00 79.00 360 ARG A CA 1
ATOM 2925 C C . ARG A 1 360 ? 9.943 -21.353 -14.371 1.00 79.00 360 ARG A C 1
ATOM 2927 O O . ARG A 1 360 ? 10.171 -20.807 -13.294 1.00 79.00 360 ARG A O 1
ATOM 2934 N N . SER A 1 361 ? 9.672 -20.677 -15.488 1.00 74.56 361 SER A N 1
ATOM 2935 C CA . SER A 1 361 ? 9.450 -19.231 -15.462 1.00 74.56 361 SER A CA 1
ATOM 2936 C C . SER A 1 361 ? 8.193 -18.938 -14.644 1.00 74.56 361 SER A C 1
ATOM 2938 O O . SER A 1 361 ? 7.104 -19.419 -14.960 1.00 74.56 361 SER A O 1
ATOM 2940 N N . ASN A 1 362 ? 8.359 -18.140 -13.591 1.00 74.00 362 ASN A N 1
ATOM 2941 C CA . ASN A 1 362 ? 7.254 -17.577 -12.813 1.00 74.00 362 ASN A CA 1
ATOM 2942 C C . ASN A 1 362 ? 6.786 -16.232 -13.398 1.00 74.00 362 ASN A C 1
ATOM 2944 O O . ASN A 1 362 ? 6.023 -15.503 -12.759 1.00 74.00 362 ASN A O 1
ATOM 2948 N N . GLN A 1 363 ? 7.266 -15.858 -14.590 1.00 80.31 363 GLN A N 1
ATOM 2949 C CA . GLN A 1 363 ? 6.814 -14.644 -15.249 1.00 80.31 363 GLN A CA 1
ATOM 2950 C C . GLN A 1 363 ? 5.397 -14.824 -15.785 1.00 80.31 363 GLN A C 1
ATOM 2952 O O . GLN A 1 363 ? 5.034 -15.849 -16.360 1.00 80.31 363 GLN A O 1
ATOM 2957 N N . ARG A 1 364 ? 4.596 -13.771 -15.635 1.00 84.50 364 ARG A N 1
ATOM 2958 C CA . ARG A 1 364 ? 3.280 -13.693 -16.264 1.00 84.50 364 ARG A CA 1
ATOM 2959 C C . ARG A 1 364 ? 3.439 -13.726 -17.782 1.00 84.50 364 ARG A C 1
ATOM 2961 O O . ARG A 1 364 ? 4.310 -13.051 -18.331 1.00 84.50 364 ARG A O 1
ATOM 2968 N N . ILE A 1 365 ? 2.552 -14.441 -18.470 1.00 83.50 365 ILE A N 1
ATOM 2969 C CA . ILE A 1 365 ? 2.451 -14.367 -19.930 1.00 83.50 365 ILE A CA 1
ATOM 2970 C C . ILE A 1 365 ? 1.772 -13.045 -20.281 1.00 83.50 365 ILE A C 1
ATOM 2972 O O . ILE A 1 365 ? 0.596 -12.841 -19.968 1.00 83.50 365 ILE A O 1
ATOM 2976 N N . ARG A 1 366 ? 2.520 -12.136 -20.915 1.00 87.94 366 ARG A N 1
ATOM 2977 C CA . ARG A 1 366 ? 2.081 -10.757 -21.147 1.00 87.94 366 ARG A CA 1
ATOM 2978 C C . ARG A 1 366 ? 2.079 -10.381 -22.627 1.00 87.94 366 ARG A C 1
ATOM 2980 O O . ARG A 1 366 ? 3.117 -10.427 -23.287 1.00 87.94 366 ARG A O 1
ATOM 2987 N N . ARG A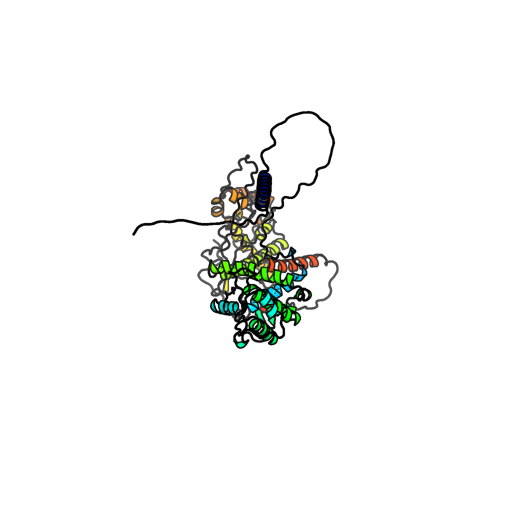 1 367 ? 0.949 -9.901 -23.149 1.00 86.44 367 ARG A N 1
ATOM 2988 C CA . ARG A 1 367 ? 0.782 -9.507 -24.561 1.00 86.44 367 ARG A CA 1
ATOM 2989 C C . ARG A 1 367 ? 0.423 -8.034 -24.704 1.00 86.44 367 ARG A C 1
ATOM 2991 O O . ARG A 1 367 ? -0.200 -7.437 -23.829 1.00 86.44 367 ARG A O 1
ATOM 2998 N N . ARG A 1 368 ? 0.867 -7.424 -25.805 1.00 85.12 368 ARG A N 1
ATOM 2999 C CA . ARG A 1 368 ? 0.446 -6.073 -26.185 1.00 85.12 368 ARG A CA 1
ATOM 3000 C C . ARG A 1 368 ? -0.878 -6.178 -26.952 1.00 85.12 368 ARG A C 1
ATOM 3002 O O . ARG A 1 368 ? -0.975 -7.023 -27.840 1.00 85.12 368 ARG A O 1
ATOM 3009 N N . PRO A 1 369 ? -1.885 -5.359 -26.633 1.00 87.50 369 PRO A N 1
ATOM 3010 C CA . PRO A 1 369 ? -3.086 -5.282 -27.455 1.00 87.50 369 PRO A CA 1
ATOM 3011 C C . PRO A 1 369 ? -2.780 -4.559 -28.779 1.00 87.50 369 PRO A C 1
ATOM 3013 O O . PRO A 1 369 ? -1.948 -3.651 -28.793 1.00 87.50 369 PRO A O 1
ATOM 3016 N N . LYS A 1 370 ? -3.478 -4.916 -29.873 1.00 85.69 370 LYS A N 1
ATOM 3017 C CA . LYS A 1 370 ? -3.356 -4.215 -31.175 1.00 85.69 370 LYS A CA 1
ATOM 3018 C C . LYS A 1 370 ? -3.625 -2.718 -31.042 1.00 85.69 370 LYS A C 1
ATOM 3020 O O . LYS A 1 370 ? -2.911 -1.889 -31.592 1.00 85.69 370 LYS A O 1
ATOM 3025 N N . LYS A 1 371 ? -4.677 -2.373 -30.296 1.00 87.88 371 LYS A N 1
ATOM 3026 C CA . LYS A 1 371 ? -4.980 -0.991 -29.924 1.00 87.88 371 LYS A CA 1
ATOM 3027 C C . LYS A 1 371 ? -4.324 -0.704 -28.574 1.00 87.88 371 LYS A C 1
ATOM 3029 O O . LYS A 1 371 ? -4.667 -1.392 -27.612 1.00 87.88 371 LYS A O 1
ATOM 3034 N N . PRO A 1 372 ? -3.397 0.266 -28.482 1.00 88.38 372 PRO A N 1
ATOM 3035 C CA . PRO A 1 372 ? -2.768 0.620 -27.219 1.00 88.38 372 PRO A CA 1
ATOM 3036 C C . PRO A 1 372 ? -3.814 0.987 -26.164 1.00 88.38 372 PRO A C 1
ATOM 3038 O O . PRO A 1 372 ? -4.651 1.855 -26.392 1.00 88.38 372 PRO A O 1
ATOM 3041 N N . ILE A 1 373 ? -3.742 0.335 -25.006 1.00 91.25 373 ILE A N 1
ATOM 3042 C CA . ILE A 1 373 ? -4.474 0.738 -23.801 1.00 91.25 373 ILE A CA 1
ATOM 3043 C C . ILE A 1 373 ? -3.503 1.567 -22.971 1.00 91.25 373 ILE A C 1
ATOM 3045 O O . ILE A 1 373 ? -2.402 1.088 -22.700 1.00 91.25 373 ILE A O 1
ATOM 3049 N N . ILE A 1 374 ? -3.860 2.802 -22.631 1.00 92.50 374 ILE A N 1
ATOM 3050 C CA . ILE A 1 374 ? -2.985 3.711 -21.881 1.00 92.50 374 ILE A CA 1
ATOM 3051 C C . ILE A 1 374 ? -2.953 3.304 -20.403 1.00 92.50 374 ILE A C 1
ATOM 3053 O O . ILE A 1 374 ? -3.939 2.805 -19.870 1.00 92.50 374 ILE A O 1
ATOM 3057 N N . SER A 1 375 ? -1.784 3.445 -19.780 1.00 92.75 375 SER A N 1
ATOM 3058 C CA . SER A 1 375 ? -1.584 3.214 -18.347 1.00 92.75 375 SER A CA 1
ATOM 3059 C C . SER A 1 375 ? -2.255 4.293 -17.504 1.00 92.75 375 SER A C 1
ATOM 3061 O O . SER A 1 375 ? -2.141 5.472 -17.830 1.00 92.75 375 SER A O 1
ATOM 3063 N N . ASP A 1 376 ? -2.842 3.900 -16.374 1.00 88.12 376 ASP A N 1
ATOM 3064 C CA . ASP A 1 376 ? -3.353 4.838 -15.361 1.00 88.12 376 ASP A CA 1
ATOM 3065 C C . ASP A 1 376 ? -2.210 5.452 -14.517 1.00 88.12 376 ASP A C 1
ATOM 3067 O O . ASP A 1 376 ? -2.420 6.312 -13.659 1.00 88.12 376 ASP A O 1
ATOM 3071 N N . PHE A 1 377 ? -0.967 4.999 -14.729 1.00 90.25 377 PHE A N 1
ATOM 3072 C CA . PHE A 1 377 ? 0.225 5.529 -14.076 1.00 90.25 377 PHE A CA 1
ATOM 3073 C C . PHE A 1 377 ? 0.926 6.561 -14.961 1.00 90.25 377 PHE A C 1
ATOM 3075 O O . PHE A 1 377 ? 1.783 6.240 -15.783 1.00 90.25 377 PHE A O 1
ATOM 3082 N N . GLU A 1 378 ? 0.601 7.827 -14.723 1.00 90.62 378 GLU A N 1
ATOM 3083 C CA . GLU A 1 378 ? 1.103 8.954 -15.518 1.00 90.62 378 GLU A CA 1
ATOM 3084 C C . GLU A 1 378 ? 2.471 9.482 -15.065 1.00 90.62 378 GLU A C 1
ATOM 3086 O O . GLU A 1 378 ? 3.156 10.159 -15.830 1.00 90.62 378 GLU A O 1
ATOM 3091 N N . LYS A 1 379 ? 2.897 9.161 -13.833 1.00 92.38 379 LYS A N 1
ATOM 3092 C CA . LYS A 1 379 ? 4.203 9.588 -13.309 1.00 92.38 379 LYS A CA 1
ATOM 3093 C C . LYS A 1 379 ? 5.321 9.035 -14.193 1.00 92.38 379 LYS A C 1
ATOM 3095 O O . LYS A 1 379 ? 5.391 7.825 -14.428 1.00 92.38 379 LYS A O 1
ATOM 3100 N N . THR A 1 380 ? 6.192 9.923 -14.662 1.00 93.00 380 THR A N 1
ATOM 3101 C CA . THR A 1 380 ? 7.349 9.562 -15.480 1.00 93.00 380 THR A CA 1
ATOM 3102 C C . THR A 1 380 ? 8.563 9.266 -14.606 1.00 93.00 380 THR A C 1
ATOM 3104 O O . THR A 1 380 ? 8.672 9.814 -13.503 1.00 93.00 380 THR A O 1
ATOM 3107 N N . PRO A 1 381 ? 9.497 8.426 -15.084 1.00 94.25 381 PRO A N 1
ATOM 3108 C CA . PRO A 1 381 ? 10.840 8.411 -14.519 1.00 94.25 381 PRO A CA 1
ATOM 3109 C C . PRO A 1 381 ? 11.484 9.804 -14.631 1.00 94.25 381 PRO A C 1
ATOM 3111 O O . PRO A 1 381 ? 10.980 10.678 -15.343 1.00 94.25 381 PRO A O 1
ATOM 3114 N N . LYS A 1 382 ? 12.556 10.039 -13.876 1.00 92.75 382 LYS A N 1
ATOM 3115 C CA . LYS A 1 382 ? 13.307 11.303 -13.899 1.00 92.75 382 LYS A CA 1
ATOM 3116 C C . LYS A 1 382 ? 14.787 11.024 -14.085 1.00 92.75 382 LYS A C 1
ATOM 3118 O O . LYS A 1 382 ? 15.272 10.012 -13.586 1.00 92.75 382 LYS A O 1
ATOM 3123 N N . ASN A 1 383 ? 15.488 11.947 -14.740 1.00 90.06 383 ASN A N 1
ATOM 3124 C CA . ASN A 1 383 ? 16.936 11.873 -14.935 1.00 90.06 383 ASN A CA 1
ATOM 3125 C C . ASN A 1 383 ? 17.384 10.543 -15.576 1.00 90.06 383 ASN A C 1
ATOM 3127 O O . ASN A 1 383 ? 18.303 9.876 -15.100 1.00 90.06 383 ASN A O 1
ATOM 3131 N N . ILE A 1 384 ? 16.665 10.124 -16.621 1.00 93.56 384 ILE A N 1
ATOM 3132 C CA . ILE A 1 384 ? 17.039 8.982 -17.461 1.00 93.56 384 ILE A CA 1
ATOM 3133 C C . ILE A 1 384 ? 17.264 9.447 -18.908 1.00 93.56 384 ILE A C 1
ATOM 3135 O O . ILE A 1 384 ? 16.709 10.486 -19.280 1.00 93.56 384 ILE A O 1
ATOM 3139 N N . PRO A 1 385 ? 18.025 8.688 -19.721 1.00 95.06 385 PRO A N 1
ATOM 3140 C CA . PRO A 1 385 ? 18.395 9.063 -21.086 1.00 95.06 385 PRO A CA 1
ATOM 3141 C C . PRO A 1 385 ? 17.216 9.534 -21.942 1.00 95.06 385 PRO A C 1
ATOM 3143 O O . PRO A 1 385 ? 16.137 8.931 -21.917 1.00 95.06 385 PRO A O 1
ATOM 3146 N N . ILE A 1 386 ? 17.425 10.608 -22.706 1.00 95.00 386 ILE A N 1
ATOM 3147 C CA . ILE A 1 386 ? 16.364 11.313 -23.442 1.00 95.00 386 ILE A CA 1
ATOM 3148 C C . ILE A 1 386 ? 15.586 10.411 -24.407 1.00 95.00 386 ILE A C 1
ATOM 3150 O O . ILE A 1 386 ? 14.368 10.535 -24.554 1.00 95.00 386 ILE A O 1
ATOM 3154 N N . ASP A 1 387 ? 16.266 9.433 -24.999 1.00 94.94 387 ASP A N 1
ATOM 3155 C CA . ASP A 1 387 ? 15.708 8.489 -25.965 1.00 94.94 387 ASP A CA 1
ATOM 3156 C C . ASP A 1 387 ? 14.798 7.415 -25.347 1.00 94.94 387 ASP A C 1
ATOM 3158 O O . ASP A 1 387 ? 14.179 6.605 -26.054 1.00 94.94 387 ASP A O 1
ATOM 3162 N N . PHE A 1 388 ? 14.639 7.436 -24.022 1.00 96.25 388 PHE A N 1
ATOM 3163 C CA . PHE A 1 388 ? 13.538 6.767 -23.346 1.00 96.25 388 PHE A CA 1
ATOM 3164 C C . PHE A 1 388 ? 12.184 7.405 -23.668 1.00 96.25 388 PHE A C 1
ATOM 3166 O O . PHE A 1 388 ? 11.178 6.691 -23.738 1.00 96.25 388 PHE A O 1
ATOM 3173 N N . TYR A 1 389 ? 12.133 8.723 -23.854 1.00 95.88 389 TYR A N 1
ATOM 3174 C CA . TYR A 1 389 ? 10.890 9.462 -24.051 1.00 95.88 389 TYR A CA 1
ATOM 3175 C C . TYR A 1 389 ? 10.519 9.555 -25.527 1.00 95.88 389 TYR A C 1
ATOM 3177 O O . TYR A 1 389 ? 11.385 9.636 -26.395 1.00 95.88 389 TYR A O 1
ATOM 3185 N N . ARG A 1 390 ? 9.219 9.545 -25.836 1.00 94.50 390 ARG A N 1
ATOM 3186 C CA . ARG A 1 390 ? 8.736 9.846 -27.191 1.00 94.50 390 ARG A CA 1
ATOM 3187 C C . ARG A 1 390 ? 9.049 11.304 -27.533 1.00 94.50 390 ARG A C 1
ATOM 3189 O O . ARG A 1 390 ? 8.689 12.159 -26.720 1.00 94.50 390 ARG A O 1
ATOM 3196 N N . PRO A 1 391 ? 9.628 11.594 -28.710 1.00 94.44 391 PRO A N 1
ATOM 3197 C CA . PRO A 1 391 ? 9.877 12.966 -29.141 1.00 94.44 391 PRO A CA 1
ATOM 3198 C C . PRO A 1 391 ? 8.624 13.844 -29.070 1.00 94.44 391 PRO A C 1
ATOM 3200 O O . PRO A 1 391 ? 8.661 14.925 -28.491 1.00 94.44 391 PRO A O 1
ATOM 3203 N N . GLU A 1 392 ? 7.472 13.344 -29.533 1.00 93.62 392 GLU A N 1
ATOM 3204 C CA . GLU A 1 392 ? 6.224 14.116 -29.547 1.00 93.62 392 GLU A CA 1
ATOM 3205 C C . GLU A 1 392 ? 5.737 14.456 -28.137 1.00 93.62 392 GLU A C 1
ATOM 3207 O O . GLU A 1 392 ? 5.204 15.536 -27.906 1.00 93.62 392 GLU A O 1
ATOM 3212 N N . TRP A 1 393 ? 5.927 13.540 -27.185 1.00 94.31 393 TRP A N 1
ATOM 3213 C CA . TRP A 1 393 ? 5.551 13.766 -25.791 1.00 94.31 393 TRP A CA 1
ATOM 3214 C C . TRP A 1 393 ? 6.522 14.723 -25.091 1.00 94.31 393 TRP A C 1
ATOM 3216 O O . TRP A 1 393 ? 6.095 15.575 -24.314 1.00 94.31 393 TRP A O 1
ATOM 3226 N N . PHE A 1 394 ? 7.822 14.586 -25.360 1.00 94.31 394 PHE A N 1
ATOM 3227 C CA . PHE A 1 394 ? 8.866 15.399 -24.743 1.00 94.31 394 PHE A CA 1
ATOM 3228 C C . PHE A 1 394 ? 8.834 16.846 -25.245 1.00 94.31 394 PHE A C 1
ATOM 3230 O O . PHE A 1 394 ? 8.927 17.779 -24.449 1.00 94.31 394 PHE A O 1
ATOM 3237 N N . ASN A 1 395 ? 8.644 17.052 -26.550 1.00 94.19 395 ASN A N 1
ATOM 3238 C CA . ASN A 1 395 ? 8.666 18.384 -27.157 1.00 94.19 395 ASN A CA 1
ATOM 3239 C C . ASN A 1 395 ? 7.500 19.267 -26.681 1.00 94.19 395 ASN A C 1
ATOM 3241 O O . ASN A 1 395 ? 7.665 20.478 -26.594 1.00 94.19 395 ASN A O 1
ATOM 3245 N N . GLN A 1 396 ? 6.376 18.668 -26.266 1.00 93.69 396 GLN A N 1
ATOM 3246 C CA . GLN A 1 396 ? 5.228 19.372 -25.673 1.00 93.69 396 GLN A CA 1
ATOM 3247 C C . GLN A 1 396 ? 5.495 19.952 -24.273 1.00 93.69 396 GLN A C 1
ATOM 3249 O O . GLN A 1 396 ? 4.669 20.710 -23.763 1.00 93.69 396 GLN A O 1
ATOM 3254 N N . LYS A 1 397 ? 6.597 19.574 -23.616 1.00 91.31 397 LYS A N 1
ATOM 3255 C CA . LYS A 1 397 ? 6.946 20.051 -22.271 1.00 91.31 397 LYS A CA 1
ATOM 3256 C C . LYS A 1 397 ? 7.597 21.427 -22.310 1.00 91.31 397 LYS A C 1
ATOM 3258 O O . LYS A 1 397 ? 8.267 21.784 -23.279 1.00 91.31 397 LYS A O 1
ATOM 3263 N N . ASN A 1 398 ? 7.429 22.195 -21.235 1.00 90.19 398 ASN A N 1
ATOM 3264 C CA . ASN A 1 398 ? 8.153 23.458 -21.097 1.00 90.19 398 ASN A CA 1
ATOM 3265 C C . ASN A 1 398 ? 9.644 23.209 -20.787 1.00 90.19 398 ASN A C 1
ATOM 3267 O O . ASN A 1 398 ? 10.044 22.100 -20.432 1.00 90.19 398 ASN A O 1
ATOM 3271 N N . HIS A 1 399 ? 10.477 24.242 -20.925 1.00 86.75 399 HIS A N 1
ATOM 3272 C CA . HIS A 1 399 ? 11.931 24.125 -20.774 1.00 86.75 399 HIS A CA 1
ATOM 3273 C C . HIS A 1 399 ? 12.355 23.542 -19.410 1.00 86.75 399 HIS A C 1
ATOM 3275 O O . HIS A 1 399 ? 13.147 22.603 -19.347 1.00 86.75 399 HIS A O 1
ATOM 3281 N N . SER A 1 400 ? 11.777 24.037 -18.313 1.00 86.81 400 SER A N 1
ATOM 3282 C CA . SER A 1 400 ? 12.091 23.555 -16.962 1.00 86.81 400 SER A CA 1
ATOM 3283 C C . SER A 1 400 ? 11.673 22.096 -16.751 1.00 86.81 400 SER A C 1
ATOM 3285 O O . SER A 1 400 ? 12.405 21.318 -16.146 1.00 86.81 400 SER A O 1
ATOM 3287 N N . GLU A 1 401 ? 10.520 21.686 -17.281 1.00 87.50 401 GLU A N 1
ATOM 3288 C CA . GLU A 1 401 ? 10.069 20.292 -17.241 1.00 87.50 401 GLU A CA 1
ATOM 3289 C C . GLU A 1 401 ? 10.998 19.371 -18.035 1.00 87.50 401 GLU A C 1
ATOM 3291 O O . GLU A 1 401 ? 11.325 18.285 -17.557 1.00 87.50 401 GLU A O 1
ATOM 3296 N N . LYS A 1 402 ? 11.454 19.805 -19.218 1.00 89.56 402 LYS A N 1
ATOM 3297 C CA . LYS A 1 402 ? 12.397 19.049 -20.055 1.00 89.56 402 LYS A CA 1
ATOM 3298 C C . LYS A 1 402 ? 13.685 18.724 -19.289 1.00 89.56 402 LYS A C 1
ATOM 3300 O O . LYS A 1 402 ? 14.096 17.565 -19.288 1.00 89.56 402 LYS A O 1
ATOM 3305 N N . GLN A 1 403 ? 14.251 19.706 -18.580 1.00 86.06 403 GLN A N 1
ATOM 3306 C CA . GLN A 1 403 ? 15.461 19.537 -17.759 1.00 86.06 403 GLN A CA 1
ATOM 3307 C C . GLN A 1 403 ? 15.255 18.620 -16.542 1.00 86.06 403 GLN A C 1
ATOM 3309 O O . GLN A 1 403 ? 16.169 17.909 -16.138 1.00 86.06 403 GLN A O 1
ATOM 3314 N N . ILE A 1 404 ? 14.059 18.615 -15.943 1.00 86.69 404 ILE A N 1
ATOM 3315 C CA . ILE A 1 404 ? 13.756 17.764 -14.778 1.00 86.69 404 ILE A CA 1
ATOM 3316 C C . ILE A 1 404 ? 13.516 16.305 -15.191 1.00 86.69 404 ILE A C 1
ATOM 3318 O O . ILE A 1 404 ? 13.830 15.372 -14.444 1.00 86.69 404 ILE A O 1
ATOM 3322 N N . VAL A 1 405 ? 12.879 16.091 -16.342 1.00 87.62 405 VAL A N 1
ATOM 3323 C CA . VAL A 1 405 ? 12.379 14.774 -16.752 1.00 87.62 405 VAL A CA 1
ATOM 3324 C C . VAL A 1 405 ? 13.476 13.908 -17.369 1.00 87.62 405 VAL A C 1
ATOM 3326 O O . VAL A 1 405 ? 13.555 12.715 -17.052 1.00 87.62 405 VAL A O 1
ATOM 3329 N N . ALA A 1 406 ? 14.319 14.470 -18.233 1.00 89.88 406 ALA A N 1
ATOM 3330 C CA . ALA A 1 406 ? 15.278 13.704 -19.020 1.00 89.88 406 ALA A CA 1
ATOM 3331 C C . ALA A 1 406 ? 16.723 14.132 -18.769 1.00 89.88 406 ALA A C 1
ATOM 3333 O O . ALA A 1 406 ? 17.011 15.309 -18.576 1.00 89.88 406 ALA A O 1
ATOM 3334 N N . ASP A 1 407 ? 17.629 13.163 -18.850 1.00 90.81 407 ASP A N 1
ATOM 3335 C CA . ASP A 1 407 ? 19.051 13.431 -19.017 1.00 90.81 407 ASP A CA 1
ATOM 3336 C C . ASP A 1 407 ? 19.307 13.815 -20.482 1.00 90.81 407 ASP A C 1
ATOM 3338 O O . ASP A 1 407 ? 19.166 12.995 -21.394 1.00 90.81 407 ASP A O 1
ATOM 3342 N N . LEU A 1 408 ? 19.655 15.086 -20.694 1.00 88.88 408 LEU A N 1
ATOM 3343 C CA . LEU A 1 408 ? 19.930 15.677 -22.006 1.00 88.88 408 LEU A CA 1
ATOM 3344 C C . LEU A 1 408 ? 21.387 15.492 -22.451 1.00 88.88 408 LEU A C 1
ATOM 3346 O O . LEU A 1 408 ? 21.820 16.169 -23.380 1.00 88.88 408 LEU A O 1
ATOM 3350 N N . SER A 1 409 ? 22.154 14.618 -21.800 1.00 88.38 409 SER A N 1
ATOM 3351 C CA . SER A 1 409 ? 23.547 14.328 -22.151 1.00 88.38 409 SER A CA 1
ATOM 3352 C C . SER A 1 409 ? 23.780 12.895 -22.643 1.00 88.38 409 SER A C 1
ATOM 3354 O O . SER A 1 409 ? 24.807 12.625 -23.276 1.00 88.38 409 SER A O 1
ATOM 3356 N N . GLU A 1 410 ? 22.824 11.987 -22.410 1.00 91.19 410 GLU A N 1
ATOM 3357 C CA . GLU A 1 410 ? 22.963 10.559 -22.707 1.00 91.19 410 GLU A CA 1
ATOM 3358 C C . GLU A 1 410 ? 21.809 9.975 -23.543 1.00 91.19 410 GLU A C 1
ATOM 3360 O O . GLU A 1 410 ? 20.633 10.298 -23.355 1.00 91.19 410 GLU A O 1
ATOM 3365 N N . VAL A 1 411 ? 22.152 9.048 -24.446 1.00 93.81 411 VAL A N 1
ATOM 3366 C CA . VAL A 1 411 ? 21.219 8.126 -25.121 1.00 93.81 411 VAL A CA 1
ATOM 3367 C C . VAL A 1 411 ? 21.517 6.673 -24.748 1.00 93.81 411 VAL A C 1
ATOM 3369 O O . VAL A 1 411 ? 22.674 6.295 -24.547 1.00 93.81 411 VAL A O 1
ATOM 3372 N N . ALA A 1 412 ? 20.485 5.828 -24.685 1.00 94.50 412 ALA A N 1
ATOM 3373 C CA . ALA A 1 412 ? 20.598 4.444 -24.228 1.00 94.50 412 ALA A CA 1
ATOM 3374 C C . ALA A 1 412 ? 20.202 3.362 -25.235 1.00 94.50 412 ALA A C 1
ATOM 3376 O O . ALA A 1 412 ? 20.680 2.223 -25.133 1.00 94.50 412 ALA A O 1
ATOM 3377 N N . PHE A 1 413 ? 19.325 3.660 -26.183 1.00 94.69 413 PHE A N 1
ATOM 3378 C CA . PHE A 1 413 ? 18.689 2.681 -27.048 1.00 94.69 413 PHE A CA 1
ATOM 3379 C C . PHE A 1 413 ? 19.190 2.777 -28.480 1.00 94.69 413 PHE A C 1
ATOM 3381 O O . PHE A 1 413 ? 19.318 3.848 -29.066 1.00 94.69 413 PHE A O 1
ATOM 3388 N N . VAL A 1 414 ? 19.436 1.609 -29.074 1.00 91.88 414 VAL A N 1
ATOM 3389 C CA . VAL A 1 414 ? 19.660 1.524 -30.517 1.00 91.88 414 VAL A CA 1
ATOM 3390 C C . VAL A 1 414 ? 18.345 1.925 -31.203 1.00 91.88 414 VAL A C 1
ATOM 3392 O O . VAL A 1 414 ? 17.290 1.407 -30.807 1.00 91.88 414 VAL A O 1
ATOM 3395 N N . PRO A 1 415 ? 18.370 2.838 -32.192 1.00 89.44 415 PRO A N 1
ATOM 3396 C CA . PRO A 1 415 ? 17.176 3.251 -32.915 1.00 89.44 415 PRO A CA 1
ATOM 3397 C C . PRO A 1 415 ? 16.430 2.048 -33.486 1.00 89.44 415 PRO A C 1
ATOM 3399 O O . PRO A 1 415 ? 17.038 1.110 -33.994 1.00 89.44 415 PRO A O 1
ATOM 3402 N N . ILE A 1 416 ? 15.098 2.072 -33.429 1.00 85.88 416 ILE A N 1
ATOM 3403 C CA . ILE A 1 416 ? 14.283 0.901 -33.786 1.00 85.88 416 ILE A CA 1
ATOM 3404 C C . ILE A 1 416 ? 14.516 0.396 -35.215 1.00 85.88 416 ILE A C 1
ATOM 3406 O O . ILE A 1 416 ? 14.502 -0.808 -35.440 1.00 85.88 416 ILE A O 1
ATOM 3410 N N . ARG A 1 417 ? 14.807 1.308 -36.148 1.00 85.62 417 ARG A N 1
ATOM 3411 C CA . ARG A 1 417 ? 15.159 1.019 -37.548 1.00 85.62 417 ARG A CA 1
ATOM 3412 C C . ARG A 1 417 ? 16.441 0.188 -37.706 1.00 85.62 417 ARG A C 1
ATOM 3414 O O . ARG A 1 417 ? 16.587 -0.512 -38.698 1.00 85.62 417 ARG A O 1
ATOM 3421 N N . ASP A 1 418 ? 17.343 0.278 -36.731 1.00 86.50 418 ASP A N 1
ATOM 3422 C CA . ASP A 1 418 ? 18.650 -0.380 -36.737 1.00 86.50 418 ASP A CA 1
ATOM 3423 C C . ASP A 1 418 ? 18.608 -1.691 -35.924 1.00 86.50 418 ASP A C 1
ATOM 3425 O O . ASP A 1 418 ? 19.568 -2.463 -35.902 1.00 86.50 418 ASP A O 1
ATOM 3429 N N . LEU A 1 419 ? 17.493 -1.973 -35.236 1.00 85.19 419 LEU A N 1
ATOM 3430 C CA . LEU A 1 419 ? 17.332 -3.183 -34.440 1.00 85.19 419 LEU A CA 1
ATOM 3431 C C . LEU A 1 419 ? 17.061 -4.402 -35.334 1.00 85.19 419 LEU A C 1
ATOM 3433 O O . LEU A 1 419 ? 16.258 -4.329 -36.264 1.00 85.19 419 LEU A O 1
ATOM 3437 N N . PRO A 1 420 ? 17.679 -5.561 -35.039 1.00 81.56 420 PRO A N 1
ATOM 3438 C CA . PRO A 1 420 ? 17.389 -6.780 -35.777 1.00 81.56 420 PRO A CA 1
ATOM 3439 C C . PRO A 1 420 ? 15.948 -7.243 -35.503 1.00 81.56 420 PRO A C 1
ATOM 3441 O O . PRO A 1 420 ? 15.428 -7.025 -34.403 1.00 81.56 420 PRO A O 1
ATOM 3444 N N . PRO A 1 421 ? 15.310 -7.950 -36.454 1.00 74.56 421 PRO A N 1
ATOM 3445 C CA . PRO A 1 421 ? 13.995 -8.528 -36.224 1.00 74.56 421 PRO A CA 1
ATOM 3446 C C . PRO A 1 421 ? 14.052 -9.595 -35.120 1.00 74.56 421 PRO A C 1
ATOM 3448 O O . PRO A 1 421 ? 14.955 -10.441 -35.078 1.00 74.56 421 PRO A O 1
ATOM 3451 N N . GLY A 1 422 ? 13.050 -9.578 -34.240 1.00 70.56 422 GLY A N 1
ATOM 3452 C CA . GLY A 1 422 ? 12.904 -10.542 -33.150 1.00 70.56 422 GLY A CA 1
ATOM 3453 C C . GLY A 1 422 ? 13.777 -10.257 -31.912 1.00 70.56 422 GLY A C 1
ATOM 3454 O O . GLY A 1 422 ? 14.182 -9.121 -31.667 1.00 70.56 422 GLY A O 1
ATOM 3455 N N . PRO A 1 423 ? 14.059 -11.278 -31.078 1.00 74.19 423 PRO A N 1
ATOM 3456 C CA . PRO A 1 423 ? 14.718 -11.104 -29.778 1.00 74.19 423 PRO A CA 1
ATOM 3457 C C . PRO A 1 423 ? 16.247 -10.990 -29.853 1.00 74.19 423 PRO A C 1
ATOM 3459 O O . PRO A 1 423 ? 16.924 -11.032 -28.825 1.00 74.19 423 PRO A O 1
ATOM 3462 N N . LYS A 1 424 ? 16.818 -10.876 -31.056 1.00 79.81 424 LYS A N 1
ATOM 3463 C CA . LYS A 1 424 ? 18.270 -10.808 -31.234 1.00 79.81 424 LYS A CA 1
ATOM 3464 C C . LYS A 1 424 ? 18.806 -9.495 -30.664 1.00 79.81 424 LYS A C 1
ATOM 3466 O O . LYS A 1 424 ? 18.204 -8.438 -30.836 1.00 79.81 424 LYS A O 1
ATOM 3471 N N . GLN A 1 425 ? 19.946 -9.570 -29.985 1.00 79.06 425 GLN A N 1
ATOM 3472 C CA . GLN A 1 425 ? 20.642 -8.377 -29.511 1.00 79.06 425 GLN A CA 1
ATOM 3473 C C . GLN A 1 425 ? 21.383 -7.719 -30.668 1.00 79.06 425 GLN A C 1
ATOM 3475 O O . GLN A 1 425 ? 22.000 -8.404 -31.486 1.00 79.06 425 GLN A O 1
ATOM 3480 N N . HIS A 1 426 ? 21.333 -6.391 -30.722 1.00 86.44 426 HIS A N 1
ATOM 3481 C CA . HIS A 1 426 ? 22.184 -5.638 -31.632 1.00 86.44 426 HIS A CA 1
ATOM 3482 C C . HIS A 1 426 ? 23.615 -5.585 -31.058 1.00 86.44 426 HIS A C 1
ATOM 3484 O O . HIS A 1 426 ? 23.755 -5.353 -29.855 1.00 86.44 426 HIS A O 1
ATOM 3490 N N . PRO A 1 427 ? 24.682 -5.765 -31.863 1.00 87.38 427 PRO A N 1
ATOM 3491 C CA . PRO A 1 427 ? 26.063 -5.743 -31.367 1.00 87.38 427 PRO A CA 1
ATOM 3492 C C . PRO A 1 427 ? 26.400 -4.487 -30.556 1.00 87.38 427 PRO A C 1
ATOM 3494 O O . PRO A 1 427 ? 27.082 -4.564 -29.536 1.00 87.38 427 PRO A O 1
ATOM 3497 N N . ASP A 1 428 ? 25.847 -3.341 -30.959 1.00 90.31 428 ASP A N 1
ATOM 3498 C CA . ASP A 1 428 ? 26.097 -2.076 -30.267 1.00 90.31 428 ASP A CA 1
ATOM 3499 C C . ASP A 1 428 ? 25.487 -1.984 -28.865 1.00 90.31 428 ASP A C 1
ATOM 3501 O O . ASP A 1 428 ? 25.897 -1.131 -28.081 1.00 90.31 428 ASP A O 1
ATOM 3505 N N . GLU A 1 429 ? 24.545 -2.861 -28.500 1.00 87.38 429 GLU A N 1
ATOM 3506 C CA . GLU A 1 429 ? 24.032 -2.918 -27.124 1.00 87.38 429 GLU A CA 1
ATOM 3507 C C . GLU A 1 429 ? 25.144 -3.256 -26.120 1.00 87.38 429 G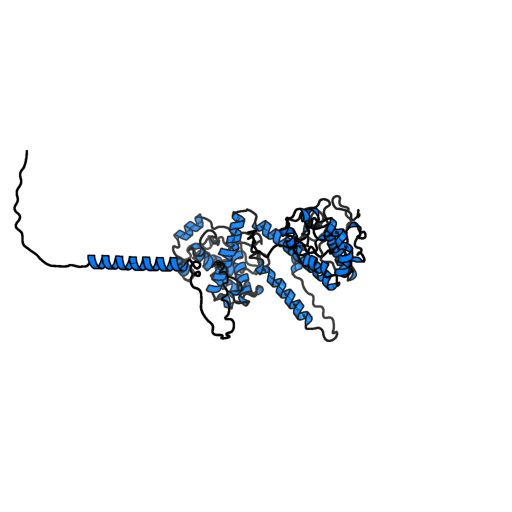LU A C 1
ATOM 3509 O O . GLU A 1 429 ? 25.018 -2.917 -24.948 1.00 87.38 429 GLU A O 1
ATOM 3514 N N . GLN A 1 430 ? 26.244 -3.867 -26.572 1.00 86.19 430 GLN A N 1
ATOM 3515 C CA . GLN A 1 430 ? 27.408 -4.207 -25.749 1.00 86.19 430 GLN A CA 1
ATOM 3516 C C . GLN A 1 430 ? 28.472 -3.098 -25.699 1.00 86.19 430 GLN A C 1
ATOM 3518 O O . GLN A 1 430 ? 29.450 -3.224 -24.963 1.00 86.19 430 GLN A O 1
ATOM 3523 N N . LEU A 1 431 ? 28.314 -2.007 -26.461 1.00 89.88 431 LEU A N 1
ATOM 3524 C CA . LEU A 1 431 ? 29.246 -0.881 -26.393 1.00 89.88 431 LEU A CA 1
ATOM 3525 C C . LEU A 1 431 ? 29.215 -0.239 -25.004 1.00 89.88 431 LEU A C 1
ATOM 3527 O O . LEU A 1 431 ? 28.162 -0.142 -24.367 1.00 89.88 431 LEU A O 1
ATOM 3531 N N . GLY A 1 432 ? 30.373 0.254 -24.563 1.00 89.44 432 GLY A N 1
ATOM 3532 C CA . GLY A 1 432 ? 30.455 1.110 -23.382 1.00 89.44 432 GLY A CA 1
ATOM 3533 C C . GLY A 1 432 ? 29.701 2.424 -23.598 1.00 89.44 432 GLY A C 1
ATOM 3534 O O . GLY A 1 432 ? 29.630 2.918 -24.724 1.00 89.44 432 GLY A O 1
ATOM 3535 N N . ASP A 1 433 ? 29.171 3.001 -22.518 1.00 90.00 433 ASP A N 1
ATOM 3536 C CA . ASP A 1 433 ? 28.244 4.144 -22.563 1.00 90.00 433 ASP A CA 1
ATOM 3537 C C . ASP A 1 433 ? 28.802 5.331 -23.372 1.00 90.00 433 ASP A C 1
ATOM 3539 O O . ASP A 1 433 ? 28.125 5.849 -24.254 1.00 90.00 433 ASP A O 1
ATOM 3543 N N . ARG A 1 434 ? 30.087 5.678 -23.198 1.00 90.31 434 ARG A N 1
ATOM 3544 C CA . ARG A 1 434 ? 30.749 6.751 -23.968 1.00 90.31 434 ARG A CA 1
ATOM 3545 C C . ARG A 1 434 ? 30.770 6.490 -25.479 1.00 90.31 434 ARG A C 1
ATOM 3547 O O . ARG A 1 434 ? 30.493 7.395 -26.262 1.00 90.31 434 ARG A O 1
ATOM 3554 N N . ALA A 1 435 ? 31.125 5.271 -25.885 1.00 92.19 435 ALA A N 1
ATOM 3555 C CA . ALA A 1 435 ? 31.202 4.897 -27.298 1.00 92.19 435 ALA A CA 1
ATOM 3556 C C . ALA A 1 435 ? 29.803 4.811 -27.923 1.00 92.19 435 ALA A C 1
ATOM 3558 O O . ALA A 1 435 ? 29.603 5.218 -29.066 1.00 92.19 435 ALA A O 1
ATOM 3559 N N . PHE A 1 436 ? 28.832 4.320 -27.150 1.00 94.19 436 PHE A N 1
ATOM 3560 C CA . PHE A 1 436 ? 27.433 4.284 -27.545 1.00 94.19 436 PHE A CA 1
ATOM 3561 C C . PHE A 1 436 ? 26.885 5.696 -27.778 1.00 94.19 436 PHE A C 1
ATOM 3563 O O . PHE A 1 436 ? 26.348 5.980 -28.849 1.00 94.19 436 PHE A O 1
ATOM 3570 N N . ASN A 1 437 ? 27.098 6.596 -26.812 1.00 92.88 437 ASN A N 1
ATOM 3571 C CA . ASN A 1 437 ? 26.640 7.977 -26.890 1.00 92.88 437 ASN A CA 1
ATOM 3572 C C . ASN A 1 437 ? 27.246 8.680 -28.110 1.00 92.88 437 ASN A C 1
ATOM 3574 O O . ASN A 1 437 ? 26.520 9.219 -28.934 1.00 92.88 437 ASN A O 1
ATOM 3578 N N . GLN A 1 438 ? 28.562 8.567 -28.319 1.00 93.31 438 GLN A N 1
ATOM 3579 C CA . GLN A 1 438 ? 29.234 9.161 -29.480 1.00 93.31 438 GLN A CA 1
ATOM 3580 C C . GLN A 1 438 ? 28.645 8.701 -30.825 1.00 93.31 438 GLN A C 1
ATOM 3582 O O . GLN A 1 438 ? 28.591 9.484 -31.773 1.00 93.31 438 GLN A O 1
ATOM 3587 N N . LYS A 1 439 ? 28.200 7.443 -30.915 1.00 94.50 439 LYS A N 1
ATOM 3588 C CA . LYS A 1 439 ? 27.631 6.873 -32.140 1.00 94.50 439 LYS A CA 1
ATOM 3589 C C . LYS A 1 439 ? 26.204 7.353 -32.406 1.00 94.50 439 LYS A C 1
ATOM 3591 O O . LYS A 1 439 ? 25.879 7.678 -33.545 1.00 94.50 439 LYS A O 1
ATOM 3596 N N . TYR A 1 440 ? 25.358 7.378 -31.378 1.00 93.69 440 TYR A N 1
ATOM 3597 C CA . TYR A 1 440 ? 23.914 7.551 -31.553 1.00 93.69 440 TYR A CA 1
ATOM 3598 C C . TYR A 1 440 ? 23.400 8.954 -31.220 1.00 93.69 440 TYR A C 1
ATOM 3600 O O . TYR A 1 440 ? 22.427 9.386 -31.843 1.00 93.69 440 TYR A O 1
ATOM 3608 N N . TRP A 1 441 ? 24.080 9.694 -30.339 1.00 92.50 441 TRP A N 1
ATOM 3609 C CA . TRP A 1 441 ? 23.640 10.986 -29.796 1.00 92.50 441 TRP A CA 1
ATOM 3610 C C . TRP A 1 441 ? 23.146 11.961 -30.869 1.00 92.50 441 TRP A C 1
ATOM 3612 O O . TRP A 1 441 ? 21.966 12.302 -30.910 1.00 92.50 441 TRP A O 1
ATOM 3622 N N . HIS A 1 442 ? 24.019 12.343 -31.806 1.00 89.56 442 HIS A N 1
ATOM 3623 C CA . HIS A 1 442 ? 23.695 13.329 -32.843 1.00 89.56 442 HIS A CA 1
ATOM 3624 C C . HIS A 1 442 ? 22.560 12.901 -33.775 1.00 89.56 442 HIS A C 1
ATOM 3626 O O . HIS A 1 442 ? 21.915 13.756 -34.377 1.00 89.56 442 HIS A O 1
ATOM 3632 N N . SER A 1 443 ? 22.346 11.596 -33.958 1.00 90.25 443 SER A N 1
ATOM 3633 C CA . SER A 1 443 ? 21.262 11.099 -34.807 1.00 90.25 443 SER A CA 1
ATOM 3634 C C . SER A 1 443 ? 19.922 11.132 -34.081 1.00 90.25 443 SER A C 1
ATOM 3636 O O . SER A 1 443 ? 18.926 11.520 -34.680 1.00 90.25 443 SER A O 1
ATOM 3638 N N . THR A 1 444 ? 19.923 10.779 -32.795 1.00 89.25 444 THR A N 1
ATOM 3639 C CA . THR A 1 444 ? 18.726 10.680 -31.960 1.00 89.25 444 THR A CA 1
ATOM 3640 C C . THR A 1 444 ? 18.226 12.055 -31.539 1.00 89.25 444 THR A C 1
ATOM 3642 O O . THR A 1 444 ? 17.031 12.318 -31.597 1.00 89.25 444 THR A O 1
ATOM 3645 N N . ILE A 1 445 ? 19.135 12.969 -31.189 1.00 90.44 445 ILE A N 1
ATOM 3646 C CA . ILE A 1 445 ? 18.776 14.280 -30.639 1.00 90.44 445 ILE A CA 1
ATOM 3647 C C . ILE A 1 445 ? 18.045 15.188 -31.635 1.00 90.44 445 ILE A C 1
ATOM 3649 O O . ILE A 1 445 ? 17.337 16.095 -31.225 1.00 90.44 445 ILE A O 1
ATOM 3653 N N . LYS A 1 446 ? 18.168 14.925 -32.944 1.00 90.75 446 LYS A N 1
ATOM 3654 C CA . LYS A 1 446 ? 17.503 15.699 -34.009 1.00 90.75 446 LYS A CA 1
ATOM 3655 C C . LYS A 1 446 ? 15.981 15.683 -33.916 1.00 90.75 446 LYS A C 1
ATOM 3657 O O . LYS A 1 446 ? 15.341 16.587 -34.436 1.00 90.75 446 LYS A O 1
ATOM 3662 N N . GLU A 1 447 ? 15.417 14.645 -33.306 1.00 89.25 447 GLU A N 1
ATOM 3663 C CA . GLU A 1 447 ? 13.971 14.511 -33.117 1.00 89.25 447 GLU A CA 1
ATOM 3664 C C . GLU A 1 447 ? 13.475 15.320 -31.900 1.00 89.25 447 GLU A C 1
ATOM 3666 O O . GLU A 1 447 ? 12.274 15.556 -31.757 1.00 89.25 447 GLU A O 1
ATOM 3671 N N . TYR A 1 448 ? 14.385 15.787 -31.039 1.00 91.56 448 TYR A N 1
ATOM 3672 C CA . TYR A 1 448 ? 14.072 16.488 -29.797 1.00 91.56 448 TYR A CA 1
ATOM 3673 C C . TYR A 1 448 ? 14.329 17.994 -29.934 1.00 91.56 448 TYR A C 1
ATOM 3675 O O . TYR A 1 448 ? 15.414 18.438 -30.307 1.00 91.56 448 TYR A O 1
ATOM 3683 N N . GLU A 1 449 ? 13.328 18.797 -29.584 1.00 88.06 449 GLU A N 1
ATOM 3684 C CA . GLU A 1 449 ? 13.406 20.259 -29.568 1.00 88.06 449 GLU A CA 1
ATOM 3685 C C . GLU A 1 449 ? 14.075 20.727 -28.272 1.00 88.06 449 GLU A C 1
ATOM 3687 O O . GLU A 1 449 ? 13.409 21.050 -27.278 1.00 88.06 449 GLU A O 1
ATOM 3692 N N . ILE A 1 450 ? 15.408 20.710 -28.283 1.00 82.56 450 ILE A N 1
ATOM 3693 C CA . ILE A 1 450 ? 16.257 21.182 -27.189 1.00 82.56 450 ILE A CA 1
ATOM 3694 C C . ILE A 1 450 ? 16.778 22.565 -27.560 1.00 82.56 450 ILE A C 1
ATOM 3696 O O . ILE A 1 450 ? 17.471 22.732 -28.565 1.00 82.56 450 ILE A O 1
ATOM 3700 N N . GLU A 1 451 ? 16.423 23.566 -26.761 1.00 74.38 451 GLU A N 1
ATOM 3701 C CA . GLU A 1 451 ? 16.980 24.906 -26.918 1.00 74.38 451 GLU A CA 1
ATOM 3702 C C . GLU A 1 451 ? 18.465 24.894 -26.521 1.00 74.38 451 GLU A C 1
ATOM 3704 O O . GLU A 1 451 ? 18.820 24.254 -25.528 1.00 74.38 451 GLU A O 1
ATOM 3709 N N . PRO A 1 452 ? 19.350 25.573 -27.269 1.00 58.81 452 PRO A N 1
ATOM 3710 C CA . PRO A 1 452 ? 20.738 25.725 -26.857 1.00 58.81 452 PRO A CA 1
ATOM 3711 C C . PRO A 1 452 ? 20.803 26.544 -25.562 1.00 58.81 452 PRO A C 1
ATOM 3713 O O . PRO A 1 452 ? 20.224 27.629 -25.499 1.00 58.81 452 PRO A O 1
ATOM 3716 N N . ASP A 1 453 ? 21.509 26.031 -24.549 1.00 53.91 453 ASP A N 1
ATOM 3717 C CA . ASP A 1 453 ? 21.716 26.713 -23.266 1.00 53.91 453 ASP A CA 1
ATOM 3718 C C . ASP A 1 453 ? 22.188 28.160 -23.491 1.00 53.91 453 ASP A C 1
ATOM 3720 O O . ASP A 1 453 ? 23.279 28.409 -24.013 1.00 53.91 453 ASP A O 1
ATOM 3724 N N . SER A 1 454 ? 21.375 29.138 -23.083 1.00 38.78 454 SER A N 1
ATOM 3725 C CA . SER A 1 454 ? 21.845 30.514 -22.932 1.00 38.78 454 SER A CA 1
ATOM 3726 C C . SER A 1 454 ? 22.779 30.573 -21.714 1.00 38.78 454 SER A C 1
ATOM 3728 O O . SER A 1 454 ? 22.349 30.176 -20.630 1.00 38.78 454 SER A O 1
ATOM 3730 N N . PRO A 1 455 ? 24.014 31.092 -21.827 1.00 39.12 455 PRO A N 1
ATOM 3731 C CA . PRO A 1 455 ? 25.028 31.001 -20.775 1.00 39.12 455 PRO A CA 1
ATOM 3732 C C . PRO A 1 455 ? 24.862 32.045 -19.658 1.00 39.12 455 PRO A C 1
ATOM 3734 O O . PRO A 1 455 ? 25.854 32.481 -19.082 1.00 39.12 455 PRO A O 1
ATOM 3737 N N . ASP A 1 456 ? 23.641 32.482 -19.353 1.00 41.09 456 ASP A N 1
ATOM 3738 C CA . ASP A 1 456 ? 23.429 33.461 -18.290 1.00 41.09 456 ASP A CA 1
ATOM 3739 C C . ASP A 1 456 ? 22.042 33.315 -17.664 1.00 41.09 456 ASP A C 1
ATOM 3741 O O . ASP A 1 456 ? 21.045 33.817 -18.186 1.00 41.09 456 ASP A O 1
ATOM 3745 N N . ARG A 1 457 ? 21.969 32.593 -16.541 1.00 40.50 457 ARG A N 1
ATOM 3746 C CA . ARG A 1 457 ? 20.916 32.779 -15.537 1.00 40.50 457 ARG A CA 1
ATOM 3747 C C . ARG A 1 457 ? 21.367 32.216 -14.197 1.00 40.50 457 ARG A C 1
ATOM 3749 O O . ARG A 1 457 ? 21.474 31.013 -14.002 1.00 40.50 457 ARG A O 1
ATOM 3756 N N . SER A 1 458 ? 21.632 33.153 -13.294 1.00 37.78 458 SER A N 1
ATOM 3757 C CA . SER A 1 458 ? 21.881 32.961 -11.872 1.00 37.78 458 SER A CA 1
ATOM 3758 C C . SER A 1 458 ? 20.883 31.998 -11.232 1.00 37.78 458 SER A C 1
ATOM 3760 O O . SER A 1 458 ? 19.671 32.175 -11.390 1.00 37.78 458 SER A O 1
ATOM 3762 N N . ASP A 1 459 ? 21.406 31.061 -10.444 1.00 41.72 459 ASP A N 1
ATOM 3763 C CA . ASP A 1 459 ? 20.658 30.193 -9.539 1.00 41.72 459 ASP A CA 1
ATOM 3764 C C . ASP A 1 459 ? 19.677 31.003 -8.678 1.00 41.72 459 ASP A C 1
ATOM 3766 O O . ASP A 1 459 ? 20.038 31.617 -7.673 1.00 41.72 459 ASP A O 1
ATOM 3770 N N . SER A 1 460 ? 18.404 30.986 -9.064 1.00 35.66 460 SER A N 1
ATOM 3771 C CA . SER A 1 460 ? 17.296 31.383 -8.206 1.00 35.66 460 SER A CA 1
ATOM 3772 C C . SER A 1 460 ? 16.360 30.192 -8.088 1.00 35.66 460 SER A C 1
ATOM 3774 O O . SER A 1 460 ? 15.442 29.989 -8.885 1.00 35.66 460 SER A O 1
ATOM 3776 N N . TYR A 1 461 ? 16.648 29.360 -7.088 1.00 37.88 461 TYR A N 1
ATOM 3777 C CA . TYR A 1 461 ? 15.767 28.294 -6.640 1.00 37.88 461 TYR A CA 1
ATOM 3778 C C . TYR A 1 461 ? 14.466 28.917 -6.128 1.00 37.88 461 TYR A C 1
ATOM 3780 O O . TYR A 1 461 ? 14.375 29.344 -4.978 1.00 37.88 461 TYR A O 1
ATOM 3788 N N . SER A 1 462 ? 13.442 28.959 -6.977 1.00 33.22 462 SER A N 1
ATOM 3789 C CA . SER A 1 462 ? 12.066 29.108 -6.517 1.00 33.22 462 SER A CA 1
ATOM 3790 C C . SER A 1 462 ? 11.475 27.712 -6.352 1.00 33.22 462 SER A C 1
ATOM 3792 O O . SER A 1 462 ? 11.262 26.970 -7.309 1.00 33.22 462 SER A O 1
ATOM 3794 N N . VAL A 1 463 ? 11.257 27.326 -5.094 1.00 33.97 463 VAL A N 1
ATOM 3795 C CA . VAL A 1 463 ? 10.457 26.154 -4.738 1.00 33.97 463 VAL A CA 1
ATOM 3796 C C . VAL A 1 463 ? 9.026 26.453 -5.174 1.00 33.97 463 VAL A C 1
ATOM 3798 O O . VAL A 1 463 ? 8.243 27.050 -4.437 1.00 33.97 463 VAL A O 1
ATOM 3801 N N . ALA A 1 464 ? 8.684 26.065 -6.400 1.00 29.73 464 ALA A N 1
ATOM 3802 C CA . ALA A 1 464 ? 7.298 25.938 -6.799 1.00 29.73 464 ALA A CA 1
ATOM 3803 C C . ALA A 1 464 ? 6.711 24.777 -5.990 1.00 29.73 464 ALA A C 1
ATOM 3805 O O . ALA A 1 464 ? 6.939 23.603 -6.289 1.00 29.73 464 ALA A O 1
ATOM 3806 N N . SER A 1 465 ? 5.997 25.133 -4.922 1.00 33.50 465 SER A N 1
ATOM 3807 C CA . SER A 1 465 ? 5.118 24.241 -4.176 1.00 33.50 465 SER A CA 1
ATOM 3808 C C . SER A 1 465 ? 4.052 23.717 -5.134 1.00 33.50 465 SER A C 1
ATOM 3810 O O . SER A 1 465 ? 2.983 24.303 -5.306 1.00 33.50 465 SER A O 1
ATOM 3812 N N . SER A 1 466 ? 4.368 22.621 -5.819 1.00 30.88 466 SER A N 1
ATOM 3813 C CA . SER A 1 466 ? 3.351 21.781 -6.417 1.00 30.88 466 SER A CA 1
ATOM 3814 C C . SER A 1 466 ? 2.680 21.071 -5.251 1.00 30.88 466 SER A C 1
ATOM 3816 O O . SER A 1 466 ? 3.163 20.054 -4.758 1.00 30.88 466 SER A O 1
ATOM 3818 N N . ILE A 1 467 ? 1.560 21.636 -4.800 1.00 31.55 467 ILE A N 1
ATOM 3819 C CA . ILE A 1 467 ? 0.522 20.913 -4.061 1.00 31.55 467 ILE A CA 1
ATOM 3820 C C . ILE A 1 467 ? -0.102 19.927 -5.061 1.00 31.55 467 ILE A C 1
ATOM 3822 O O . ILE A 1 467 ? -1.240 20.059 -5.498 1.00 31.55 467 ILE A O 1
ATOM 3826 N N . GLY A 1 468 ? 0.706 18.982 -5.526 1.00 27.48 468 GLY A N 1
ATOM 3827 C CA . GLY A 1 468 ? 0.262 17.792 -6.211 1.00 27.48 468 GLY A CA 1
ATOM 3828 C C . GLY A 1 468 ? 0.075 16.767 -5.122 1.00 27.48 468 GLY A C 1
ATOM 3829 O O . GLY A 1 468 ? 1.079 16.250 -4.650 1.00 27.48 468 GLY A O 1
ATOM 3830 N N . ASP A 1 469 ? -1.187 16.579 -4.722 1.00 31.97 469 ASP A N 1
ATOM 3831 C CA . ASP A 1 469 ? -1.726 15.533 -3.846 1.00 31.97 469 ASP A CA 1
ATOM 3832 C C . ASP A 1 469 ? -0.716 14.403 -3.610 1.00 31.97 469 ASP A C 1
ATOM 3834 O O . ASP A 1 469 ? -0.674 13.379 -4.303 1.00 31.97 469 ASP A O 1
ATOM 3838 N N . GLU A 1 470 ? 0.181 14.653 -2.657 1.00 30.64 470 GLU A N 1
ATOM 3839 C CA . GLU A 1 470 ? 1.068 13.647 -2.128 1.00 30.64 470 GLU A CA 1
ATOM 3840 C C . GLU A 1 470 ? 0.124 12.805 -1.291 1.00 30.64 470 GLU A C 1
ATOM 3842 O O . GLU A 1 470 ? -0.176 13.114 -0.140 1.00 30.64 470 GLU A O 1
ATOM 3847 N N . SER A 1 471 ? -0.449 11.781 -1.921 1.00 34.03 471 SER A N 1
ATOM 3848 C CA . SER A 1 471 ? -1.061 10.685 -1.201 1.00 34.03 471 SER A CA 1
ATOM 3849 C C . SER A 1 471 ? 0.056 10.097 -0.347 1.00 34.03 471 SER A C 1
ATOM 3851 O O . SER A 1 471 ? 0.808 9.235 -0.808 1.00 34.03 471 SER A O 1
ATOM 3853 N N . VAL A 1 472 ? 0.225 10.646 0.857 1.00 29.66 472 VAL A N 1
ATOM 3854 C CA . VAL A 1 472 ? 1.049 10.077 1.907 1.00 29.66 472 VAL A CA 1
ATOM 3855 C C . VAL A 1 472 ? 0.456 8.698 2.102 1.00 29.66 472 VAL A C 1
ATOM 3857 O O . VAL A 1 472 ? -0.669 8.536 2.573 1.00 29.66 472 VAL A O 1
ATOM 3860 N N . ASP A 1 473 ? 1.152 7.708 1.564 1.00 38.22 473 ASP A N 1
ATOM 3861 C CA . ASP A 1 473 ? 0.700 6.338 1.604 1.00 38.22 473 ASP A CA 1
ATOM 3862 C C . ASP A 1 473 ? 0.958 5.861 3.032 1.00 38.22 473 ASP A C 1
ATOM 3864 O O . ASP A 1 473 ? 2.017 5.327 3.348 1.00 38.22 473 ASP A O 1
ATOM 3868 N N . LEU A 1 474 ? 0.003 6.134 3.923 1.00 39.50 474 LEU A N 1
ATOM 3869 C CA . LEU A 1 474 ? 0.042 5.726 5.330 1.00 39.50 474 LEU A CA 1
ATOM 3870 C C . LEU A 1 474 ? 0.100 4.193 5.475 1.00 39.50 474 LEU A C 1
ATOM 3872 O O . LEU A 1 474 ? 0.456 3.689 6.535 1.00 39.50 474 LEU A O 1
ATOM 3876 N N . ASP A 1 475 ? -0.182 3.447 4.398 1.00 39.50 475 ASP A N 1
ATOM 3877 C CA . ASP A 1 475 ? 0.014 1.997 4.322 1.00 39.50 475 ASP A CA 1
ATOM 3878 C C . ASP A 1 475 ? 1.407 1.596 3.785 1.00 39.50 475 ASP A C 1
ATOM 3880 O O . ASP A 1 475 ? 1.789 0.432 3.910 1.00 39.50 475 ASP A O 1
ATOM 3884 N N . ALA A 1 476 ? 2.196 2.502 3.188 1.00 39.84 476 ALA A N 1
ATOM 3885 C CA . ALA A 1 476 ? 3.515 2.154 2.650 1.00 39.84 476 ALA A CA 1
ATOM 3886 C C . ALA A 1 476 ? 4.515 1.806 3.760 1.00 39.84 476 ALA A C 1
ATOM 3888 O O . ALA A 1 476 ? 5.339 0.912 3.564 1.00 39.84 476 ALA A O 1
ATOM 3889 N N . GLU A 1 477 ? 4.396 2.397 4.954 1.00 38.47 477 GLU A N 1
ATOM 3890 C CA . GLU A 1 477 ? 5.184 1.965 6.120 1.00 38.47 477 GLU A CA 1
ATOM 3891 C C . GLU A 1 477 ? 4.924 0.492 6.501 1.00 38.47 477 GLU A C 1
ATOM 3893 O O . GLU A 1 477 ? 5.801 -0.161 7.065 1.00 38.47 477 GLU A O 1
ATOM 3898 N N . HIS A 1 478 ? 3.772 -0.080 6.127 1.00 44.16 478 HIS A N 1
ATOM 3899 C CA . HIS A 1 478 ? 3.435 -1.480 6.409 1.00 44.16 478 HIS A CA 1
ATOM 3900 C C . HIS A 1 478 ? 4.046 -2.480 5.410 1.00 44.16 478 HIS A C 1
ATOM 3902 O O . HIS A 1 478 ? 4.094 -3.676 5.697 1.00 44.16 478 HIS A O 1
ATOM 3908 N N . ASP A 1 479 ? 4.553 -2.020 4.261 1.00 37.12 479 ASP A N 1
ATOM 3909 C CA . ASP A 1 479 ? 5.117 -2.881 3.209 1.00 37.12 479 ASP A CA 1
ATOM 3910 C C . ASP A 1 479 ? 6.617 -2.680 2.950 1.00 37.12 479 ASP A C 1
ATOM 3912 O O . ASP A 1 479 ? 7.245 -3.522 2.297 1.00 37.12 479 ASP A O 1
ATOM 3916 N N . VAL A 1 480 ? 7.212 -1.606 3.478 1.00 36.28 480 VAL A N 1
ATOM 3917 C CA . VAL A 1 480 ? 8.654 -1.327 3.364 1.00 36.28 480 VAL A CA 1
ATOM 3918 C C . VAL A 1 480 ? 9.496 -2.382 4.097 1.00 36.28 480 VAL A C 1
ATOM 3920 O O . VAL A 1 480 ? 10.570 -2.748 3.617 1.00 36.28 480 VAL A O 1
ATOM 3923 N N . ASP A 1 481 ? 8.995 -2.962 5.189 1.00 39.31 481 ASP A N 1
ATOM 3924 C CA . ASP A 1 481 ? 9.809 -3.833 6.050 1.00 39.31 481 ASP A CA 1
ATOM 3925 C C . ASP A 1 481 ? 9.949 -5.290 5.592 1.00 39.31 481 ASP A C 1
ATOM 3927 O O . ASP A 1 481 ? 10.920 -5.947 5.965 1.00 39.31 481 ASP A O 1
ATOM 3931 N N . ASN A 1 482 ? 9.081 -5.793 4.707 1.00 35.22 482 ASN A N 1
ATOM 3932 C CA . ASN A 1 482 ? 9.371 -7.071 4.036 1.00 35.22 482 ASN A CA 1
ATOM 3933 C C . ASN A 1 482 ? 10.571 -6.941 3.083 1.00 35.22 482 ASN A C 1
ATOM 3935 O O . ASN A 1 482 ? 11.294 -7.907 2.855 1.00 35.22 482 ASN A O 1
ATOM 3939 N N . ASN A 1 483 ? 10.821 -5.731 2.577 1.00 36.81 483 ASN A N 1
ATOM 3940 C CA . ASN A 1 483 ? 11.969 -5.424 1.731 1.00 36.81 483 ASN A CA 1
ATOM 3941 C C . ASN A 1 483 ? 13.261 -5.273 2.562 1.00 36.81 483 ASN A C 1
ATOM 3943 O O . ASN A 1 483 ? 14.356 -5.468 2.041 1.00 36.81 483 ASN A O 1
ATOM 3947 N N . LEU A 1 484 ? 13.160 -4.948 3.860 1.00 33.16 484 LEU A N 1
ATOM 3948 C CA . LEU A 1 484 ? 14.314 -4.882 4.762 1.00 33.16 484 LEU A CA 1
ATOM 3949 C C . LEU A 1 484 ? 14.794 -6.286 5.162 1.00 33.16 484 LEU A C 1
ATOM 3951 O O . LEU A 1 484 ? 15.997 -6.539 5.129 1.00 33.16 484 LEU A O 1
ATOM 3955 N N . LEU A 1 485 ? 13.866 -7.219 5.419 1.00 31.20 485 LEU A N 1
ATOM 3956 C CA . LEU A 1 485 ? 14.196 -8.621 5.706 1.00 31.20 485 LEU A CA 1
ATOM 3957 C C . LEU A 1 485 ? 14.876 -9.313 4.507 1.00 31.20 485 LEU A C 1
ATOM 3959 O O . LEU A 1 485 ? 15.873 -10.009 4.683 1.00 31.20 485 LEU A O 1
ATOM 3963 N N . GLU A 1 486 ? 14.405 -9.070 3.276 1.00 37.34 486 GLU A N 1
ATOM 3964 C CA . GLU A 1 486 ? 15.063 -9.576 2.056 1.00 37.34 486 GLU A CA 1
ATOM 3965 C C . GLU A 1 486 ? 16.457 -8.957 1.844 1.00 37.34 486 GLU A C 1
ATOM 3967 O O . GLU A 1 486 ? 17.387 -9.643 1.418 1.00 37.34 486 GLU A O 1
ATOM 3972 N N . LYS A 1 487 ? 16.646 -7.676 2.191 1.00 37.75 487 LYS A N 1
ATOM 3973 C CA . LYS A 1 487 ? 17.954 -7.002 2.110 1.00 37.75 487 LYS A CA 1
ATOM 3974 C C . LYS A 1 487 ? 18.950 -7.493 3.165 1.00 37.75 487 LYS A C 1
ATOM 3976 O O . LYS A 1 487 ? 20.145 -7.534 2.868 1.00 37.75 487 LYS A O 1
ATOM 3981 N N . GLU A 1 488 ? 18.500 -7.870 4.363 1.00 34.19 488 GLU A N 1
ATOM 3982 C CA . GLU A 1 488 ? 19.362 -8.455 5.401 1.00 34.19 488 GLU A CA 1
ATOM 3983 C C . GLU A 1 488 ? 19.764 -9.901 5.094 1.00 34.19 488 GLU A C 1
ATOM 3985 O O . GLU A 1 488 ? 20.928 -10.255 5.292 1.00 34.19 488 GLU A O 1
ATOM 3990 N N . ILE A 1 489 ? 18.870 -10.707 4.510 1.00 36.59 489 ILE A N 1
ATOM 3991 C CA . ILE A 1 489 ? 19.199 -12.065 4.039 1.00 36.59 489 ILE A CA 1
ATOM 3992 C C . ILE A 1 489 ? 20.297 -12.008 2.959 1.00 36.59 489 ILE A C 1
ATOM 3994 O O . ILE A 1 489 ? 21.291 -12.727 3.048 1.00 36.59 489 ILE A O 1
ATOM 3998 N N . ILE A 1 490 ? 20.208 -11.060 2.017 1.00 39.72 490 ILE A N 1
ATOM 3999 C CA . ILE A 1 490 ? 21.230 -10.848 0.971 1.00 39.72 490 ILE A CA 1
ATOM 4000 C C . ILE A 1 490 ? 22.563 -10.326 1.548 1.00 39.72 490 ILE A C 1
ATOM 4002 O O . ILE A 1 490 ? 23.631 -10.564 0.976 1.00 39.72 490 ILE A O 1
ATOM 4006 N N . LYS A 1 491 ? 22.539 -9.603 2.675 1.00 40.22 491 LYS A N 1
ATOM 4007 C CA . LYS A 1 491 ? 23.760 -9.146 3.361 1.00 40.22 491 LYS A CA 1
ATOM 4008 C C . LYS A 1 491 ? 24.461 -10.285 4.105 1.00 40.22 491 LYS A C 1
ATOM 4010 O O . LYS A 1 491 ? 25.688 -10.334 4.067 1.00 40.22 491 LYS A O 1
ATOM 4015 N N . ASN A 1 492 ? 23.707 -11.202 4.714 1.00 34.59 492 ASN A N 1
ATOM 4016 C CA . ASN A 1 492 ? 24.256 -12.355 5.435 1.00 34.59 492 ASN A CA 1
ATOM 4017 C C . ASN A 1 492 ? 24.734 -13.493 4.516 1.00 34.59 492 ASN A C 1
ATOM 4019 O O . ASN A 1 492 ? 25.632 -14.235 4.901 1.00 34.59 492 ASN A O 1
ATOM 4023 N N . GLU A 1 493 ? 24.233 -13.606 3.282 1.00 41.00 493 GLU A N 1
ATOM 4024 C CA . GLU A 1 493 ? 24.794 -14.545 2.291 1.00 41.00 493 GLU A CA 1
ATOM 4025 C C . GLU A 1 493 ? 26.147 -14.087 1.715 1.00 41.00 493 GLU A C 1
ATOM 4027 O O . GLU A 1 493 ? 26.918 -14.904 1.218 1.00 41.00 493 GLU A O 1
ATOM 4032 N N . LYS A 1 494 ? 26.495 -12.795 1.824 1.00 41.19 494 LYS A N 1
ATOM 4033 C CA . LYS A 1 494 ? 27.805 -12.277 1.385 1.00 41.19 494 LYS A CA 1
ATOM 4034 C C . LYS A 1 494 ? 28.947 -12.535 2.370 1.00 41.19 494 LYS A C 1
ATOM 4036 O O . LYS A 1 494 ? 30.099 -12.386 1.977 1.00 41.19 494 LYS A O 1
ATOM 4041 N N . SER A 1 495 ? 28.661 -12.894 3.622 1.00 38.94 495 SER A N 1
ATOM 4042 C CA . SER A 1 495 ? 29.681 -13.118 4.658 1.00 38.94 495 SER A CA 1
ATOM 4043 C C . SER A 1 495 ? 30.046 -14.590 4.869 1.00 38.94 495 SER A C 1
ATOM 4045 O O . SER A 1 495 ? 30.879 -14.885 5.721 1.00 38.94 495 SER A O 1
ATOM 4047 N N . LYS A 1 496 ? 29.468 -15.519 4.095 1.00 37.09 496 LYS A N 1
ATOM 4048 C CA . LYS A 1 496 ? 29.695 -16.959 4.267 1.00 37.09 496 LYS A CA 1
ATOM 4049 C C . LYS A 1 496 ? 29.934 -17.675 2.935 1.00 37.09 496 LYS A C 1
ATOM 4051 O O . LYS A 1 496 ? 29.136 -18.504 2.520 1.00 37.09 496 LYS A O 1
ATOM 4056 N N . VAL A 1 497 ? 31.044 -17.354 2.269 1.00 35.78 497 VAL A N 1
ATOM 4057 C CA . VAL A 1 497 ? 31.604 -18.195 1.198 1.00 35.78 497 VAL A CA 1
ATOM 4058 C C . VAL A 1 497 ? 33.117 -18.277 1.380 1.00 35.78 497 VAL A C 1
ATOM 4060 O O . VAL A 1 497 ? 33.875 -17.567 0.729 1.00 35.78 497 VAL A O 1
ATOM 4063 N N . GLU A 1 498 ? 33.544 -19.154 2.284 1.00 39.22 498 GLU A N 1
ATOM 4064 C CA . GLU A 1 498 ? 34.820 -19.853 2.158 1.00 39.22 498 GLU A CA 1
ATOM 4065 C C . GLU A 1 498 ? 34.649 -21.270 2.739 1.00 39.22 498 GLU A C 1
ATOM 4067 O O . GLU A 1 498 ? 34.194 -21.418 3.873 1.00 39.22 498 GLU A O 1
ATOM 4072 N N . LEU A 1 499 ? 35.019 -22.263 1.916 1.00 30.72 499 LEU A N 1
ATOM 4073 C CA . LEU A 1 499 ? 35.203 -23.707 2.163 1.00 30.72 499 LEU A CA 1
ATOM 4074 C C . LEU A 1 499 ? 34.032 -24.694 1.915 1.00 30.72 499 LEU A C 1
ATOM 4076 O O . LEU A 1 499 ? 33.128 -24.837 2.728 1.00 30.72 499 LEU A O 1
ATOM 4080 N N . GLU A 1 500 ? 34.204 -25.403 0.782 1.00 30.25 500 GLU A N 1
ATOM 4081 C CA . GLU A 1 500 ? 34.052 -26.851 0.485 1.00 30.25 500 GLU A CA 1
ATOM 4082 C C . GLU A 1 500 ? 32.692 -27.581 0.655 1.00 30.25 500 GLU A C 1
ATOM 4084 O O . GLU A 1 500 ? 31.848 -27.190 1.458 1.00 30.25 500 GLU A O 1
ATOM 4089 N N . PRO A 1 501 ? 32.437 -28.630 -0.165 1.00 34.28 501 PRO A N 1
ATOM 4090 C CA . PRO A 1 501 ? 31.104 -29.150 -0.430 1.00 34.28 501 PRO A CA 1
ATOM 4091 C C . PRO A 1 501 ? 30.761 -30.323 0.493 1.00 34.28 501 PRO A C 1
ATOM 4093 O O . PRO A 1 501 ? 31.391 -31.374 0.420 1.00 34.28 501 PRO A O 1
ATOM 4096 N N . GLU A 1 502 ? 29.698 -30.189 1.285 1.00 31.41 502 GLU A N 1
ATOM 4097 C CA . GLU A 1 502 ? 29.072 -31.338 1.939 1.00 31.41 502 GLU A CA 1
ATOM 4098 C C . GLU A 1 502 ? 27.579 -31.462 1.621 1.00 31.41 502 GLU A C 1
ATOM 4100 O O . GLU A 1 502 ? 26.844 -30.500 1.404 1.00 31.41 502 GLU A O 1
ATOM 4105 N N . GLU A 1 503 ? 27.231 -32.736 1.528 1.00 30.38 503 GLU A N 1
ATOM 4106 C CA . GLU A 1 503 ? 26.053 -33.441 1.064 1.00 30.38 503 GLU A CA 1
ATOM 4107 C C . GLU A 1 503 ? 24.656 -32.813 1.218 1.00 30.38 503 GLU A C 1
ATOM 4109 O O . GLU A 1 503 ? 24.259 -32.151 2.172 1.00 30.38 503 GLU A O 1
ATOM 4114 N N . ASN A 1 504 ? 23.888 -33.134 0.182 1.00 35.00 504 ASN A N 1
ATOM 4115 C CA . ASN A 1 504 ? 22.523 -32.774 -0.141 1.00 35.00 504 ASN A CA 1
ATOM 4116 C C . ASN A 1 504 ? 21.496 -33.362 0.849 1.00 35.00 504 ASN A C 1
ATOM 4118 O O . ASN A 1 504 ? 20.972 -34.453 0.622 1.00 35.00 504 ASN A O 1
ATOM 4122 N N . GLU A 1 505 ? 21.127 -32.610 1.888 1.00 30.45 505 GLU A N 1
ATOM 4123 C CA . GLU A 1 505 ? 19.863 -32.824 2.601 1.00 30.45 505 GLU A CA 1
ATOM 4124 C C . GLU A 1 505 ? 18.759 -31.930 2.023 1.00 30.45 505 GLU A C 1
ATOM 4126 O O . GLU A 1 505 ? 18.739 -30.705 2.173 1.00 30.45 505 GLU A O 1
ATOM 4131 N N . ARG A 1 506 ? 17.799 -32.580 1.356 1.00 35.00 506 ARG A N 1
ATOM 4132 C CA . ARG A 1 506 ? 16.542 -31.987 0.893 1.00 35.00 506 ARG A CA 1
ATOM 4133 C C . ARG A 1 506 ? 15.813 -31.313 2.058 1.00 35.00 506 ARG A C 1
ATOM 4135 O O . ARG A 1 506 ? 15.189 -31.984 2.874 1.00 35.00 506 ARG A O 1
ATOM 4142 N N . ARG A 1 507 ? 15.800 -29.981 2.070 1.00 28.09 507 ARG A N 1
ATOM 4143 C CA . ARG A 1 507 ? 14.786 -29.195 2.781 1.00 28.09 507 ARG A CA 1
ATOM 4144 C C . ARG A 1 507 ? 13.764 -28.698 1.770 1.00 28.09 507 ARG A C 1
ATOM 4146 O O . ARG A 1 507 ? 14.045 -27.814 0.964 1.00 28.09 507 ARG A O 1
ATOM 4153 N N . GLU A 1 508 ? 12.585 -29.308 1.800 1.00 29.75 508 GLU A N 1
ATOM 4154 C CA . GLU A 1 508 ? 11.392 -28.791 1.139 1.00 29.75 508 GLU A CA 1
ATOM 4155 C C . GLU A 1 508 ? 11.047 -27.424 1.743 1.00 29.75 508 GLU A C 1
ATOM 4157 O O . GLU A 1 508 ? 10.548 -27.317 2.861 1.00 29.75 508 GLU A O 1
ATOM 4162 N N . TYR A 1 509 ? 11.337 -26.359 0.997 1.00 25.08 509 TYR A N 1
ATOM 4163 C CA . TYR A 1 509 ? 10.747 -25.050 1.242 1.00 25.08 509 TYR A CA 1
ATOM 4164 C C . TYR A 1 509 ? 9.277 -25.107 0.820 1.00 25.08 509 TYR A C 1
ATOM 4166 O O . TYR A 1 509 ? 8.947 -25.005 -0.363 1.00 25.08 509 TYR A O 1
ATOM 4174 N N . ILE A 1 510 ? 8.388 -25.274 1.795 1.00 26.09 510 ILE A N 1
ATOM 4175 C CA . ILE A 1 510 ? 6.952 -25.082 1.603 1.00 26.09 510 ILE A CA 1
ATOM 4176 C C . ILE A 1 510 ? 6.710 -23.571 1.486 1.00 26.09 510 ILE A C 1
ATOM 4178 O O . ILE A 1 510 ? 6.706 -22.840 2.473 1.00 26.09 510 ILE A O 1
ATOM 4182 N N . ASN A 1 511 ? 6.540 -23.094 0.253 1.00 27.67 511 ASN A N 1
ATOM 4183 C CA . ASN A 1 511 ? 5.963 -21.781 -0.035 1.00 27.67 511 ASN A CA 1
ATOM 4184 C C . ASN A 1 511 ? 4.444 -21.869 0.202 1.00 27.67 511 ASN A C 1
ATOM 4186 O O . ASN A 1 511 ? 3.696 -22.263 -0.691 1.00 27.67 511 ASN A O 1
ATOM 4190 N N . GLU A 1 512 ? 3.971 -21.511 1.398 1.00 30.41 512 GLU A N 1
ATOM 4191 C CA . GLU A 1 512 ? 2.533 -21.531 1.736 1.00 30.41 512 GLU A CA 1
ATOM 4192 C C . GLU A 1 512 ? 1.705 -20.421 1.048 1.00 30.41 512 GLU A C 1
ATOM 4194 O O . GLU A 1 512 ? 0.482 -20.396 1.166 1.00 30.41 512 GLU A O 1
ATOM 4199 N N . ASP A 1 513 ? 2.325 -19.565 0.228 1.00 31.81 513 ASP A N 1
ATOM 4200 C CA . ASP A 1 513 ? 1.616 -18.578 -0.604 1.00 31.81 513 ASP A CA 1
ATOM 4201 C C . ASP A 1 513 ? 1.042 -19.159 -1.918 1.00 31.81 513 ASP A C 1
ATOM 4203 O O . ASP A 1 513 ? 0.390 -18.444 -2.682 1.00 31.81 513 ASP A O 1
ATOM 4207 N N . VAL A 1 514 ? 1.214 -20.464 -2.176 1.00 31.23 514 VAL A N 1
ATOM 4208 C CA . VAL A 1 514 ? 0.629 -21.162 -3.344 1.00 31.23 514 VAL A CA 1
ATOM 4209 C C . VAL A 1 514 ? -0.876 -21.446 -3.174 1.00 31.23 514 VAL A C 1
ATOM 4211 O O . VAL A 1 514 ? -1.589 -21.626 -4.154 1.00 31.23 514 VAL A O 1
ATOM 4214 N N . VAL A 1 515 ? -1.433 -21.363 -1.962 1.00 30.44 515 VAL A N 1
ATOM 4215 C CA . VAL A 1 515 ? -2.845 -21.736 -1.712 1.00 30.44 515 VAL A CA 1
ATOM 4216 C C . VAL A 1 515 ? -3.854 -20.637 -2.120 1.00 30.44 515 VAL A C 1
ATOM 4218 O O . VAL A 1 515 ? -5.064 -20.804 -1.988 1.00 30.44 515 VAL A O 1
ATOM 4221 N N . MET A 1 516 ? -3.399 -19.500 -2.660 1.00 29.31 516 MET A N 1
ATOM 4222 C CA . MET A 1 516 ? -4.266 -18.375 -3.063 1.00 29.31 516 MET A CA 1
ATOM 4223 C C . MET A 1 516 ? -4.536 -18.272 -4.578 1.00 29.31 516 MET A C 1
ATOM 4225 O O . MET A 1 516 ? -5.115 -17.281 -5.023 1.00 29.31 516 MET A O 1
ATOM 4229 N N . THR A 1 517 ? -4.187 -19.294 -5.368 1.00 35.53 517 THR A N 1
ATOM 4230 C CA . THR A 1 517 ? -4.525 -19.372 -6.810 1.00 35.53 517 THR A CA 1
ATOM 4231 C C . THR A 1 517 ? -5.273 -20.644 -7.227 1.00 35.53 517 THR A C 1
ATOM 4233 O O . THR A 1 517 ? -5.864 -20.684 -8.307 1.00 35.53 517 THR A O 1
ATOM 4236 N N . ASP A 1 518 ? -5.364 -21.651 -6.357 1.00 28.73 518 ASP A N 1
ATOM 4237 C CA . ASP A 1 518 ? -5.823 -22.995 -6.748 1.00 28.73 518 ASP A CA 1
ATOM 4238 C C . ASP A 1 518 ? -7.344 -23.147 -6.929 1.00 28.73 518 ASP A C 1
ATOM 4240 O O . ASP A 1 518 ? -7.809 -24.166 -7.437 1.00 28.73 518 ASP A O 1
ATOM 4244 N N . ALA A 1 519 ? -8.143 -22.120 -6.620 1.00 31.17 519 ALA A N 1
ATOM 4245 C CA . ALA A 1 519 ? -9.575 -22.122 -6.941 1.00 31.17 519 ALA A CA 1
ATOM 4246 C C . ALA A 1 519 ? -9.895 -21.644 -8.374 1.00 31.17 519 ALA A C 1
ATOM 4248 O O . ALA A 1 519 ? -11.045 -21.745 -8.799 1.00 31.17 519 ALA A O 1
ATOM 4249 N N . TRP A 1 520 ? -8.912 -21.129 -9.124 1.00 32.25 520 TRP A N 1
ATOM 4250 C CA . TRP A 1 520 ? -9.118 -20.609 -10.487 1.00 32.25 520 TRP A CA 1
ATOM 4251 C C . TRP A 1 520 ? -8.280 -21.311 -11.567 1.00 32.25 520 TRP A C 1
ATOM 4253 O O . TRP A 1 520 ? -8.568 -21.132 -12.747 1.00 32.25 520 TRP A O 1
ATOM 4263 N N . ASP A 1 521 ? -7.301 -22.144 -11.194 1.00 34.84 521 ASP A N 1
ATOM 4264 C CA . ASP A 1 521 ? -6.252 -22.615 -12.118 1.00 34.84 521 ASP A CA 1
ATOM 4265 C C . ASP A 1 521 ? -6.295 -24.125 -12.447 1.00 34.84 521 ASP A C 1
ATOM 4267 O O . ASP A 1 521 ? -5.348 -24.708 -12.971 1.00 34.84 521 ASP A O 1
ATOM 4271 N N . SER A 1 522 ? -7.421 -24.797 -12.186 1.00 26.81 522 SER A N 1
ATOM 4272 C CA . SER A 1 522 ? -7.617 -26.205 -12.570 1.00 26.81 522 SER A CA 1
ATOM 4273 C C . SER A 1 522 ? -8.441 -26.337 -13.845 1.00 26.81 522 SER A C 1
ATOM 4275 O O . SER A 1 522 ? -9.584 -26.796 -13.821 1.00 26.81 522 SER A O 1
ATOM 4277 N N . ARG A 1 523 ? -7.854 -25.913 -14.967 1.00 33.31 523 ARG A N 1
ATOM 4278 C CA . ARG A 1 523 ? -8.117 -26.416 -16.327 1.00 33.31 523 ARG A CA 1
ATOM 4279 C C . ARG A 1 523 ? -7.262 -25.605 -17.294 1.00 33.31 523 ARG A C 1
ATOM 4281 O O . ARG A 1 523 ? -7.618 -24.476 -17.557 1.00 33.31 523 ARG A O 1
ATOM 4288 N N . PHE A 1 524 ? -6.188 -26.173 -17.844 1.00 28.97 524 PHE A N 1
ATOM 4289 C CA . PHE A 1 524 ? -5.907 -26.126 -19.289 1.00 28.97 524 PHE A CA 1
ATOM 4290 C C . PHE A 1 524 ? -4.619 -26.892 -19.627 1.00 28.97 524 PHE A C 1
ATOM 4292 O O . PHE A 1 524 ? -3.497 -26.443 -19.412 1.00 28.97 524 PHE A O 1
ATOM 4299 N N . THR A 1 525 ? -4.803 -28.068 -20.222 1.00 35.31 525 THR A N 1
ATOM 4300 C CA . THR A 1 525 ? -3.822 -28.716 -21.092 1.00 35.31 525 THR A CA 1
ATOM 4301 C C . THR A 1 525 ? -3.728 -27.963 -22.423 1.00 35.31 525 THR A C 1
ATOM 4303 O O . THR A 1 525 ? -4.711 -27.409 -22.916 1.00 35.31 525 THR A O 1
ATOM 4306 N N . ARG A 1 526 ? -2.518 -27.954 -23.001 1.00 34.03 526 ARG A N 1
ATOM 4307 C CA . ARG A 1 526 ? -2.148 -27.322 -24.281 1.00 34.03 526 ARG A CA 1
ATOM 4308 C C . ARG A 1 526 ? -3.226 -27.480 -25.365 1.00 34.03 526 ARG A C 1
ATOM 4310 O O . ARG A 1 526 ? -3.476 -28.592 -25.824 1.00 34.03 526 ARG A O 1
ATOM 4317 N N . ARG A 1 527 ? -3.746 -26.360 -25.874 1.00 29.66 527 ARG A N 1
ATOM 4318 C CA . ARG A 1 527 ? -4.270 -26.238 -27.245 1.00 29.66 527 ARG A CA 1
ATOM 4319 C C . ARG A 1 527 ? -3.836 -24.901 -27.838 1.00 29.66 527 ARG A C 1
ATOM 4321 O O . ARG A 1 527 ? -3.987 -23.865 -27.200 1.00 29.66 527 ARG A O 1
ATOM 4328 N N . ASN A 1 528 ? -3.284 -24.962 -29.049 1.00 31.48 528 ASN A N 1
ATOM 4329 C CA . ASN A 1 528 ? -3.002 -23.804 -29.892 1.00 31.48 528 ASN A CA 1
ATOM 4330 C C . ASN A 1 528 ? -4.311 -23.062 -30.182 1.00 31.48 528 ASN A C 1
ATOM 4332 O O . ASN A 1 528 ? -5.204 -23.635 -30.803 1.00 31.48 528 ASN A O 1
ATOM 4336 N N . TRP A 1 529 ? -4.400 -21.796 -29.777 1.00 34.59 529 TRP A N 1
ATOM 4337 C CA . TRP A 1 529 ? -5.492 -20.900 -30.151 1.00 34.59 529 TRP A CA 1
ATOM 4338 C C . TRP A 1 529 ? -4.915 -19.682 -30.862 1.00 34.59 529 TRP A C 1
ATOM 4340 O O . TRP A 1 529 ? -4.159 -18.907 -30.280 1.00 34.59 529 TRP A O 1
ATOM 4350 N N . ARG A 1 530 ? -5.276 -19.533 -32.137 1.00 33.59 530 ARG A N 1
ATOM 4351 C CA . ARG A 1 530 ? -5.048 -18.321 -32.920 1.00 33.59 530 ARG A CA 1
ATOM 4352 C C . ARG A 1 530 ? -6.212 -17.376 -32.617 1.00 33.59 530 ARG A C 1
ATOM 4354 O O . ARG A 1 530 ? -7.350 -17.719 -32.919 1.00 33.59 530 ARG A O 1
ATOM 4361 N N . MET A 1 531 ? -5.945 -16.248 -31.959 1.00 38.78 531 MET A N 1
ATOM 4362 C CA . MET A 1 531 ? -6.972 -15.286 -31.533 1.00 38.78 531 MET A CA 1
ATOM 4363 C C . MET A 1 531 ? -6.879 -14.003 -32.360 1.00 38.78 531 MET A C 1
ATOM 4365 O O . MET A 1 531 ? -5.849 -13.331 -32.382 1.00 38.78 531 MET A O 1
ATOM 4369 N N . GLU A 1 532 ? -7.981 -13.637 -33.010 1.00 39.31 532 GLU A N 1
ATOM 4370 C CA . GLU A 1 532 ? -8.138 -12.352 -33.687 1.00 39.31 532 GLU A CA 1
ATOM 4371 C C . GLU A 1 532 ? -8.175 -11.210 -32.656 1.00 39.31 532 GLU A C 1
ATOM 4373 O O . GLU A 1 532 ? -8.954 -11.233 -31.708 1.00 39.31 532 GLU A O 1
ATOM 4378 N N . GLY A 1 533 ? -7.315 -10.200 -32.825 1.00 48.75 533 GLY A N 1
ATOM 4379 C CA . GLY A 1 533 ? -7.313 -8.986 -31.986 1.00 48.75 533 GLY A CA 1
ATOM 4380 C C . GLY A 1 533 ? -6.007 -8.699 -31.240 1.00 48.75 533 GLY A C 1
ATOM 4381 O O . GLY A 1 533 ? -5.828 -7.590 -30.737 1.00 48.75 533 GLY A O 1
ATOM 4382 N N . PHE A 1 534 ? -5.060 -9.637 -31.255 1.00 48.00 534 PHE A N 1
ATOM 4383 C CA . PHE A 1 534 ? -3.676 -9.447 -30.808 1.00 48.00 534 PHE A CA 1
ATOM 4384 C C . PHE A 1 534 ? -2.729 -9.509 -32.014 1.00 48.00 534 PHE A C 1
ATOM 4386 O O . PHE A 1 534 ? -3.063 -10.140 -33.018 1.00 48.00 534 PHE A O 1
ATOM 4393 N N . GLU A 1 535 ? -1.613 -8.780 -31.982 1.00 45.88 535 GLU A N 1
ATOM 4394 C CA . GLU A 1 535 ? -0.571 -8.947 -33.003 1.00 45.88 535 GLU A CA 1
ATOM 4395 C C . GLU A 1 535 ? -0.037 -10.386 -32.887 1.00 45.88 535 GLU A C 1
ATOM 4397 O O . GLU A 1 535 ? 0.489 -10.762 -31.838 1.00 45.88 535 GLU A O 1
ATOM 4402 N N . ASP A 1 536 ? -0.230 -11.200 -33.937 1.00 39.06 536 ASP A N 1
ATOM 4403 C CA . ASP A 1 536 ? 0.685 -12.317 -34.204 1.00 39.06 536 ASP A CA 1
ATOM 4404 C C . ASP A 1 536 ? 2.062 -11.661 -34.383 1.00 39.06 536 ASP A C 1
ATOM 4406 O O . ASP A 1 536 ? 2.140 -10.600 -35.002 1.00 39.06 536 ASP A O 1
ATOM 4410 N N . ASP A 1 537 ? 3.115 -12.242 -33.800 1.00 44.91 537 ASP A N 1
ATOM 4411 C CA . ASP A 1 537 ? 4.487 -11.707 -33.774 1.00 44.91 537 ASP A CA 1
ATOM 4412 C C . ASP A 1 537 ? 5.132 -11.663 -35.187 1.00 44.91 537 ASP A C 1
ATOM 4414 O O . ASP A 1 537 ? 6.182 -12.255 -35.441 1.00 44.91 537 ASP A O 1
ATOM 4418 N N . THR A 1 538 ? 4.504 -10.976 -36.138 1.00 32.06 538 THR A N 1
ATOM 4419 C CA . THR A 1 538 ? 5.026 -10.641 -37.458 1.00 32.06 538 THR A CA 1
ATOM 4420 C C . THR A 1 538 ? 5.415 -9.174 -37.444 1.00 32.06 538 THR A C 1
ATOM 4422 O O . THR A 1 538 ? 4.582 -8.281 -37.574 1.00 32.06 538 THR A O 1
ATOM 4425 N N . TRP A 1 539 ? 6.708 -8.971 -37.224 1.00 42.81 539 TRP A N 1
ATOM 4426 C CA . TRP A 1 539 ? 7.408 -7.697 -37.234 1.00 42.81 539 TRP A CA 1
ATOM 4427 C C . TRP A 1 539 ? 7.295 -7.023 -38.608 1.00 42.81 539 TRP A C 1
ATOM 4429 O O . TRP A 1 539 ? 7.796 -7.567 -39.594 1.00 42.81 539 TRP A O 1
ATOM 4439 N N . GLN A 1 540 ? 6.671 -5.846 -38.652 1.00 29.23 540 GLN A N 1
ATOM 4440 C CA . GLN A 1 540 ? 6.879 -4.828 -39.682 1.00 29.23 540 GLN A CA 1
ATOM 4441 C C . GLN A 1 540 ? 7.114 -3.484 -39.008 1.00 29.23 540 GLN A C 1
ATOM 4443 O O . GLN A 1 540 ? 6.371 -3.179 -38.045 1.00 29.23 540 GLN A O 1
#

Radius of gyration: 36.11 Å; chains: 1; bounding box: 104×105×105 Å

Sequence (540 aa):
MSFPNDNNYRPIQGSSSHPNEYTEMQNAISQRDEIIAALMQQAEDANNPWDNRNNERNDKVVKTQKSPAPIPNLTSTIRRNLIQMLMRDAPPDFKYTKEALYVHIKLLWGMLTPAAMPTAPDKQLLKEFYQQLSSAEEVQNVAQNSQGVKLISEAQVQTLRDARSGKRKIGKNIINMQDFYITYVHAMLAKLGIHIWAPDLEEAPDSIYNEACCIVALMTFRQIACSGAYQYMRANLTYCSDLGLLRSAYDHYVHYVLSEKFRKETRERGWNVRDVERKVVQRARQRLRDCRYRFLVTHKYPKRYQIIASDVNAHSDDEYNAKAGIYIIKTLSYRSNSATSFFRRLDIKMNDVDAMMGRRSNQRIRRRPKKPIISDFEKTPKNIPIDFYRPEWFNQKNHSEKQIVADLSEVAFVPIRDLPPGPKQHPDEQLGDRAFNQKYWHSTIKEYEIEPDSPDRSDSYSVASSIGDESVDLDAEHDVDNNLLEKEIIKNEKSKVELEPEENERREYINEDVVMTDAWDSRFTRRNWRMEGFEDDTWQ

Foldseek 3Di:
DDDDDDDDDDDDDDDDDDDDPVPVVVVVVVVVVVVVVVVVVVVVVVPDPDDDDDDDDDDDDDDDDDDDDDDDDPDPPPPDDPLADDCVNDDVQQVLQLVLLLLLLCLQQVQQEQLDAFDADDPVLVVVLCVVDPALVRLVCLLPPPPADFQADLVLAPRCPVPDAAWGHRYPDTFGDDPVLSVLLSSLCRSSSHRGLGAHLPDDCRPNSNSNSLSSSLVSSLVCVVVVRSVVSVRDNVCNPVSVVSSSSVSNVVNPVNSVVVVVCVVPPCPSVVVVVVVVQLVVLVVLLVLLLVVCVVVVFAVLVNVLSNDSQSGWTWDQDPVVRATETADQPFFAPQSVVVVVLSVVVSVVVCVVVVHDDPDTHYAYWPDHHHDPDNDAAWAHAPNRTDQVVLQPDDQVCNNGRYDLQFDQGDPPVQDDQDSDDDPLSRDHRVVNCVVCVVVRCVSHDHDDDDPDDDDDDDPPPPPPPPVPVPCVVVVVVVVVVVVVVVVVVVVDDDDDDDDDDDDPPPPVVVVVCVVPPPDDDDDDDDDPGGDPSDDD

pLDDT: mean 74.87, std 24.38, range [25.08, 97.69]

Secondary structure (DSSP, 8-state):
--------------------HHHHHHHHHHHHHHHHHHHHHHHHHTT---S---------------PPPPPP---------TT---GGGS-GGGHHHHHHHHHHHHHHTT--STT--PPPPPHHHHHHHHHH---HHHHHHHHH-TTPPPSS-GGG--TTTT--SEEEEETTEEEEE-HHHHHHHHHHHHHTT-SS----SSS-TTSHHHHHHHHHHHHHHHHHHHTTTTGGGT--GGGGG-HHHHHHHHHIIIIIIIHHHHHHHHHSTTHHHHHHHHHHHHHHHHHHHHHHHHHHHHTT--HHHHHHHHSGGGSPPEEEETTTTEEEEPBPTTB-HHHHHHHHHHHHHHHHHHHHTTPPP----EE-BSSPPBPS--PPP-SEEGGGB-HHHHHTS-HHHHHHHEESS---S--GGGSPSSSPPPGGGGS-HHHHHHHHHHHHGGGS-PPP--S------------------TTGGGTHHHHHHHHHHHHHHTT---S------------GGGGGTTTT-----------BTB--S---